Protein AF-A0A812CCA6-F1 (afdb_monomer_lite)

Secondary structure (DSSP, 8-state):
--SHHHHHHHHHHTSS---SSSTTTTTGGG-----PPP-----S------B-SSBPTTHHHHTEEE-TTT--SS-SSTTS--SEEEESS--B-TT--EEEETTEEEE--TTEEEEEEPPTT--EEEEEEE-SHHHHHHHHHHHTT-SS--TTTTTT-HHHHHHHHHHHHH---EEEEEEE---EEEEEPPTTT----HHHHHHHHHHS------HHHHHHS-------SS-HHHHHHHHHHHHHHHHTT-PSP-B--B---SS-TTTBSTT--SSB---TTSPPPPEEE--TT-SS-EEE--B-B-SS----TGGGG-EEEEEEEESS-GGGBGGG--SEEEEETT-BPPPEEE---SSS--EEEEEEEE--TTS-HHHHTEEEEEEEEEEE-GGGBTTS--SEEEEETTSBPPPEEE---SSSEEEEEEEEEEE-

Sequence (436 aa):
MRQKNCNQVYDHLFQSGQVSFVIFILCLSFCNCTTQPPTETPELLSATKTICHHLLPGLHKLRRGVDITKLDLLPLKVNSDDGFKYPVIDFNCADGKTQYIGESVYNVPDEIFTVTPMSKGLLNEQVNIVKKSSDVLKMMSANIGFDTVIKGLFSASSSYKKMTSSFYNESRYVEHVVAHQSVSRASLIPKFFLKLGKYAQLYVDKFLPIKKVDTKFTASSNQIIRYYGGDTNLLVSGGIAKWQPTVAKNPWVFGGQLVPLDGDGGQCGGGAARNLCAKVGTMTTYYRDDTDKRGGGCRMKWGIMKPGRLNESWLKQVQICYNWWPDGDGGQCGGGAARNLCAPINQFTAVYRDDTDRRGGGCRMRWKLVVPSSAPIWLKNMKLCFQWYPDGDAGQCGGGVDRLLCATANSWTTAYRDDTDRRGGGCRMRWGLIPS

Foldseek 3Di:
DPPVVVVVLQVVVAPQPDDPPLVVLQVVPPDPDDDDDDDDDDDDDDPPFAAFPFADPPVVQVQWRFDQLAAAPPAPDPPDCNRTHHGFAGFGQPVVDWDDDPNDIGGDGPQWPDKAFDPFDPFDKDKDWAQALVSVQCVRCVVVPGNDRRPNGNNNYNVSVVQHCCNVPPVDIDIDIDTDTDGIDIDGDDPVPTDTDPVNVVCCVPVVPCPPCDPVNVVPHDDDDDDFWFDVVCCVVPNPVRGVVRRQVTGAFFWKWKAFPDDDCCQWQNVPDRTFIDGAQDKTFKIWHAQQQPFDFTKIKIATEHPDDPPDPQLQQKKKKKAKAKFADRCQKQNPFDRMWIDGYPDITPIITHNLHQDFIWMKMKIAIAGDPPDDPQQQQKKKKKAKAWFFDRCQKQNPDDRIWIDGHPDITDIIIGNNHNGPTTMIMMIHTHGD

Organism: Acanthosepion pharaonis (NCBI:txid158019)

Radius of gyration: 30.29 Å; chains: 1; bounding box: 76×61×78 Å

Structure (mmCIF, N/CA/C/O backbone):
data_AF-A0A812CCA6-F1
#
_entry.id   AF-A0A812CCA6-F1
#
loop_
_atom_site.group_PDB
_atom_site.id
_atom_site.type_symbol
_atom_site.label_atom_id
_atom_site.label_alt_id
_atom_site.label_comp_id
_atom_site.label_asym_id
_atom_site.label_entity_id
_atom_site.label_seq_id
_atom_site.pdbx_PDB_ins_code
_atom_site.Cartn_x
_atom_site.Cartn_y
_atom_site.Cartn_z
_atom_site.occupancy
_atom_site.B_iso_or_equiv
_atom_site.auth_seq_id
_atom_site.auth_comp_id
_atom_site.auth_asym_id
_atom_site.auth_atom_id
_atom_site.pdbx_PDB_model_num
ATOM 1 N N . MET A 1 1 ? -41.281 8.302 25.479 1.00 34.84 1 MET A N 1
ATOM 2 C CA . MET A 1 1 ? -39.896 8.807 25.680 1.00 34.84 1 MET A CA 1
ATOM 3 C C . MET A 1 1 ? -38.772 7.832 25.289 1.00 34.84 1 MET A C 1
ATOM 5 O O . MET A 1 1 ? -37.665 8.302 25.087 1.00 34.84 1 MET A O 1
ATOM 9 N N . ARG A 1 2 ? -38.998 6.516 25.107 1.00 33.25 2 ARG A N 1
ATOM 10 C CA . ARG A 1 2 ? -37.917 5.541 24.810 1.00 33.25 2 ARG A CA 1
ATOM 11 C C . ARG A 1 2 ? -37.438 5.471 23.345 1.00 33.25 2 ARG A C 1
ATOM 13 O O . ARG A 1 2 ? -36.380 4.917 23.091 1.00 33.25 2 ARG A O 1
ATOM 20 N N . GLN A 1 3 ? -38.163 6.065 22.395 1.00 29.75 3 GLN A N 1
ATOM 21 C CA . GLN A 1 3 ? -37.864 5.945 20.957 1.00 29.75 3 GLN A CA 1
ATOM 22 C C . GLN A 1 3 ? -36.930 7.049 20.417 1.00 29.75 3 GLN A C 1
ATOM 24 O O . GLN A 1 3 ? -36.239 6.835 19.428 1.00 29.75 3 GLN A O 1
ATOM 29 N N . LYS A 1 4 ? -36.833 8.203 21.099 1.00 29.55 4 LYS A N 1
ATOM 30 C CA . LYS A 1 4 ? -35.966 9.324 20.677 1.00 29.55 4 LYS A CA 1
ATOM 31 C C . LYS A 1 4 ? -34.466 9.077 20.920 1.00 29.55 4 LYS A C 1
ATOM 33 O O . LYS A 1 4 ? -33.648 9.669 20.226 1.00 29.55 4 LYS A O 1
ATOM 38 N N . ASN A 1 5 ? -34.101 8.166 21.827 1.00 36.38 5 ASN A N 1
ATOM 39 C CA . ASN A 1 5 ? -32.696 7.903 22.172 1.00 36.38 5 ASN A CA 1
ATOM 40 C C . ASN A 1 5 ? -31.997 6.887 21.253 1.00 36.38 5 ASN A C 1
ATOM 42 O O . ASN A 1 5 ? -30.774 6.812 21.278 1.00 36.38 5 ASN A O 1
ATOM 46 N N . CYS A 1 6 ? -32.731 6.130 20.427 1.00 35.09 6 CYS A N 1
ATOM 47 C CA . CYS A 1 6 ? -32.109 5.224 19.455 1.00 35.09 6 CYS A CA 1
ATOM 48 C C . CYS A 1 6 ? -31.432 6.021 18.328 1.00 35.09 6 CYS A C 1
ATOM 50 O O . CYS A 1 6 ? -30.265 5.787 18.031 1.00 35.09 6 CYS A O 1
ATOM 52 N N . ASN A 1 7 ? -32.109 7.037 17.783 1.00 33.34 7 ASN A N 1
ATOM 53 C CA . ASN A 1 7 ? -31.606 7.814 16.643 1.00 33.34 7 ASN A CA 1
ATOM 54 C C . ASN A 1 7 ? -30.299 8.577 16.949 1.00 33.34 7 ASN A C 1
ATOM 56 O O . ASN A 1 7 ? -29.427 8.643 16.093 1.00 33.34 7 ASN A O 1
ATOM 60 N N . GLN A 1 8 ? -30.093 9.055 18.184 1.00 34.97 8 GLN A N 1
ATOM 61 C CA . GLN A 1 8 ? -28.848 9.748 18.567 1.00 34.97 8 GLN A CA 1
ATOM 62 C C . GLN A 1 8 ? -27.620 8.826 18.689 1.00 34.97 8 GLN A C 1
ATOM 64 O O . GLN A 1 8 ? -26.489 9.301 18.588 1.00 34.97 8 GLN A O 1
ATOM 69 N N . VAL A 1 9 ? -27.813 7.521 18.911 1.00 38.53 9 VAL A N 1
ATOM 70 C CA . VAL A 1 9 ? -26.713 6.539 18.933 1.00 38.53 9 VAL A CA 1
ATOM 71 C C . VAL A 1 9 ? -26.294 6.173 17.502 1.00 38.53 9 VAL A C 1
ATOM 73 O O . VAL A 1 9 ? -25.104 5.990 17.247 1.00 38.53 9 VAL A O 1
ATOM 76 N N . TYR A 1 10 ? -27.242 6.161 16.557 1.00 33.62 10 TYR A N 1
ATOM 77 C CA . TYR A 1 10 ? -26.986 5.901 15.135 1.00 33.62 10 TYR A CA 1
ATOM 78 C C . TYR A 1 10 ? -26.122 6.982 14.462 1.00 33.62 10 TYR A C 1
ATOM 80 O O . TYR A 1 10 ? -25.210 6.634 13.712 1.00 33.62 10 TYR A O 1
ATOM 88 N N . ASP A 1 11 ? -26.331 8.266 14.772 1.00 32.81 11 ASP A N 1
ATOM 89 C CA . ASP A 1 11 ? -25.605 9.369 14.116 1.00 32.81 11 ASP A CA 1
ATOM 90 C C . ASP A 1 11 ? -24.112 9.447 14.492 1.00 32.81 11 ASP A C 1
ATOM 92 O O . ASP A 1 11 ? -23.279 9.865 13.687 1.00 32.81 11 ASP A O 1
ATOM 96 N N . HIS A 1 12 ? -23.736 9.004 15.697 1.00 36.94 12 HIS A N 1
ATOM 97 C CA . HIS A 1 12 ? -22.346 9.069 16.171 1.00 36.94 12 HIS A CA 1
ATOM 98 C C . HIS A 1 12 ? -21.492 7.853 15.772 1.00 36.94 12 HIS A C 1
ATOM 100 O O . HIS A 1 12 ? -20.269 7.968 15.671 1.00 36.94 12 HIS A O 1
ATOM 106 N N . LEU A 1 13 ? -22.123 6.700 15.525 1.00 38.69 13 LEU A N 1
ATOM 107 C CA . LEU A 1 13 ? -21.479 5.432 15.156 1.00 38.69 13 LEU A CA 1
ATOM 108 C C . LEU A 1 13 ? -20.781 5.470 13.784 1.00 38.69 13 LEU A C 1
ATOM 110 O O . LEU A 1 13 ? -19.881 4.674 13.523 1.00 38.69 13 LEU A O 1
ATOM 114 N N . PHE A 1 14 ? -21.168 6.399 12.908 1.00 35.69 14 PHE A N 1
ATOM 115 C CA . PHE A 1 14 ? -20.764 6.388 11.501 1.00 35.69 14 PHE A CA 1
ATOM 116 C C . PHE A 1 14 ? -19.401 7.044 11.202 1.00 35.69 14 PHE A C 1
ATOM 118 O O . PHE A 1 14 ? -18.816 6.786 10.150 1.00 35.69 14 PHE A O 1
ATOM 125 N N . GLN A 1 15 ? -18.835 7.853 12.105 1.00 32.97 15 GLN A N 1
ATOM 126 C CA . GLN A 1 15 ? -17.660 8.685 11.787 1.00 32.97 15 GLN A CA 1
ATOM 127 C C . GLN A 1 15 ? -16.289 7.974 11.882 1.00 32.97 15 GLN A C 1
ATOM 129 O O . GLN A 1 15 ? -15.302 8.486 11.345 1.00 32.97 15 GLN A O 1
ATOM 134 N N . SER A 1 16 ? -16.178 6.788 12.494 1.00 33.84 16 SER A N 1
ATOM 135 C CA . SER A 1 16 ? -14.872 6.254 12.929 1.00 33.84 16 SER A CA 1
ATOM 136 C C . SER A 1 16 ? -14.156 5.241 12.026 1.00 33.84 16 SER A C 1
ATOM 138 O O . SER A 1 16 ? -13.007 4.907 12.291 1.00 33.84 16 SER A O 1
ATOM 140 N N . GLY A 1 17 ? -14.718 4.833 10.886 1.00 33.97 17 GLY A N 1
ATOM 141 C CA . GLY A 1 17 ? -13.913 4.284 9.781 1.00 33.97 17 GLY A CA 1
ATOM 142 C C . GLY A 1 17 ? -13.234 2.925 9.976 1.00 33.97 17 GLY A C 1
ATOM 143 O O . GLY A 1 17 ? -12.429 2.547 9.126 1.00 33.97 17 GLY A O 1
ATOM 144 N N . GLN A 1 18 ? -13.570 2.169 11.017 1.00 33.25 18 GLN A N 1
ATOM 145 C CA . GLN A 1 18 ? -13.309 0.737 11.062 1.00 33.25 18 GLN A CA 1
ATOM 146 C C . GLN A 1 18 ? -14.607 0.009 11.400 1.00 33.25 18 GLN A C 1
ATOM 148 O O . GLN A 1 18 ? -15.333 0.409 12.302 1.00 33.25 18 GLN A O 1
ATOM 153 N N . VAL A 1 19 ? -14.847 -1.092 10.683 1.00 39.66 19 VAL A N 1
ATOM 154 C CA . VAL A 1 19 ? -15.876 -2.111 10.937 1.00 39.66 19 VAL A CA 1
ATOM 155 C C . VAL A 1 19 ? -17.248 -1.896 10.266 1.00 39.66 19 VAL A C 1
ATOM 157 O O . VAL A 1 19 ? -18.184 -1.347 10.832 1.00 39.66 19 VAL A O 1
ATOM 160 N N . SER A 1 20 ? -17.419 -2.484 9.073 1.00 34.88 20 SER A N 1
ATOM 161 C CA . SER A 1 20 ? -18.741 -2.666 8.439 1.00 34.88 20 SER A CA 1
ATOM 162 C C . SER A 1 20 ? -19.494 -3.928 8.900 1.00 34.88 20 SER A C 1
ATOM 164 O O . SER A 1 20 ? -20.625 -4.125 8.473 1.00 34.88 20 SER A O 1
ATOM 166 N N . PHE A 1 21 ? -18.894 -4.808 9.715 1.00 38.69 21 PHE A N 1
ATOM 167 C CA . PHE A 1 21 ? -19.488 -6.119 10.054 1.00 38.69 21 PHE A CA 1
ATOM 168 C C . PHE A 1 21 ? -20.173 -6.160 11.437 1.00 38.69 21 PHE A C 1
ATOM 170 O O . PHE A 1 21 ? -21.130 -6.900 11.624 1.00 38.69 21 PHE A O 1
ATOM 177 N N . VAL A 1 22 ? -19.767 -5.306 12.386 1.00 41.94 22 VAL A N 1
ATOM 178 C CA . VAL A 1 22 ? -20.390 -5.204 13.726 1.00 41.94 22 VAL A CA 1
ATOM 179 C C . VAL A 1 22 ? -21.789 -4.578 13.668 1.00 41.94 22 VAL A C 1
ATOM 181 O O . VAL A 1 22 ? -22.647 -4.922 14.475 1.00 41.94 22 VAL A O 1
ATOM 184 N N . ILE A 1 23 ? -22.067 -3.730 12.672 1.00 41.72 23 ILE A N 1
ATOM 185 C CA . ILE A 1 23 ? -23.368 -3.054 12.540 1.00 41.72 23 ILE A CA 1
ATOM 186 C C . ILE A 1 23 ? -24.494 -4.047 12.203 1.00 41.72 23 ILE A C 1
ATOM 188 O O . ILE A 1 23 ? -25.605 -3.891 12.700 1.00 41.72 23 ILE A O 1
ATOM 192 N N . PHE A 1 24 ? -24.211 -5.117 11.449 1.00 39.50 24 PHE A N 1
ATOM 193 C CA . PHE A 1 24 ? -25.238 -6.096 11.062 1.00 39.50 24 PHE A CA 1
ATOM 194 C C . PHE A 1 24 ? -25.721 -6.976 12.232 1.00 39.50 24 PHE A C 1
ATOM 196 O O . PHE A 1 24 ? -26.825 -7.507 12.185 1.00 39.50 24 PHE A O 1
ATOM 203 N N . ILE A 1 25 ? -24.930 -7.105 13.305 1.00 44.03 25 ILE A N 1
ATOM 204 C CA . ILE A 1 25 ? -25.245 -7.980 14.450 1.00 44.03 25 ILE A CA 1
ATOM 205 C C . ILE A 1 25 ? -26.001 -7.224 15.562 1.00 44.03 25 ILE A C 1
ATOM 207 O O . ILE A 1 25 ? -26.712 -7.840 16.356 1.00 44.03 25 ILE A O 1
ATOM 211 N N . LEU A 1 26 ? -25.944 -5.887 15.589 1.00 40.16 26 LEU A N 1
ATOM 212 C CA . LEU A 1 26 ? -26.584 -5.072 16.633 1.00 40.16 26 LEU A CA 1
ATOM 213 C C . LEU A 1 26 ? -28.121 -5.111 16.621 1.00 40.16 26 LEU A C 1
ATOM 215 O O . LEU A 1 26 ? -28.734 -4.942 17.674 1.00 40.16 26 LEU A O 1
ATOM 219 N N . CYS A 1 27 ? -28.757 -5.389 15.479 1.00 37.53 27 CYS A N 1
ATOM 220 C CA . CYS A 1 27 ? -30.219 -5.510 15.407 1.00 37.53 27 CYS A CA 1
ATOM 221 C C . CYS A 1 27 ? -30.765 -6.837 15.964 1.00 37.53 27 CYS A C 1
ATOM 223 O O . CYS A 1 27 ? -31.943 -6.900 16.300 1.00 37.53 27 CYS A O 1
ATOM 225 N N . LEU A 1 28 ? -29.940 -7.881 16.103 1.00 40.47 28 LEU A N 1
ATOM 226 C CA . LEU A 1 28 ? -30.405 -9.222 16.489 1.00 40.47 28 LEU A CA 1
ATOM 227 C C . LEU A 1 28 ? -30.607 -9.396 18.008 1.00 40.47 28 LEU A C 1
ATOM 229 O O . LEU A 1 28 ? -31.319 -10.299 18.437 1.00 40.47 28 LEU A O 1
ATOM 233 N N . SER A 1 29 ? -30.016 -8.532 18.839 1.00 38.50 29 SER A N 1
ATOM 234 C CA . SER A 1 29 ? -29.919 -8.753 20.295 1.00 38.50 29 SER A CA 1
ATOM 235 C C . SER A 1 29 ? -31.112 -8.252 21.130 1.00 38.50 29 SER A C 1
ATOM 237 O O . SER A 1 29 ? -31.081 -8.384 22.352 1.00 38.50 29 SER A O 1
ATOM 239 N N . PHE A 1 30 ? -32.170 -7.700 20.521 1.00 38.78 30 PHE A N 1
ATOM 240 C CA . PHE A 1 30 ? -33.298 -7.096 21.259 1.00 38.78 30 PHE A CA 1
ATOM 241 C C . PHE A 1 30 ? -34.569 -7.954 21.383 1.00 38.78 30 PHE A C 1
ATOM 243 O O . PHE A 1 30 ? -35.524 -7.513 22.021 1.00 38.78 30 PHE A O 1
ATOM 250 N N . CYS A 1 31 ? -34.593 -9.188 20.872 1.00 36.75 31 CYS A N 1
ATOM 251 C CA . CYS A 1 31 ? -35.761 -10.065 21.001 1.00 36.75 31 CYS A CA 1
ATOM 252 C C . CYS A 1 31 ? -35.418 -11.359 21.743 1.00 36.75 31 CYS A C 1
ATOM 254 O O . CYS A 1 31 ? -34.845 -12.291 21.186 1.00 36.75 31 CYS A O 1
ATOM 256 N N . ASN A 1 32 ? -35.812 -11.420 23.016 1.00 34.06 32 ASN A N 1
ATOM 257 C CA . ASN A 1 32 ? -35.798 -12.640 23.815 1.00 34.06 32 ASN A CA 1
ATOM 258 C C . ASN A 1 32 ? -37.000 -13.499 23.373 1.00 34.06 32 ASN A C 1
ATOM 260 O O . ASN A 1 32 ? -38.121 -13.258 23.811 1.00 34.06 32 ASN A O 1
ATOM 264 N N . CYS A 1 33 ? -36.800 -14.432 22.439 1.00 33.12 33 CYS A N 1
ATOM 265 C CA . CYS A 1 33 ? -37.843 -15.359 21.987 1.00 33.12 33 CYS A CA 1
ATOM 266 C C . CYS A 1 33 ? -37.496 -16.785 22.422 1.00 33.12 33 CYS A C 1
ATOM 268 O O . CYS A 1 33 ? -36.684 -17.463 21.799 1.00 33.12 33 CYS A O 1
ATOM 270 N N . THR A 1 34 ? -38.126 -17.236 23.504 1.00 37.09 34 THR A N 1
ATOM 271 C CA . THR A 1 34 ? -38.251 -18.649 23.879 1.00 37.09 34 THR A CA 1
ATOM 272 C C . THR A 1 34 ? -39.397 -19.271 23.090 1.00 37.09 34 THR A C 1
ATOM 274 O O . THR A 1 34 ? -40.553 -19.140 23.483 1.00 37.09 34 THR A O 1
ATOM 277 N N . THR A 1 35 ? -39.101 -19.950 21.983 1.00 42.50 35 THR A N 1
ATOM 278 C CA . THR A 1 35 ? -40.072 -20.817 21.295 1.00 42.50 35 THR A CA 1
ATOM 279 C C . THR A 1 35 ? -39.399 -22.106 20.835 1.00 42.50 35 THR A C 1
ATOM 281 O O . THR A 1 35 ? -38.285 -22.060 20.314 1.00 42.50 35 THR A O 1
ATOM 284 N N . GLN A 1 36 ? -40.081 -23.236 21.050 1.00 38.78 36 GLN A N 1
ATOM 285 C CA . GLN A 1 36 ? -39.637 -24.590 20.700 1.00 38.78 36 GLN A CA 1
ATOM 286 C C . GLN A 1 36 ? -39.305 -24.742 19.201 1.00 38.78 36 GLN A C 1
ATOM 288 O O . GLN A 1 36 ? -39.928 -24.077 18.368 1.00 38.78 36 GLN A O 1
ATOM 293 N N . PRO A 1 37 ? -38.338 -25.612 18.847 1.00 41.88 37 PRO A N 1
ATOM 294 C CA . PRO A 1 37 ? -37.950 -25.842 17.461 1.00 41.88 37 PRO A CA 1
ATOM 295 C C . PRO A 1 37 ? -39.061 -26.568 16.676 1.00 41.88 37 PRO A C 1
ATOM 297 O O . PRO A 1 37 ? -39.704 -27.463 17.226 1.00 41.88 37 PRO A O 1
ATOM 300 N N . PRO A 1 38 ? -39.292 -26.207 15.401 1.00 43.28 38 PRO A N 1
ATOM 301 C CA . PRO A 1 38 ? -40.248 -26.894 14.540 1.00 43.28 38 PRO A CA 1
ATOM 302 C C . PRO A 1 38 ? -39.714 -28.259 14.083 1.00 43.28 38 PRO A C 1
ATOM 304 O O . PRO A 1 38 ? -38.519 -28.428 13.844 1.00 43.28 38 PRO A O 1
ATOM 307 N N . THR A 1 39 ? -40.624 -29.219 13.942 1.00 46.03 39 THR A N 1
ATOM 308 C CA . THR A 1 39 ? -40.391 -30.571 13.423 1.00 46.03 39 THR A CA 1
ATOM 309 C C . THR A 1 39 ? -40.087 -30.510 11.919 1.00 46.03 39 THR A C 1
ATOM 311 O O . THR A 1 39 ? -40.941 -30.103 11.133 1.00 46.03 39 THR A O 1
ATOM 314 N N . GLU A 1 40 ? -38.864 -30.871 11.515 1.00 49.81 40 GLU A N 1
ATOM 315 C CA . GLU A 1 40 ? -38.418 -30.865 10.111 1.00 49.81 40 GLU A CA 1
ATOM 316 C C . GLU A 1 40 ? -38.849 -32.146 9.365 1.00 49.81 40 GLU A C 1
ATOM 318 O O . GLU A 1 40 ? -38.781 -33.253 9.901 1.00 49.81 40 GLU A O 1
ATOM 323 N N . THR A 1 41 ? -39.283 -31.980 8.113 1.00 50.84 41 THR A N 1
ATOM 324 C CA . THR A 1 41 ? -39.523 -33.036 7.111 1.00 50.84 41 THR A CA 1
ATOM 325 C C . THR A 1 41 ? -38.215 -33.362 6.364 1.00 50.84 41 THR A C 1
ATOM 327 O O . THR A 1 41 ? -37.393 -32.463 6.181 1.00 50.84 41 THR A O 1
ATOM 330 N N . PRO A 1 42 ? -37.978 -34.618 5.931 1.00 57.50 42 PRO A N 1
ATOM 331 C CA . PRO A 1 42 ? -36.696 -35.030 5.364 1.00 57.50 42 PRO A CA 1
ATOM 332 C C . PRO A 1 42 ? -36.652 -34.791 3.847 1.00 57.50 42 PRO A C 1
ATOM 334 O O . PRO A 1 42 ? -37.370 -35.451 3.100 1.00 57.50 42 PRO A O 1
ATOM 337 N N . GLU A 1 43 ? -35.786 -33.889 3.377 1.00 48.44 43 GLU A N 1
ATOM 338 C CA . GLU A 1 43 ? -35.565 -33.670 1.942 1.00 48.44 43 GLU A CA 1
ATOM 339 C C . GLU A 1 43 ? -34.071 -33.699 1.562 1.00 48.44 43 GLU A C 1
ATOM 341 O O . GLU A 1 43 ? -33.227 -33.091 2.218 1.00 48.44 43 GLU A O 1
ATOM 346 N N . LEU A 1 44 ? -33.811 -34.471 0.499 1.00 44.47 44 LEU A N 1
ATOM 347 C CA . LEU A 1 44 ? -32.653 -34.613 -0.396 1.00 44.47 44 LEU A CA 1
ATOM 348 C C . LEU A 1 44 ? -31.209 -34.494 0.146 1.00 44.47 44 LEU A C 1
ATOM 350 O O . LEU A 1 44 ? -30.746 -33.432 0.546 1.00 44.47 44 LEU A O 1
ATOM 354 N N . LEU A 1 45 ? -30.479 -35.612 -0.020 1.00 47.00 45 LEU A N 1
ATOM 355 C CA . LEU A 1 45 ? -29.021 -35.845 -0.004 1.00 47.00 45 LEU A CA 1
ATOM 356 C C . LEU A 1 45 ? -28.146 -34.578 -0.075 1.00 47.00 45 LEU A C 1
ATOM 358 O O . LEU A 1 45 ? -27.557 -34.230 -1.098 1.00 47.00 45 LEU A O 1
ATOM 362 N N . SER A 1 46 ? -28.043 -33.913 1.071 1.00 53.06 46 SER A N 1
ATOM 363 C CA . SER A 1 46 ? -27.109 -32.830 1.330 1.00 53.06 46 SER A CA 1
ATOM 364 C C . SER A 1 46 ? -25.710 -33.429 1.436 1.00 53.06 46 SER A C 1
ATOM 366 O O . SER A 1 46 ? -25.507 -34.368 2.210 1.00 53.06 46 SER A O 1
ATOM 368 N N . ALA A 1 47 ? -24.753 -32.907 0.660 1.00 62.69 47 ALA A N 1
ATOM 369 C CA . ALA A 1 47 ? -23.337 -33.199 0.854 1.00 62.69 47 ALA A CA 1
ATOM 370 C C . ALA A 1 47 ? -23.036 -33.123 2.355 1.00 62.69 47 ALA A C 1
ATOM 372 O O . ALA A 1 47 ? -23.303 -32.097 2.986 1.00 62.69 47 ALA A O 1
ATOM 373 N N . THR A 1 48 ? -22.581 -34.234 2.937 1.00 74.44 48 THR A N 1
ATOM 374 C CA . THR A 1 48 ? -22.409 -34.364 4.384 1.00 74.44 48 THR A CA 1
ATOM 375 C C . THR A 1 48 ? -21.498 -33.246 4.864 1.00 74.44 48 THR A C 1
ATOM 377 O O . THR A 1 48 ? -20.301 -33.250 4.582 1.00 74.44 48 THR A O 1
ATOM 380 N N . LYS A 1 49 ? -22.083 -32.253 5.536 1.00 81.19 49 LYS A N 1
ATOM 381 C CA . LYS A 1 49 ? -21.375 -31.079 6.041 1.00 81.19 49 LYS A CA 1
ATOM 382 C C . LYS A 1 49 ? -20.315 -31.557 7.030 1.00 81.19 49 LYS A C 1
ATOM 384 O O . LYS A 1 49 ? -20.651 -31.954 8.144 1.00 81.19 49 LYS A O 1
ATOM 389 N N . THR A 1 50 ? -19.050 -31.546 6.617 1.00 91.38 50 THR A N 1
ATOM 390 C CA . THR A 1 50 ? -17.931 -31.962 7.466 1.00 91.38 50 THR A CA 1
ATOM 391 C C . THR A 1 50 ? -17.763 -30.957 8.601 1.00 91.38 50 THR A C 1
ATOM 393 O O . THR A 1 50 ? -17.295 -29.833 8.399 1.00 91.38 50 THR A O 1
ATOM 396 N N . ILE A 1 51 ? -18.182 -31.352 9.804 1.00 91.19 51 ILE A N 1
ATOM 397 C CA . ILE A 1 51 ? -18.078 -30.531 11.011 1.00 91.19 51 ILE A CA 1
ATOM 398 C C . ILE A 1 51 ? -16.617 -30.500 11.470 1.00 91.19 51 ILE A C 1
ATOM 400 O O . ILE A 1 51 ? -15.948 -31.526 11.584 1.00 91.19 51 ILE A O 1
ATOM 404 N N . CYS A 1 52 ? -16.113 -29.311 11.788 1.00 94.31 52 CYS A N 1
ATOM 405 C CA . CYS A 1 52 ? -14.787 -29.162 12.372 1.00 94.31 52 CYS A CA 1
ATOM 406 C C . CYS A 1 52 ? -14.769 -29.646 13.835 1.00 94.31 52 CYS A C 1
ATOM 408 O O . CYS A 1 52 ? -15.235 -28.934 14.725 1.00 94.31 52 CYS A O 1
ATOM 410 N N . HIS A 1 53 ? -14.206 -30.828 14.099 1.00 93.75 53 HIS A N 1
ATOM 411 C CA . HIS A 1 53 ? -14.159 -31.397 15.454 1.00 93.75 53 HIS A CA 1
ATOM 412 C C . HIS A 1 53 ? -13.050 -30.815 16.347 1.00 93.75 53 HIS A C 1
ATOM 414 O O . HIS A 1 53 ? -13.284 -30.605 17.534 1.00 93.75 53 HIS A O 1
ATOM 420 N N . HIS A 1 54 ? -11.868 -30.509 15.797 1.00 96.75 54 HIS A N 1
ATOM 421 C CA . HIS A 1 54 ? -10.708 -30.073 16.585 1.00 96.75 54 HIS A CA 1
ATOM 422 C C . HIS A 1 54 ? -10.254 -28.660 16.202 1.00 96.75 54 HIS A C 1
ATOM 424 O O . HIS A 1 54 ? -9.223 -28.464 15.567 1.00 96.75 54 HIS A O 1
ATOM 430 N N . LEU A 1 55 ? -11.066 -27.656 16.534 1.00 97.00 55 LEU A N 1
ATOM 431 C CA . LEU A 1 55 ? -10.774 -26.261 16.200 1.00 97.00 55 LEU A CA 1
ATOM 432 C C . LEU A 1 55 ? -9.603 -25.698 17.006 1.00 97.00 55 LEU A C 1
ATOM 434 O O . LEU A 1 55 ? -9.466 -25.971 18.198 1.00 97.00 55 LEU A O 1
ATOM 438 N N . LEU A 1 56 ? -8.839 -24.808 16.371 1.00 95.56 56 LEU A N 1
ATOM 439 C CA . LEU A 1 56 ? -7.827 -23.998 17.045 1.00 95.56 56 LEU A CA 1
ATOM 440 C C . LEU A 1 56 ? -8.443 -23.250 18.250 1.00 95.56 56 LEU A C 1
ATOM 442 O O . LEU A 1 56 ? -9.534 -22.669 18.111 1.00 95.56 56 LEU A O 1
ATOM 446 N N . PRO A 1 57 ? -7.764 -23.200 19.412 1.00 94.94 57 PRO A N 1
ATOM 447 C CA . PRO A 1 57 ? -8.269 -22.495 20.583 1.00 94.94 57 PRO A CA 1
ATOM 448 C C . PRO A 1 57 ? -8.674 -21.051 20.261 1.00 94.94 57 PRO A C 1
ATOM 450 O O . PRO A 1 57 ? -7.946 -20.299 19.619 1.00 94.94 57 PRO A O 1
ATOM 453 N N . GLY A 1 58 ? -9.877 -20.667 20.693 1.00 93.25 58 GLY A N 1
ATOM 454 C CA . GLY A 1 58 ? -10.438 -19.332 20.470 1.00 93.25 58 GLY A CA 1
ATOM 455 C C . GLY A 1 58 ? -11.196 -19.133 19.152 1.00 93.25 58 GLY A C 1
ATOM 456 O O . GLY A 1 58 ? -12.058 -18.255 19.110 1.00 93.25 58 GLY A O 1
ATOM 457 N N . LEU A 1 59 ? -11.000 -19.963 18.114 1.00 95.31 59 LEU A N 1
ATOM 458 C CA . LEU A 1 59 ? -11.734 -19.800 16.843 1.00 95.31 59 LEU A CA 1
ATOM 459 C C . LEU A 1 59 ? -13.249 -19.891 17.023 1.00 95.31 59 LEU A C 1
ATOM 461 O O . LEU A 1 59 ? -13.996 -19.162 16.374 1.00 95.31 59 LEU A O 1
ATOM 465 N N . HIS A 1 60 ? -13.716 -20.718 17.958 1.00 94.81 60 HIS A N 1
ATOM 466 C CA . HIS A 1 60 ? -15.137 -20.830 18.282 1.00 94.81 60 HIS A CA 1
ATOM 467 C C . HIS A 1 60 ? -15.779 -19.494 18.704 1.00 94.81 60 HIS A C 1
ATOM 469 O O . HIS A 1 60 ? -16.999 -19.374 18.616 1.00 94.81 60 HIS A O 1
ATOM 475 N N . LYS A 1 61 ? -15.000 -18.495 19.153 1.00 93.88 61 LYS A N 1
ATOM 476 C CA . LYS A 1 61 ? -15.505 -17.150 19.471 1.00 93.88 61 LYS A CA 1
ATOM 477 C C . LYS A 1 61 ? -15.744 -16.308 18.217 1.00 93.88 61 LYS A C 1
ATOM 479 O O . LYS A 1 61 ? -16.706 -15.551 18.194 1.00 93.88 61 LYS A O 1
ATOM 484 N N . LEU A 1 62 ? -14.938 -16.477 17.162 1.00 94.12 62 LEU A N 1
ATOM 485 C CA . LEU A 1 62 ? -15.060 -15.700 15.915 1.00 94.12 62 LEU A CA 1
ATOM 486 C C . LEU A 1 62 ? -16.362 -15.969 15.160 1.00 94.12 62 LEU A C 1
ATOM 488 O O . LEU A 1 62 ? -16.826 -15.112 14.416 1.00 94.12 62 LEU A O 1
ATOM 492 N N . ARG A 1 63 ? -16.963 -17.145 15.358 1.00 94.94 63 ARG A N 1
ATOM 493 C CA . ARG A 1 63 ? -18.250 -17.481 14.746 1.00 94.94 63 ARG A CA 1
ATOM 494 C C . ARG A 1 63 ? -19.466 -16.969 15.518 1.00 94.94 63 ARG A C 1
ATOM 496 O O . ARG A 1 63 ? -20.581 -17.118 15.029 1.00 94.94 63 ARG A O 1
ATOM 503 N N . ARG A 1 64 ? -19.298 -16.446 16.738 1.00 95.94 64 ARG A N 1
ATOM 504 C CA . ARG A 1 64 ? -20.407 -16.041 17.621 1.00 95.94 64 ARG A CA 1
ATOM 505 C C . ARG A 1 64 ? -20.854 -14.614 17.327 1.00 95.94 64 ARG A C 1
ATOM 507 O O . ARG A 1 64 ? -20.040 -13.747 17.028 1.00 95.94 64 ARG A O 1
ATOM 514 N N . GLY A 1 65 ? -22.155 -14.371 17.464 1.00 95.25 65 GLY A N 1
ATOM 515 C CA . GLY A 1 65 ? -22.686 -13.014 17.543 1.00 95.25 65 GLY A CA 1
ATOM 516 C C . GLY A 1 65 ? -22.183 -12.303 18.800 1.00 95.25 65 GLY A C 1
ATOM 517 O O . GLY A 1 65 ? -21.774 -12.946 19.768 1.00 95.25 65 GLY A O 1
ATOM 518 N N . VAL A 1 66 ? -22.224 -10.974 18.794 1.00 95.81 66 VAL A N 1
ATOM 519 C CA . VAL A 1 66 ? -21.715 -10.135 19.881 1.00 95.81 66 VAL A CA 1
ATOM 520 C C . VAL A 1 66 ? -22.749 -9.071 20.234 1.00 95.81 66 VAL A C 1
ATOM 522 O O . VAL A 1 66 ? -23.115 -8.245 19.401 1.00 95.81 66 VAL A O 1
ATOM 525 N N . ASP A 1 67 ? -23.194 -9.070 21.487 1.00 95.62 67 ASP A N 1
ATOM 526 C CA . ASP A 1 67 ? -23.914 -7.957 22.097 1.00 95.62 67 ASP A CA 1
ATOM 527 C C . ASP A 1 67 ? -22.892 -6.971 22.666 1.00 95.62 67 ASP A C 1
ATOM 529 O O . ASP A 1 67 ? -22.351 -7.156 23.759 1.00 95.62 67 ASP A O 1
ATOM 533 N N . ILE A 1 68 ? -22.625 -5.905 21.913 1.00 95.00 68 ILE A N 1
ATOM 534 C CA . ILE A 1 68 ? -21.587 -4.933 22.262 1.00 95.00 68 ILE A CA 1
ATOM 535 C C . ILE A 1 68 ? -21.860 -4.193 23.578 1.00 95.00 68 ILE A C 1
ATOM 537 O O . ILE A 1 68 ? -20.939 -3.674 24.205 1.00 95.00 68 ILE A O 1
ATOM 541 N N . THR A 1 69 ? -23.122 -4.129 24.011 1.00 96.06 69 THR A N 1
ATOM 542 C CA . THR A 1 69 ? -23.485 -3.461 25.264 1.00 96.06 69 THR A CA 1
ATOM 543 C C . THR A 1 69 ? -23.071 -4.298 26.468 1.00 96.06 69 THR A C 1
ATOM 545 O O . THR A 1 69 ? -22.812 -3.749 27.536 1.00 96.06 69 THR A O 1
ATOM 548 N N . LYS A 1 70 ? -22.969 -5.619 26.298 1.00 97.19 70 LYS A N 1
ATOM 549 C CA . LYS A 1 70 ? -22.587 -6.579 27.338 1.00 97.19 70 LYS A CA 1
ATOM 550 C C . LYS A 1 70 ? -21.179 -7.136 27.173 1.00 97.19 70 LYS A C 1
ATOM 552 O O . LYS A 1 70 ? -20.701 -7.764 28.108 1.00 97.19 70 LYS A O 1
ATOM 557 N N . LEU A 1 71 ? -20.545 -6.910 26.019 1.00 96.69 71 LEU A N 1
ATOM 558 C CA . LEU A 1 71 ? -19.257 -7.503 25.680 1.00 96.69 71 LEU A CA 1
ATOM 559 C C . LEU A 1 71 ? -18.221 -7.268 26.780 1.00 96.69 71 LEU A C 1
ATOM 561 O O . LEU A 1 71 ? -17.955 -6.137 27.189 1.00 96.69 71 LEU A O 1
ATOM 565 N N . ASP A 1 72 ? -17.627 -8.360 27.231 1.00 94.56 72 ASP A N 1
ATOM 566 C CA . ASP A 1 72 ? -16.608 -8.363 28.262 1.00 94.56 72 ASP A CA 1
ATOM 567 C C . ASP A 1 72 ? -15.595 -9.457 27.931 1.00 94.56 72 ASP A C 1
ATOM 569 O O . ASP A 1 72 ? -15.861 -10.644 28.101 1.00 94.56 72 ASP A O 1
ATOM 573 N N . LEU A 1 73 ? -14.443 -9.075 27.374 1.00 91.38 73 LEU A N 1
ATOM 574 C CA . LEU A 1 73 ? -13.443 -10.059 26.946 1.00 91.38 73 LEU A CA 1
ATOM 575 C C . LEU A 1 73 ? -12.778 -10.775 28.127 1.00 91.38 73 LEU A C 1
ATOM 577 O O . LEU A 1 73 ? -12.288 -11.892 27.957 1.00 91.38 73 LEU A O 1
ATOM 581 N N . LEU A 1 74 ? -12.745 -10.120 29.289 1.00 89.06 74 LEU A N 1
ATOM 582 C CA . LEU A 1 74 ? -12.087 -10.574 30.511 1.00 89.06 74 LEU A CA 1
ATOM 583 C C . LEU A 1 74 ? -13.011 -10.279 31.703 1.00 89.06 74 LEU A C 1
ATOM 585 O O . LEU A 1 74 ? -12.722 -9.385 32.503 1.00 89.06 74 LEU A O 1
ATOM 589 N N . PRO A 1 75 ? -14.150 -10.986 31.812 1.00 90.75 75 PRO A N 1
ATOM 590 C CA . PRO A 1 75 ? -15.138 -10.668 32.823 1.00 90.75 75 PRO A CA 1
ATOM 591 C C . PRO A 1 75 ? -14.565 -10.878 34.225 1.00 90.75 75 PRO A C 1
ATOM 593 O O . PRO A 1 75 ? -14.067 -11.950 34.559 1.00 90.75 75 PRO A O 1
ATOM 596 N N . LEU A 1 76 ? -14.715 -9.871 35.092 1.00 88.75 76 LEU A N 1
ATOM 597 C CA . LEU A 1 76 ? -14.309 -9.950 36.505 1.00 88.75 76 LEU A CA 1
ATOM 598 C C . LEU A 1 76 ? -15.068 -11.032 37.299 1.00 88.75 76 LEU A C 1
ATOM 600 O O . LEU A 1 76 ? -14.718 -11.317 38.444 1.00 88.75 76 LEU A O 1
ATOM 604 N N . LYS A 1 77 ? -16.141 -11.596 36.730 1.00 90.94 77 LYS A N 1
ATOM 605 C CA . LYS A 1 77 ? -16.896 -12.730 37.269 1.00 90.94 77 LYS A CA 1
ATOM 606 C C . LYS A 1 77 ? -16.957 -13.819 36.201 1.00 90.94 77 LYS A C 1
ATOM 608 O O . LYS A 1 77 ? -17.520 -13.598 35.140 1.00 90.94 77 LYS A O 1
ATOM 613 N N . VAL A 1 78 ? -16.457 -15.013 36.506 1.00 87.62 78 VAL A N 1
ATOM 614 C CA . VAL A 1 78 ? -16.372 -16.128 35.538 1.00 87.62 78 VAL A CA 1
ATOM 615 C C . VAL A 1 78 ? -17.745 -16.537 34.969 1.00 87.62 78 VAL A C 1
ATOM 617 O O . VAL A 1 78 ? -17.825 -17.012 33.843 1.00 87.62 78 VAL A O 1
ATOM 620 N N . ASN A 1 79 ? -18.834 -16.275 35.702 1.00 91.50 79 ASN A N 1
ATOM 621 C CA . ASN A 1 79 ? -20.195 -16.691 35.338 1.00 91.50 79 ASN A CA 1
ATOM 622 C C . ASN A 1 79 ? -21.096 -15.550 34.826 1.00 91.50 79 ASN A C 1
ATOM 624 O O . ASN A 1 79 ? -22.316 -15.710 34.781 1.00 91.50 79 ASN A O 1
ATOM 628 N N . SER A 1 80 ? -20.554 -14.371 34.510 1.00 93.25 80 SER A N 1
ATOM 629 C CA . SER A 1 80 ? -21.363 -13.291 33.927 1.00 93.25 80 SER A CA 1
ATOM 630 C C . SER A 1 80 ? -21.558 -13.460 32.419 1.00 93.25 80 SER A C 1
ATOM 632 O O . SER A 1 80 ? -20.711 -14.031 31.742 1.00 93.25 80 SER A O 1
ATOM 634 N N . ASP A 1 81 ? -22.655 -12.904 31.890 1.00 94.50 81 ASP A N 1
ATOM 635 C CA . ASP A 1 81 ? -22.870 -12.739 30.443 1.00 94.50 81 ASP A CA 1
ATOM 636 C C . ASP A 1 81 ? -21.708 -11.918 29.854 1.00 94.50 81 ASP A C 1
ATOM 638 O O . ASP A 1 81 ? -21.585 -10.727 30.139 1.00 94.50 81 ASP A O 1
ATOM 642 N N . ASP A 1 82 ? -20.856 -12.574 29.063 1.00 94.44 82 ASP A N 1
ATOM 643 C CA . ASP A 1 82 ? -19.668 -12.005 28.411 1.00 94.44 82 ASP A CA 1
ATOM 644 C C . ASP A 1 82 ? -20.006 -11.254 27.110 1.00 94.44 82 ASP A C 1
ATOM 646 O O . ASP A 1 82 ? -19.123 -10.770 26.402 1.00 94.44 82 ASP A O 1
ATOM 650 N N . GLY A 1 83 ? -21.297 -11.172 26.775 1.00 96.38 83 GLY A N 1
ATOM 651 C CA . GLY A 1 83 ? -21.817 -10.539 25.572 1.00 96.38 83 GLY A CA 1
ATOM 652 C C . GLY A 1 83 ? -21.693 -11.386 24.308 1.00 96.38 83 GLY A C 1
ATOM 653 O O . GLY A 1 83 ? -22.326 -11.043 23.308 1.00 96.38 83 GLY A O 1
ATOM 654 N N . PHE A 1 84 ? -20.976 -12.512 24.317 1.00 95.81 84 PHE A N 1
ATOM 655 C CA . PHE A 1 84 ? -20.991 -13.420 23.177 1.00 95.81 84 PHE A CA 1
ATOM 656 C C . PHE A 1 84 ? -22.322 -14.180 23.132 1.00 95.81 84 PHE A C 1
ATOM 658 O O . PHE A 1 84 ? -22.827 -14.695 24.130 1.00 95.81 84 PHE A O 1
ATOM 665 N N . LYS A 1 85 ? -22.907 -14.286 21.941 1.00 95.69 85 LYS A N 1
ATOM 666 C CA . LYS A 1 85 ? -24.212 -14.919 21.700 1.00 95.69 85 LYS A CA 1
ATOM 667 C C . LYS A 1 85 ? -24.054 -16.199 20.886 1.00 95.69 85 LYS A C 1
ATOM 669 O O . LYS A 1 85 ? -22.967 -16.779 20.833 1.00 95.69 85 LYS A O 1
ATOM 674 N N . TYR A 1 86 ? -25.150 -16.698 20.331 1.00 95.25 86 TYR A N 1
ATOM 675 C CA . TYR A 1 86 ? -25.140 -17.902 19.508 1.00 95.25 86 TYR A CA 1
ATOM 676 C C . TYR A 1 86 ? -24.276 -17.722 18.246 1.00 95.25 86 TYR A C 1
ATOM 678 O O . TYR A 1 86 ? -24.017 -16.584 17.835 1.00 95.25 86 TYR A O 1
ATOM 686 N N . PRO A 1 87 ? -23.787 -18.822 17.642 1.00 95.12 87 PRO A N 1
ATOM 687 C CA . PRO A 1 87 ? -23.095 -18.772 16.360 1.00 95.12 87 PRO A CA 1
ATOM 688 C C . PRO A 1 87 ? -23.929 -18.056 15.290 1.00 95.12 87 PRO A C 1
ATOM 690 O O . PRO A 1 87 ? -25.096 -18.380 15.086 1.00 95.12 87 PRO A O 1
ATOM 693 N N . VAL A 1 88 ? -23.320 -17.081 14.619 1.00 96.44 88 VAL A N 1
ATOM 694 C CA . VAL A 1 88 ? -23.876 -16.389 13.445 1.00 96.44 88 VAL A CA 1
ATOM 695 C C . VAL A 1 88 ? -23.295 -16.925 12.141 1.00 96.44 88 VAL A C 1
ATOM 697 O O . VAL A 1 88 ? -23.894 -16.741 11.087 1.00 96.44 88 VAL A O 1
ATOM 700 N N . ILE A 1 89 ? -22.149 -17.602 12.216 1.00 95.69 89 ILE A N 1
ATOM 701 C CA . ILE A 1 89 ? -21.472 -18.273 11.106 1.00 95.69 89 ILE A CA 1
ATOM 702 C C . ILE A 1 89 ? -21.314 -19.746 11.496 1.00 95.69 89 ILE A C 1
ATOM 704 O O . ILE A 1 89 ? -20.993 -20.061 12.646 1.00 95.69 89 ILE A O 1
ATOM 708 N N . ASP A 1 90 ? -21.533 -20.651 10.549 1.00 95.06 90 ASP A N 1
ATOM 709 C CA . ASP A 1 90 ? -21.183 -22.058 10.728 1.00 95.06 90 ASP A CA 1
ATOM 710 C C . ASP A 1 90 ? -19.773 -22.293 10.196 1.00 95.06 90 ASP A C 1
ATOM 712 O O . ASP A 1 90 ? -19.423 -21.767 9.146 1.00 95.06 90 ASP A O 1
ATOM 716 N N . PHE A 1 91 ? -18.981 -23.081 10.920 1.00 96.44 91 PHE A N 1
ATOM 717 C CA . PHE A 1 91 ? -17.659 -23.486 10.456 1.00 96.44 91 PHE A CA 1
ATOM 718 C C . PHE A 1 91 ? -17.720 -24.834 9.761 1.00 96.44 91 PHE A C 1
ATOM 720 O O . PHE A 1 91 ? -18.233 -25.798 10.337 1.00 96.44 91 PHE A O 1
ATOM 727 N N . ASN A 1 92 ? -17.153 -24.876 8.560 1.00 95.62 92 ASN A N 1
ATOM 728 C CA . ASN A 1 92 ? -17.017 -26.071 7.738 1.00 95.62 92 ASN A CA 1
ATOM 729 C C . ASN A 1 92 ? -15.543 -26.427 7.586 1.00 95.62 92 ASN A C 1
ATOM 731 O O . ASN A 1 92 ? -14.690 -25.550 7.662 1.00 95.62 92 ASN A O 1
ATOM 735 N N . CYS A 1 93 ? -15.246 -27.712 7.427 1.00 96.56 93 CYS A N 1
ATOM 736 C CA . CYS A 1 93 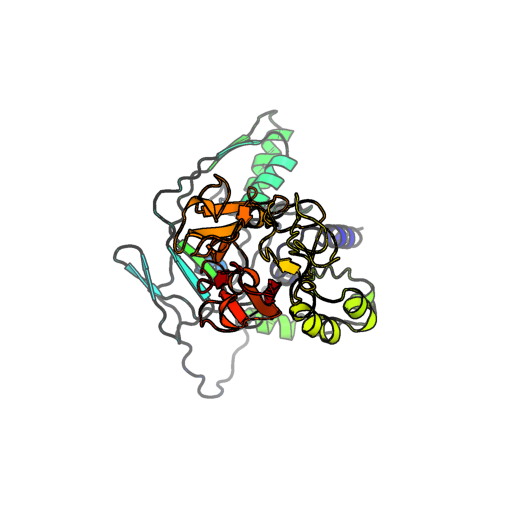? -13.887 -28.197 7.194 1.00 96.56 93 CYS A CA 1
ATOM 737 C C . CYS A 1 93 ? -13.849 -29.114 5.968 1.00 96.56 93 CYS A C 1
ATOM 739 O O . CYS A 1 93 ? -13.258 -30.193 6.012 1.00 96.56 93 CYS A O 1
ATOM 741 N N . ALA A 1 94 ? -14.534 -28.717 4.895 1.00 95.69 94 ALA A N 1
ATOM 742 C CA . ALA A 1 94 ? -14.570 -29.481 3.655 1.00 95.69 94 ALA A CA 1
ATOM 743 C C . ALA A 1 94 ? -13.209 -29.454 2.944 1.00 95.69 94 ALA A C 1
ATOM 745 O O . ALA A 1 94 ? -12.818 -30.458 2.355 1.00 95.69 94 ALA A O 1
ATOM 746 N N . ASP A 1 95 ? -12.454 -28.358 3.080 1.00 95.69 95 ASP A N 1
ATOM 747 C CA . ASP A 1 95 ? -11.142 -28.207 2.441 1.00 95.69 95 ASP A CA 1
ATOM 748 C C . ASP A 1 95 ? -10.027 -28.990 3.160 1.00 95.69 95 ASP A C 1
ATOM 750 O O . ASP A 1 95 ? -8.885 -29.014 2.702 1.00 95.69 95 ASP A O 1
ATOM 754 N N . GLY A 1 96 ? -10.312 -29.587 4.325 1.00 96.06 96 GLY A N 1
ATOM 755 C CA . GLY A 1 96 ? -9.323 -30.340 5.103 1.00 96.06 96 GLY A CA 1
ATOM 756 C C . GLY A 1 96 ? -8.145 -29.497 5.613 1.00 96.06 96 GLY A C 1
ATOM 757 O O . GLY A 1 96 ? -7.085 -30.043 5.912 1.00 96.06 96 GLY A O 1
ATOM 758 N N . LYS A 1 97 ? -8.296 -28.167 5.711 1.00 97.12 97 LYS A N 1
ATOM 759 C CA . LYS A 1 97 ? -7.223 -27.269 6.164 1.00 97.12 97 LYS A CA 1
ATOM 760 C C . LYS A 1 97 ? -6.855 -27.552 7.623 1.00 97.12 97 LYS A C 1
ATOM 762 O O . L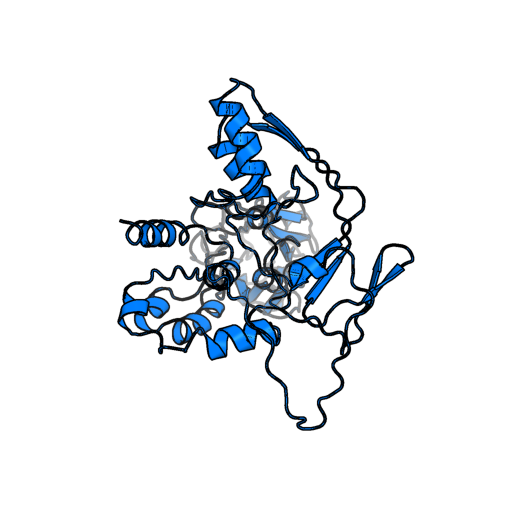YS A 1 97 ? -7.722 -27.622 8.496 1.00 97.12 97 LYS A O 1
ATOM 767 N N . THR A 1 98 ? -5.556 -27.616 7.907 1.00 97.44 98 THR A N 1
ATOM 768 C CA . THR A 1 98 ? -5.026 -27.842 9.259 1.00 97.44 98 THR A CA 1
ATOM 769 C C . THR A 1 98 ? -3.918 -26.858 9.624 1.00 97.44 98 THR A C 1
ATOM 771 O O . THR A 1 98 ? -3.189 -26.386 8.755 1.00 97.44 98 THR A O 1
ATOM 774 N N . GLN A 1 99 ? -3.753 -26.583 10.919 1.00 96.06 99 GLN A N 1
ATOM 775 C CA . GLN A 1 99 ? -2.683 -25.755 11.475 1.00 96.06 99 GLN A CA 1
ATOM 776 C C . GLN A 1 99 ? -2.036 -26.453 12.672 1.00 96.06 99 GLN A C 1
ATOM 778 O O . GLN A 1 99 ? -2.724 -26.934 13.572 1.00 96.06 99 GLN A O 1
ATOM 783 N N . TYR A 1 100 ? -0.706 -26.425 12.714 1.00 94.94 100 TYR A N 1
ATOM 784 C CA . TYR A 1 100 ? 0.077 -26.902 13.851 1.00 94.94 100 TYR A CA 1
ATOM 785 C C . TYR A 1 100 ? 0.289 -25.772 14.865 1.00 94.94 100 TYR A C 1
ATOM 787 O O . TYR A 1 100 ? 0.677 -24.659 14.488 1.00 94.94 100 TYR A O 1
ATOM 795 N N . ILE A 1 101 ? 0.060 -26.059 16.149 1.00 90.56 101 ILE A N 1
ATOM 796 C CA . ILE A 1 101 ? 0.537 -25.245 17.277 1.00 90.56 101 ILE A CA 1
ATOM 797 C C . ILE A 1 101 ? 1.242 -26.184 18.255 1.00 90.56 101 ILE A C 1
ATOM 799 O O . ILE A 1 101 ? 0.595 -26.965 18.950 1.00 90.56 101 ILE A O 1
ATOM 803 N N . GLY A 1 102 ? 2.572 -26.085 18.317 1.00 90.25 102 GLY A N 1
ATOM 804 C CA . GLY A 1 102 ? 3.381 -27.077 19.023 1.00 90.25 102 GLY A CA 1
ATOM 805 C C . GLY A 1 102 ? 3.264 -28.433 18.328 1.00 90.25 102 GLY A C 1
ATOM 806 O O . GLY A 1 102 ? 3.451 -28.512 17.118 1.00 90.25 102 GLY A O 1
ATOM 807 N N . GLU A 1 103 ? 2.916 -29.467 19.087 1.00 95.50 103 GLU A N 1
ATOM 808 C CA . GLU A 1 103 ? 2.748 -30.845 18.596 1.00 95.50 103 GLU A CA 1
ATOM 809 C C . GLU A 1 103 ? 1.299 -31.170 18.197 1.00 95.50 103 GLU A C 1
ATOM 811 O O . GLU A 1 103 ? 1.019 -32.224 17.635 1.00 95.50 103 GLU A O 1
ATOM 816 N N . SER A 1 104 ? 0.354 -30.271 18.483 1.00 95.56 104 SER A N 1
ATOM 817 C CA . SER A 1 104 ? -1.066 -30.499 18.222 1.00 95.56 104 SER A CA 1
ATOM 818 C C . SER A 1 104 ? -1.482 -29.987 16.842 1.00 95.56 104 SER A C 1
ATOM 820 O O . SER A 1 104 ? -1.114 -28.878 16.437 1.00 95.56 104 SER A O 1
ATOM 822 N N . VAL A 1 105 ? -2.302 -30.784 16.151 1.00 97.06 105 VAL A N 1
ATOM 823 C CA . VAL A 1 105 ? -2.909 -30.455 14.854 1.00 97.06 105 VAL A CA 1
ATOM 824 C C . VAL A 1 105 ? -4.352 -30.027 15.061 1.00 97.06 105 VAL A C 1
ATOM 826 O O . VAL A 1 105 ? -5.140 -30.760 15.658 1.00 97.06 105 VAL A O 1
ATOM 829 N N . TYR A 1 106 ? -4.696 -28.858 14.536 1.00 97.69 106 TYR A N 1
ATOM 830 C CA . TYR A 1 106 ? -6.033 -28.287 14.624 1.00 97.69 106 TYR A CA 1
ATOM 831 C C . TYR A 1 106 ? -6.631 -28.096 13.238 1.00 97.69 106 TYR A C 1
ATOM 833 O O . TYR A 1 106 ? -5.938 -27.698 12.304 1.00 97.69 106 TYR A O 1
ATOM 841 N N . ASN A 1 107 ? -7.938 -28.291 13.127 1.00 97.81 107 ASN A N 1
ATOM 842 C CA . ASN A 1 107 ? -8.702 -27.992 11.927 1.00 97.81 107 ASN A CA 1
ATOM 843 C C . ASN A 1 107 ? -8.881 -26.474 11.787 1.00 97.81 107 ASN A C 1
ATOM 845 O O . ASN A 1 107 ? -9.243 -25.779 12.747 1.00 97.81 107 ASN A O 1
ATOM 849 N N . VAL A 1 108 ? -8.664 -25.968 10.577 1.00 97.69 108 VAL A N 1
ATOM 850 C CA . VAL A 1 108 ? -8.886 -24.572 10.200 1.00 97.69 108 VAL A CA 1
ATOM 851 C C . VAL A 1 108 ? -10.141 -24.509 9.331 1.00 97.69 108 VAL A C 1
ATOM 853 O O . VAL A 1 108 ? -10.129 -25.056 8.234 1.00 97.69 108 VAL A O 1
ATOM 856 N N . PRO A 1 109 ? -11.214 -23.838 9.778 1.00 97.88 109 PRO A N 1
ATOM 857 C CA . PRO A 1 109 ? -12.438 -23.738 8.997 1.00 97.88 109 PRO A CA 1
ATOM 858 C C . PRO A 1 109 ? -12.244 -23.116 7.613 1.00 97.88 109 PRO A C 1
ATOM 860 O O . PRO A 1 109 ? -11.391 -22.244 7.416 1.00 97.88 109 PRO A O 1
ATOM 863 N N . ASP A 1 110 ? -13.103 -23.489 6.676 1.00 97.12 110 ASP A N 1
ATOM 864 C CA . ASP A 1 110 ? -13.177 -22.954 5.316 1.00 97.12 110 ASP A CA 1
ATOM 865 C C . ASP A 1 110 ? -13.387 -21.426 5.348 1.00 97.12 110 ASP A C 1
ATOM 867 O O . ASP A 1 110 ? -12.757 -20.682 4.596 1.00 97.12 110 ASP A O 1
ATOM 871 N N . GLU A 1 111 ? -14.132 -20.938 6.344 1.00 97.00 111 GLU A N 1
ATOM 872 C CA . GLU A 1 111 ? -14.402 -19.522 6.608 1.00 97.00 111 GLU A CA 1
ATOM 873 C C . GLU A 1 111 ? -13.200 -18.740 7.172 1.00 97.00 111 GLU A C 1
ATOM 875 O O . GLU A 1 111 ? -13.255 -17.511 7.278 1.00 97.00 111 GLU A O 1
ATOM 880 N N . ILE A 1 112 ? -12.102 -19.413 7.529 1.00 97.44 112 ILE A N 1
ATOM 881 C CA . ILE A 1 112 ? -10.844 -18.786 7.948 1.00 97.44 112 ILE A CA 1
ATOM 882 C C . ILE A 1 112 ? -9.890 -18.726 6.752 1.00 97.44 112 ILE A C 1
ATOM 884 O O . ILE A 1 112 ? -9.486 -19.747 6.193 1.00 97.44 112 ILE A O 1
ATOM 888 N N . PHE A 1 113 ? -9.512 -17.505 6.375 1.00 95.31 113 PHE A N 1
ATOM 889 C CA . PHE A 1 113 ? -8.605 -17.237 5.263 1.00 95.31 113 PHE A CA 1
ATOM 890 C C . PHE A 1 113 ? -7.164 -17.586 5.618 1.00 95.31 113 PHE A C 1
ATOM 892 O O . PHE A 1 113 ? -6.489 -18.299 4.883 1.00 95.31 113 PHE A O 1
ATOM 899 N N . THR A 1 114 ? -6.690 -17.081 6.756 1.00 94.69 114 THR A N 1
ATOM 900 C CA . THR A 1 114 ? -5.317 -17.289 7.216 1.00 94.69 114 THR A CA 1
ATOM 901 C C . THR A 1 114 ? -5.268 -17.437 8.725 1.00 94.69 114 THR A C 1
ATOM 903 O O . THR A 1 114 ? -5.973 -16.738 9.459 1.00 94.69 114 THR A O 1
ATOM 906 N N . VAL A 1 115 ? -4.386 -18.324 9.182 1.00 94.88 115 VAL A N 1
ATOM 907 C CA . VAL A 1 115 ? -3.923 -18.391 10.567 1.00 94.88 115 VAL A CA 1
ATOM 908 C C . VAL A 1 115 ? -2.432 -18.094 10.548 1.00 94.88 115 VAL A C 1
ATOM 910 O O . VAL A 1 115 ? -1.649 -18.821 9.949 1.00 94.88 115 VAL A O 1
ATOM 913 N N . THR A 1 116 ? -2.032 -16.988 11.160 1.00 92.94 116 THR A N 1
ATOM 914 C CA . THR A 1 116 ? -0.632 -16.580 11.239 1.00 92.94 116 THR A CA 1
ATOM 915 C C . THR A 1 116 ? -0.124 -16.863 12.649 1.00 92.94 116 THR A C 1
ATOM 917 O O . THR A 1 116 ? -0.674 -16.294 13.600 1.00 92.94 116 THR A O 1
ATOM 920 N N . PRO A 1 117 ? 0.894 -17.724 12.827 1.00 89.19 117 PRO A N 1
ATOM 921 C CA . PRO A 1 117 ? 1.527 -17.884 14.126 1.00 89.19 117 PRO A CA 1
ATOM 922 C C . PRO A 1 117 ? 2.172 -16.555 14.523 1.00 89.19 117 PRO A C 1
ATOM 924 O O . PRO A 1 117 ? 2.811 -15.890 13.707 1.00 89.19 117 PRO A O 1
ATOM 927 N N . MET A 1 118 ? 1.982 -16.149 15.773 1.00 84.56 118 MET A N 1
ATOM 928 C CA . MET A 1 118 ? 2.683 -14.995 16.322 1.00 84.56 118 MET A CA 1
ATOM 929 C C . MET A 1 118 ? 3.931 -15.489 17.044 1.00 84.56 118 MET A C 1
ATOM 931 O O . MET A 1 118 ? 3.876 -16.467 17.788 1.00 84.56 118 MET A O 1
ATOM 935 N N . SER A 1 119 ? 5.068 -14.835 16.802 1.00 76.81 119 SER A N 1
ATOM 936 C CA . SER A 1 119 ? 6.333 -15.173 17.450 1.00 76.81 119 SER A CA 1
ATOM 937 C C . SER A 1 119 ? 6.141 -15.158 18.968 1.00 76.81 119 SER A C 1
ATOM 939 O O . SER A 1 119 ? 5.767 -14.126 19.534 1.00 76.81 119 SER A O 1
ATOM 941 N N . LYS A 1 120 ? 6.374 -16.304 19.624 1.00 65.19 120 LYS A N 1
ATOM 942 C CA . LYS A 1 120 ? 6.371 -16.418 21.088 1.00 65.19 120 LYS A CA 1
ATOM 943 C C . LYS A 1 120 ? 7.345 -15.367 21.632 1.00 65.19 120 LYS A C 1
ATOM 945 O O . LYS A 1 120 ? 8.541 -15.492 21.404 1.00 65.19 120 LYS A O 1
ATOM 950 N N . GLY A 1 121 ? 6.846 -14.319 22.286 1.00 58.00 121 GLY A N 1
ATOM 951 C CA . GLY A 1 121 ? 7.721 -13.297 22.877 1.00 58.00 121 GLY A CA 1
ATOM 952 C C . GLY A 1 121 ? 7.167 -11.879 22.953 1.00 58.00 121 GLY A C 1
ATOM 953 O O . GLY A 1 121 ? 7.728 -11.070 23.680 1.00 58.00 121 GLY A O 1
ATOM 954 N N . LEU A 1 122 ? 6.061 -11.555 22.278 1.00 52.00 122 LEU A N 1
ATOM 955 C CA . LEU A 1 122 ? 5.397 -10.263 22.487 1.00 52.00 122 LEU A CA 1
ATOM 956 C C . LEU A 1 122 ? 4.495 -10.335 23.723 1.00 52.00 122 LEU A C 1
ATOM 958 O O . LEU A 1 122 ? 3.275 -10.446 23.626 1.00 52.00 122 LEU A O 1
ATOM 962 N N . LEU A 1 123 ? 5.133 -10.322 24.893 1.00 70.44 123 LEU A N 1
ATOM 963 C CA . LEU A 1 123 ? 4.473 -9.973 26.141 1.00 70.44 123 LEU A CA 1
ATOM 964 C C . LEU A 1 123 ? 4.185 -8.471 26.074 1.00 70.44 123 LEU A C 1
ATOM 966 O O . LEU A 1 123 ? 5.101 -7.653 26.079 1.00 70.44 123 LEU A O 1
ATOM 970 N N . ASN A 1 124 ? 2.916 -8.112 25.922 1.00 70.62 124 ASN A N 1
ATOM 971 C CA . ASN A 1 124 ? 2.499 -6.721 25.997 1.00 70.62 124 ASN A CA 1
ATOM 972 C C . ASN A 1 124 ? 1.946 -6.482 27.398 1.00 70.62 124 ASN A C 1
ATOM 974 O O . ASN A 1 124 ? 0.799 -6.838 27.677 1.00 70.62 124 ASN A O 1
ATOM 978 N N . GLU A 1 125 ? 2.792 -5.937 28.267 1.00 80.69 125 GLU A N 1
ATOM 979 C CA . GLU A 1 125 ? 2.392 -5.472 29.587 1.00 80.69 125 GLU A CA 1
ATOM 980 C C . GLU A 1 125 ? 1.973 -4.014 29.489 1.00 80.69 125 GLU A C 1
ATOM 982 O O . GLU A 1 125 ? 2.732 -3.147 29.053 1.00 80.69 125 GLU A O 1
ATOM 987 N N . GLN A 1 126 ? 0.735 -3.743 29.882 1.00 81.19 126 GLN A N 1
ATOM 988 C CA . GLN A 1 126 ? 0.227 -2.383 29.963 1.00 81.19 126 GLN A CA 1
ATOM 989 C C . GLN A 1 126 ? -0.404 -2.179 31.326 1.00 81.19 126 GLN A C 1
ATOM 991 O O . GLN A 1 126 ? -1.365 -2.865 31.681 1.00 81.19 126 GLN A O 1
ATOM 996 N N . VAL A 1 127 ? 0.138 -1.211 32.060 1.00 86.38 127 VAL A N 1
ATOM 997 C CA . VAL A 1 127 ? -0.441 -0.705 33.299 1.00 86.38 127 VAL A CA 1
ATOM 998 C C . VAL A 1 127 ? -1.180 0.579 32.963 1.00 86.38 127 VAL A C 1
ATOM 1000 O O . VAL A 1 127 ? -0.579 1.575 32.562 1.00 86.38 127 VAL A O 1
ATOM 1003 N N . ASN A 1 128 ? -2.501 0.552 33.100 1.00 88.50 128 ASN A N 1
ATOM 1004 C CA . ASN A 1 128 ? -3.348 1.713 32.877 1.00 88.50 128 ASN A CA 1
ATOM 1005 C C . ASN A 1 128 ? -4.015 2.114 34.191 1.00 88.50 128 ASN A C 1
ATOM 1007 O O . ASN A 1 128 ? -4.779 1.341 34.767 1.00 88.50 128 ASN A O 1
ATOM 1011 N N . ILE A 1 129 ? -3.758 3.341 34.646 1.00 89.56 129 ILE A N 1
ATOM 1012 C CA . ILE A 1 129 ? -4.470 3.925 35.786 1.00 89.56 129 ILE A CA 1
ATOM 1013 C C . ILE A 1 129 ? -5.739 4.589 35.260 1.00 89.56 129 ILE A C 1
ATOM 1015 O O . ILE A 1 129 ? -5.694 5.600 34.557 1.00 89.56 129 ILE A O 1
ATOM 1019 N N . VAL A 1 130 ? -6.878 4.019 35.621 1.00 92.56 130 VAL A N 1
ATOM 1020 C CA . VAL A 1 130 ? -8.203 4.444 35.183 1.00 92.56 130 VAL A CA 1
ATOM 1021 C C . VAL A 1 130 ? -8.838 5.260 36.304 1.00 92.56 130 VAL A C 1
ATOM 1023 O O . VAL A 1 130 ? -8.956 4.781 37.433 1.00 92.56 130 VAL A O 1
ATOM 1026 N N . LYS A 1 131 ? -9.225 6.507 36.010 1.00 92.81 131 LYS A N 1
ATOM 1027 C CA . LYS A 1 131 ? -9.783 7.436 37.014 1.00 92.81 131 LYS A CA 1
ATOM 1028 C C . LYS A 1 131 ? -11.227 7.841 36.729 1.00 92.81 131 LYS A C 1
ATOM 1030 O O . LYS A 1 131 ? -11.895 8.377 37.608 1.00 92.81 131 LYS A O 1
ATOM 1035 N N . LYS A 1 132 ? -11.702 7.645 35.496 1.00 94.19 132 LYS A N 1
ATOM 1036 C CA . LYS A 1 132 ? -13.045 8.039 35.057 1.00 94.19 132 LYS A CA 1
ATOM 1037 C C . LYS A 1 132 ? -13.718 6.916 34.275 1.00 94.19 132 LYS A C 1
ATOM 1039 O O . LYS A 1 132 ? -13.065 6.085 33.648 1.00 94.19 132 LYS A O 1
ATOM 1044 N N . SER A 1 133 ? -15.047 6.940 34.224 1.00 93.19 133 SER A N 1
ATOM 1045 C CA . SER A 1 133 ? -15.842 5.998 33.422 1.00 93.19 133 SER A CA 1
ATOM 1046 C C . SER A 1 133 ? -15.530 6.067 31.921 1.00 93.19 133 SER A C 1
ATOM 1048 O O . SER A 1 133 ? -15.579 5.047 31.232 1.00 93.19 133 SER A O 1
ATOM 1050 N N . SER A 1 134 ? -15.147 7.245 31.415 1.00 93.69 134 SER A N 1
ATOM 1051 C CA . SER A 1 134 ? -14.651 7.431 30.045 1.00 93.69 134 SER A CA 1
ATOM 1052 C C . SER A 1 134 ? -13.363 6.659 29.770 1.00 93.69 134 SER A C 1
ATOM 1054 O O . SER A 1 134 ? -13.177 6.159 28.663 1.00 93.69 134 SER A O 1
ATOM 1056 N N . ASP A 1 135 ? -12.493 6.541 30.773 1.00 93.56 135 ASP A N 1
ATOM 1057 C CA . ASP A 1 135 ? -11.206 5.859 30.649 1.00 93.56 135 ASP A CA 1
ATOM 1058 C C . ASP A 1 135 ? -11.421 4.341 30.608 1.00 93.56 135 ASP A C 1
ATOM 1060 O O . ASP A 1 135 ? -10.822 3.667 29.773 1.00 93.56 135 ASP A O 1
ATOM 1064 N N . VAL A 1 136 ? -12.361 3.817 31.414 1.00 93.69 136 VAL A N 1
ATOM 1065 C CA . VAL A 1 136 ? -12.799 2.407 31.333 1.00 93.69 136 VAL A CA 1
ATOM 1066 C C . VAL A 1 136 ? -13.318 2.104 29.934 1.00 93.69 136 VAL A C 1
ATOM 1068 O O . VAL A 1 136 ? -12.924 1.117 29.320 1.00 93.69 136 VAL A O 1
ATOM 1071 N N . LEU A 1 137 ? -14.195 2.966 29.415 1.00 94.25 137 LEU A N 1
ATOM 1072 C CA . LEU A 1 137 ? -14.807 2.788 28.104 1.00 94.25 137 LEU A CA 1
ATOM 1073 C C . LEU A 1 137 ? -13.756 2.796 26.988 1.00 94.25 137 LEU A C 1
ATOM 1075 O O . LEU A 1 137 ? -13.791 1.937 26.107 1.00 94.25 137 LEU A O 1
ATOM 1079 N N . LYS A 1 138 ? -12.797 3.729 27.039 1.00 93.25 138 LYS A N 1
ATOM 1080 C CA . LYS A 1 138 ? -11.680 3.809 26.089 1.00 93.25 138 LYS A CA 1
ATOM 1081 C C . LYS A 1 138 ? -10.791 2.567 26.159 1.00 93.25 138 LYS A C 1
ATOM 1083 O O . LYS A 1 138 ? -10.464 2.000 25.123 1.00 93.25 138 LYS A O 1
ATOM 1088 N N . MET A 1 139 ? -10.449 2.127 27.365 1.00 92.69 139 MET A N 1
ATOM 1089 C CA . MET A 1 139 ? -9.643 0.933 27.607 1.00 92.69 139 MET A CA 1
ATOM 1090 C C . MET A 1 139 ? -10.325 -0.332 27.068 1.00 92.69 139 MET A C 1
ATOM 1092 O O . MET A 1 139 ? -9.726 -1.074 26.294 1.00 92.69 139 MET A O 1
ATOM 1096 N N . MET A 1 140 ? -11.599 -0.555 27.406 1.00 93.38 140 MET A N 1
ATOM 1097 C CA . MET A 1 140 ? -12.364 -1.695 26.891 1.00 93.38 140 MET A CA 1
ATOM 1098 C C . MET A 1 140 ? -12.537 -1.631 25.365 1.00 93.38 140 MET A C 1
ATOM 1100 O O . MET A 1 140 ? -12.481 -2.666 24.706 1.00 93.38 140 MET A O 1
ATOM 1104 N N . SER A 1 141 ? -12.687 -0.430 24.789 1.00 93.19 141 SER A N 1
ATOM 1105 C CA . SER A 1 141 ? -12.770 -0.232 23.330 1.00 93.19 141 SER A CA 1
ATOM 1106 C C . SER A 1 141 ? -11.463 -0.611 22.631 1.00 93.19 141 SER A C 1
ATOM 1108 O O . SER A 1 141 ? -11.492 -1.317 21.623 1.00 93.19 141 SER A O 1
ATOM 1110 N N . ALA A 1 142 ? -10.319 -0.211 23.195 1.00 89.50 142 ALA A N 1
ATOM 1111 C CA . ALA A 1 142 ? -9.004 -0.550 22.658 1.00 89.50 142 ALA A CA 1
ATOM 1112 C C . ALA A 1 142 ? -8.770 -2.071 22.634 1.00 89.50 142 ALA A C 1
ATOM 1114 O O . ALA A 1 142 ? -8.254 -2.595 21.648 1.00 89.50 142 ALA A O 1
ATOM 1115 N N . ASN A 1 143 ? -9.239 -2.796 23.657 1.00 88.88 143 ASN A N 1
ATOM 1116 C CA . ASN A 1 143 ? -9.113 -4.258 23.736 1.00 88.88 143 ASN A CA 1
ATOM 1117 C C . ASN A 1 143 ? -9.855 -5.008 22.616 1.00 88.88 143 ASN A C 1
ATOM 1119 O O . ASN A 1 143 ? -9.485 -6.132 22.288 1.00 88.88 143 ASN A O 1
ATOM 1123 N N . ILE A 1 144 ? -10.890 -4.406 22.024 1.00 89.56 144 ILE A N 1
ATOM 1124 C CA . ILE A 1 144 ? -11.624 -4.976 20.880 1.00 89.56 144 ILE A CA 1
ATOM 1125 C C . ILE A 1 144 ? -11.253 -4.305 19.546 1.00 89.56 144 ILE A C 1
ATOM 1127 O O . ILE A 1 144 ? -11.878 -4.586 18.525 1.00 89.56 144 ILE A O 1
ATOM 1131 N N . GLY A 1 145 ? -10.232 -3.439 19.543 1.00 87.94 145 GLY A N 1
ATOM 1132 C CA . GLY A 1 145 ? -9.700 -2.790 18.344 1.00 87.94 145 GLY A CA 1
ATOM 1133 C C . GLY A 1 145 ? -10.474 -1.559 17.861 1.00 87.94 145 GLY A C 1
ATOM 1134 O O . GLY A 1 145 ? -10.364 -1.213 16.687 1.00 87.94 145 GLY A O 1
ATOM 1135 N N . PHE A 1 146 ? -11.257 -0.896 18.720 1.00 84.69 146 PHE A N 1
ATOM 1136 C CA . PHE A 1 146 ? -11.873 0.392 18.385 1.00 84.69 146 PHE A CA 1
ATOM 1137 C C . PHE A 1 146 ? -11.044 1.567 18.910 1.00 84.69 146 PHE A C 1
ATOM 1139 O O . PHE A 1 146 ? -10.838 1.707 20.115 1.00 84.69 146 PHE A O 1
ATOM 1146 N N . ASP A 1 147 ? -10.671 2.471 18.003 1.00 78.62 147 ASP A N 1
ATOM 1147 C CA . ASP A 1 147 ? -9.946 3.707 18.336 1.00 78.62 147 ASP A CA 1
ATOM 1148 C C . ASP A 1 147 ? -10.870 4.824 18.854 1.00 78.62 147 ASP A C 1
ATOM 1150 O O . ASP A 1 147 ? -10.421 5.785 19.484 1.00 78.62 147 ASP A O 1
ATOM 1154 N N . THR A 1 148 ? -12.177 4.719 18.597 1.00 81.31 148 THR A N 1
ATOM 1155 C CA . THR A 1 148 ? -13.166 5.741 18.958 1.00 81.31 148 THR A CA 1
ATOM 1156 C C . THR A 1 148 ? -14.174 5.228 19.967 1.00 81.31 148 THR A C 1
ATOM 1158 O O . THR A 1 148 ? -14.788 4.179 19.773 1.00 81.31 148 THR A O 1
ATOM 1161 N N . VAL A 1 149 ? -14.418 6.037 20.993 1.00 82.12 149 VAL A N 1
ATOM 1162 C CA . VAL A 1 149 ? -15.430 5.768 22.008 1.00 82.12 149 VAL A CA 1
ATOM 1163 C C . VAL A 1 149 ? -16.826 5.994 21.429 1.00 82.12 149 VAL A C 1
ATOM 1165 O O . VAL A 1 149 ? -17.224 7.126 21.157 1.00 82.12 149 VAL A O 1
ATOM 1168 N N . ILE A 1 150 ? -17.586 4.913 21.278 1.00 82.56 150 ILE A N 1
ATOM 1169 C CA . ILE A 1 150 ? -19.006 4.969 20.933 1.00 82.56 150 ILE A CA 1
ATOM 1170 C C . ILE A 1 150 ? -19.817 4.991 22.234 1.00 82.56 150 ILE A C 1
ATOM 1172 O O . ILE A 1 150 ? -19.581 4.205 23.156 1.00 82.56 150 ILE A O 1
ATOM 1176 N N . LYS A 1 151 ? -20.799 5.893 22.320 1.00 87.56 151 LYS A N 1
ATOM 1177 C CA . LYS A 1 151 ? -21.703 5.963 23.475 1.00 87.56 151 LYS A CA 1
ATOM 1178 C C . LYS A 1 151 ? -22.510 4.665 23.592 1.00 87.56 151 LYS A C 1
ATOM 1180 O O . LYS A 1 151 ? -23.150 4.247 22.634 1.00 87.56 151 LYS A O 1
ATOM 1185 N N . GLY A 1 152 ? -22.503 4.061 24.781 1.00 89.19 152 GLY A N 1
ATOM 1186 C CA . GLY A 1 152 ? -23.275 2.852 25.091 1.00 89.19 152 GLY A CA 1
ATOM 1187 C C . GLY A 1 152 ? -22.538 1.523 24.893 1.00 89.19 152 GLY A C 1
ATOM 1188 O O . GLY A 1 152 ? -23.097 0.485 25.244 1.00 89.19 152 GLY A O 1
ATOM 1189 N N . LEU A 1 153 ? -21.292 1.512 24.396 1.00 93.12 153 LEU A N 1
ATOM 1190 C CA . LEU A 1 153 ? -20.496 0.276 24.413 1.00 93.12 153 LEU A CA 1
ATOM 1191 C C . LEU A 1 153 ? -20.274 -0.176 25.859 1.00 93.12 153 LEU A C 1
ATOM 1193 O O . LEU A 1 153 ? -20.024 0.649 26.738 1.00 93.12 153 LEU A O 1
ATOM 1197 N N . PHE A 1 154 ? -20.364 -1.485 26.092 1.00 96.38 154 PHE A N 1
ATOM 1198 C CA . PHE A 1 154 ? -20.108 -2.132 27.383 1.00 96.38 154 PHE A CA 1
ATOM 1199 C C . PHE A 1 154 ? -20.974 -1.656 28.557 1.00 96.38 154 PHE A C 1
ATOM 1201 O O . PHE A 1 154 ? -20.764 -2.101 29.681 1.00 96.38 154 PHE A O 1
ATOM 1208 N N . SER A 1 155 ? -21.969 -0.788 28.344 1.00 95.44 155 SER A N 1
ATOM 1209 C CA . SER A 1 155 ? -22.742 -0.176 29.434 1.00 95.44 155 SER A CA 1
ATOM 1210 C C . SER A 1 155 ? -23.477 -1.194 30.311 1.00 95.44 155 SER A C 1
ATOM 1212 O O . SER A 1 155 ? -23.798 -0.924 31.468 1.00 95.44 155 SER A O 1
ATOM 1214 N N . ALA A 1 156 ? -23.776 -2.369 29.759 1.00 96.06 156 ALA A N 1
ATOM 1215 C CA . ALA A 1 156 ? -24.416 -3.469 30.455 1.00 96.06 156 ALA A CA 1
ATOM 1216 C C . ALA A 1 156 ? -23.428 -4.524 30.986 1.00 96.06 156 ALA A C 1
ATOM 1218 O O . ALA A 1 156 ? -23.871 -5.365 31.775 1.00 96.06 156 ALA A O 1
ATOM 1219 N N . SER A 1 157 ? -22.138 -4.460 30.628 1.00 96.81 157 SER A N 1
ATOM 1220 C CA . SER A 1 157 ? -21.125 -5.435 31.045 1.00 96.81 157 SER A CA 1
ATOM 1221 C C . SER A 1 157 ? -20.852 -5.371 32.550 1.00 96.81 157 SER A C 1
ATOM 1223 O O . SER A 1 157 ? -20.950 -4.320 33.198 1.00 96.81 157 SER A O 1
ATOM 1225 N N . SER A 1 158 ? -20.526 -6.522 33.136 1.00 95.56 158 SER A N 1
ATOM 1226 C CA . SER A 1 158 ? -20.221 -6.628 34.565 1.00 95.56 158 SER A CA 1
ATOM 1227 C C . SER A 1 158 ? -18.973 -5.846 34.947 1.00 95.56 158 SER A C 1
ATOM 1229 O O . SER A 1 158 ? -18.979 -5.171 35.980 1.00 95.56 158 SER A O 1
ATOM 1231 N N . SER A 1 159 ? -17.919 -5.914 34.130 1.00 94.56 159 SER A N 1
ATOM 1232 C CA . SER A 1 159 ? -16.654 -5.257 34.449 1.00 94.56 159 SER A CA 1
ATOM 1233 C C . SER A 1 159 ? -16.768 -3.743 34.327 1.00 94.56 159 SER A C 1
ATOM 1235 O O . SER A 1 159 ? -16.295 -3.040 35.218 1.00 94.56 159 SER A O 1
ATOM 1237 N N . TYR A 1 160 ? -17.490 -3.232 33.321 1.00 95.50 160 TYR A N 1
ATOM 1238 C CA . TYR A 1 160 ? -17.771 -1.800 33.210 1.00 95.50 160 TYR A CA 1
ATOM 1239 C C . TYR A 1 160 ? -18.543 -1.285 34.428 1.00 95.50 160 TYR A C 1
ATOM 1241 O O . TYR A 1 160 ? -18.114 -0.326 35.069 1.00 95.50 160 TYR A O 1
ATOM 1249 N N . LYS A 1 161 ? -19.644 -1.948 34.810 1.00 95.38 161 LYS A N 1
ATOM 1250 C CA . LYS A 1 161 ? -20.440 -1.569 35.992 1.00 95.38 161 LYS A CA 1
ATOM 1251 C C . LYS A 1 161 ? -19.614 -1.589 37.275 1.00 95.38 161 LYS A C 1
ATOM 1253 O O . LYS A 1 161 ? -19.674 -0.640 38.049 1.00 95.38 161 LYS A O 1
ATOM 1258 N N . LYS A 1 162 ? -18.818 -2.642 37.490 1.00 93.81 162 LYS A N 1
ATOM 1259 C CA . LYS A 1 162 ? -17.974 -2.762 38.685 1.00 93.81 162 LYS A CA 1
ATOM 1260 C C . LYS A 1 162 ? -16.911 -1.662 38.726 1.00 93.81 162 LYS A C 1
ATOM 1262 O O . LYS A 1 162 ? -16.882 -0.913 39.696 1.00 93.81 162 LYS A O 1
ATOM 1267 N N . MET A 1 163 ? -16.120 -1.497 37.664 1.00 92.44 163 MET A N 1
ATOM 1268 C CA . MET A 1 163 ? -15.086 -0.455 37.596 1.00 92.44 163 MET A CA 1
ATOM 1269 C C . MET A 1 163 ? -15.667 0.951 37.766 1.00 92.44 163 MET A C 1
ATOM 1271 O O . MET A 1 163 ? -15.132 1.751 38.523 1.00 92.44 163 MET A O 1
ATOM 1275 N N . THR A 1 164 ? -16.790 1.250 37.106 1.00 93.19 164 THR A N 1
ATOM 1276 C CA . THR A 1 164 ? -17.426 2.569 37.222 1.00 93.19 164 THR A CA 1
ATOM 1277 C C . THR A 1 164 ? -18.007 2.830 38.607 1.00 93.19 164 THR A C 1
ATOM 1279 O O . THR A 1 164 ? -17.850 3.937 39.116 1.00 93.19 164 THR A O 1
ATOM 1282 N N . SER A 1 165 ? -18.605 1.824 39.252 1.00 92.06 165 SER A N 1
ATOM 1283 C CA . SER A 1 165 ? -19.124 1.956 40.619 1.00 92.06 165 SER A CA 1
ATOM 1284 C C . SER A 1 165 ? -18.034 2.292 41.646 1.00 92.06 165 SER A C 1
ATOM 1286 O O . SER A 1 165 ? -18.285 3.093 42.544 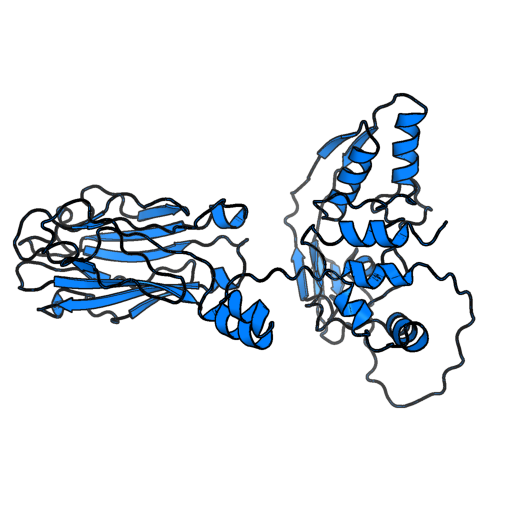1.00 92.06 165 SER A O 1
ATOM 1288 N N . SER A 1 166 ? -16.808 1.782 41.470 1.00 88.81 166 SER A N 1
ATOM 1289 C CA . SER A 1 166 ? -15.666 2.106 42.338 1.00 88.81 166 SER A CA 1
ATOM 1290 C C . SER A 1 166 ? -15.270 3.587 42.292 1.00 88.81 166 SER A C 1
ATOM 1292 O O . SER A 1 166 ? -14.834 4.128 43.307 1.00 88.81 166 SER A O 1
ATOM 1294 N N . PHE A 1 167 ? -15.462 4.274 41.159 1.00 88.75 167 PHE A N 1
ATOM 1295 C CA . PHE A 1 167 ? -15.170 5.711 41.058 1.00 88.75 167 PHE A CA 1
ATOM 1296 C C . PHE A 1 167 ? -16.215 6.571 41.760 1.00 88.75 167 PHE A C 1
ATOM 1298 O O . PHE A 1 167 ? -15.862 7.546 42.415 1.00 88.75 167 PHE A O 1
ATOM 1305 N N . TYR A 1 168 ? -17.496 6.225 41.610 1.00 86.75 168 TYR A N 1
ATOM 1306 C CA . TYR A 1 168 ? -18.585 7.030 42.165 1.00 86.75 168 TYR A CA 1
ATOM 1307 C C . TYR A 1 168 ? -18.756 6.836 43.669 1.00 86.75 168 TYR A C 1
ATOM 1309 O O . TYR A 1 168 ? -19.101 7.790 44.359 1.00 86.75 168 TYR A O 1
ATOM 1317 N N . ASN A 1 169 ? -18.506 5.626 44.173 1.00 81.62 169 ASN A N 1
ATOM 1318 C CA . ASN A 1 169 ? -18.825 5.292 45.557 1.00 81.62 169 ASN A CA 1
ATOM 1319 C C . ASN A 1 169 ? -17.622 5.374 46.504 1.00 81.62 169 ASN A C 1
ATOM 1321 O O . ASN A 1 169 ? -17.822 5.568 47.698 1.00 81.62 169 ASN A O 1
ATOM 1325 N N . GLU A 1 170 ? -16.388 5.199 46.015 1.00 74.31 170 GLU A N 1
ATOM 1326 C CA . GLU A 1 170 ? -15.240 4.926 46.897 1.00 74.31 170 GLU A CA 1
ATOM 1327 C C . GLU A 1 170 ? -14.054 5.888 46.715 1.00 74.31 170 GLU A C 1
ATOM 1329 O O . GLU A 1 170 ? -13.056 5.745 47.418 1.00 74.31 170 GLU A O 1
ATOM 1334 N N . SER A 1 171 ? -14.122 6.861 45.792 1.00 77.06 171 SER A N 1
ATOM 1335 C CA . SER A 1 171 ? -12.994 7.753 45.442 1.00 77.06 171 SER A CA 1
ATOM 1336 C C . SER A 1 171 ? -11.684 6.998 45.155 1.00 77.06 171 SER A C 1
ATOM 1338 O O . SER A 1 171 ? -10.586 7.504 45.394 1.00 77.06 171 SER A O 1
ATOM 1340 N N . ARG A 1 172 ? -11.786 5.763 44.648 1.00 87.75 172 ARG A N 1
ATOM 1341 C CA . ARG A 1 172 ? -10.643 4.906 44.304 1.00 87.75 172 ARG A CA 1
ATOM 1342 C C . ARG A 1 172 ? -10.264 5.093 42.843 1.00 87.75 172 ARG A C 1
ATOM 1344 O O . ARG A 1 172 ? -11.107 5.423 42.018 1.00 87.75 172 ARG A O 1
ATOM 1351 N N . TYR A 1 173 ? -9.004 4.844 42.507 1.00 86.19 173 TYR A N 1
ATOM 1352 C CA . TYR A 1 173 ? -8.594 4.611 41.123 1.00 86.19 173 TYR A CA 1
ATOM 1353 C C . TYR A 1 173 ? -8.519 3.105 40.867 1.00 86.19 173 TYR A C 1
ATOM 1355 O O . TYR A 1 173 ? -8.328 2.320 41.795 1.00 86.19 173 TYR A O 1
ATOM 1363 N N . VAL A 1 174 ? -8.690 2.701 39.611 1.00 86.00 174 VAL A N 1
ATOM 1364 C CA . VAL A 1 174 ? -8.551 1.302 39.198 1.00 86.00 174 VAL A CA 1
ATOM 1365 C C . VAL A 1 174 ? -7.252 1.183 38.423 1.00 86.00 174 VAL A C 1
ATOM 1367 O O . VAL A 1 174 ? -7.081 1.829 37.391 1.00 86.00 174 VAL A O 1
ATOM 1370 N N . GLU A 1 175 ? -6.335 0.368 38.924 1.00 89.00 175 GLU A N 1
ATOM 1371 C CA . GLU A 1 175 ? -5.154 -0.038 38.176 1.00 89.00 175 GLU A CA 1
ATOM 1372 C C . GLU A 1 175 ? -5.499 -1.283 37.360 1.00 89.00 175 GLU A C 1
ATOM 1374 O O . GLU A 1 175 ? -5.912 -2.310 37.899 1.00 89.00 175 GLU A O 1
ATOM 1379 N N . HIS A 1 176 ? -5.393 -1.167 36.042 1.00 84.44 176 HIS A N 1
ATOM 1380 C CA . HIS A 1 176 ? -5.660 -2.257 35.121 1.00 84.44 176 HIS A CA 1
ATOM 1381 C C . HIS A 1 176 ? -4.345 -2.733 34.519 1.00 84.44 176 HIS A C 1
ATOM 1383 O O . HIS A 1 176 ? -3.725 -2.021 33.725 1.00 84.44 176 HIS A O 1
ATOM 1389 N N . VAL A 1 177 ? -3.948 -3.942 34.904 1.00 84.75 177 VAL A N 1
ATOM 1390 C CA . VAL A 1 177 ? -2.750 -4.618 34.412 1.00 84.75 177 VAL A CA 1
ATOM 1391 C C . VAL A 1 177 ? -3.192 -5.731 33.477 1.00 84.75 177 VAL A C 1
ATOM 1393 O O . VAL A 1 177 ? -3.923 -6.635 33.882 1.00 84.75 177 VAL A O 1
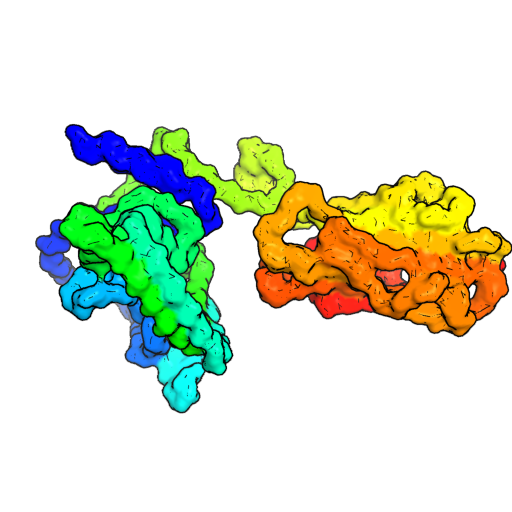ATOM 1396 N N . VAL A 1 178 ? -2.763 -5.667 32.218 1.00 80.50 178 VAL A N 1
ATOM 1397 C CA . VAL A 1 178 ? -2.982 -6.750 31.254 1.00 80.50 178 VAL A CA 1
ATOM 1398 C C . VAL A 1 178 ? -1.642 -7.307 30.840 1.00 80.50 178 VAL A C 1
ATOM 1400 O O . VAL A 1 178 ? -0.806 -6.573 30.321 1.00 80.50 178 VAL A O 1
ATOM 1403 N N . ALA A 1 179 ? -1.496 -8.616 30.998 1.00 82.81 179 ALA A N 1
ATOM 1404 C CA . ALA A 1 179 ? -0.481 -9.408 30.332 1.00 82.81 179 ALA A CA 1
ATOM 1405 C C . ALA A 1 179 ? -1.212 -10.441 29.473 1.00 82.81 179 ALA A C 1
ATOM 1407 O O . ALA A 1 179 ? -1.995 -11.246 29.979 1.00 82.81 179 ALA A O 1
ATOM 1408 N N . HIS A 1 180 ? -1.006 -10.394 28.161 1.00 80.44 180 HIS A N 1
ATOM 1409 C CA . HIS A 1 180 ? -1.536 -11.409 27.258 1.00 80.44 180 HIS A CA 1
ATOM 1410 C C . HIS A 1 180 ? -0.438 -11.889 26.319 1.00 80.44 180 HIS A C 1
ATOM 1412 O O . HIS A 1 180 ? 0.377 -11.105 25.833 1.00 80.44 180 HIS A O 1
ATOM 1418 N N . GLN A 1 181 ? -0.443 -13.191 26.048 1.00 82.12 181 GLN A N 1
ATOM 1419 C CA . GLN A 1 181 ? 0.438 -13.818 25.076 1.00 82.12 181 GLN A CA 1
ATOM 1420 C C . GLN A 1 181 ? -0.416 -14.327 23.916 1.00 82.12 181 GLN A C 1
ATOM 1422 O O . GLN A 1 181 ? -1.180 -15.282 24.055 1.00 82.12 181 GLN A O 1
ATOM 1427 N N . SER A 1 182 ? -0.305 -13.672 22.762 1.00 82.69 182 SER A N 1
ATOM 1428 C CA . SER A 1 182 ? -0.994 -14.121 21.551 1.00 82.69 182 SER A CA 1
ATOM 1429 C C . SER A 1 182 ? -0.178 -15.221 20.877 1.00 82.69 182 SER A C 1
ATOM 1431 O O . SER A 1 182 ? 0.976 -15.003 20.522 1.00 82.69 182 SER A O 1
ATOM 1433 N N . VAL A 1 183 ? -0.775 -16.400 20.692 1.00 86.31 183 VAL A N 1
ATOM 1434 C CA . VAL A 1 183 ? -0.112 -17.545 20.035 1.00 86.31 183 VAL A CA 1
ATOM 1435 C C . VAL A 1 183 ? -0.342 -17.529 18.523 1.00 86.31 183 VAL A C 1
ATOM 1437 O O . VAL A 1 183 ? 0.529 -17.894 17.736 1.00 86.31 183 VAL A O 1
ATOM 1440 N N . SER A 1 184 ? -1.522 -17.088 18.095 1.00 91.06 184 SER A N 1
ATOM 1441 C CA . SER A 1 184 ? -1.894 -17.037 16.686 1.00 91.06 184 SER A CA 1
ATOM 1442 C C . SER A 1 184 ? -2.881 -15.907 16.420 1.00 91.06 184 SER A C 1
ATOM 1444 O O . SER A 1 184 ? -3.591 -15.448 17.316 1.00 91.06 184 SER A O 1
ATOM 1446 N N . ARG A 1 185 ? -2.923 -15.467 15.164 1.00 92.06 185 ARG A N 1
ATOM 1447 C CA . ARG A 1 185 ? -3.905 -14.522 14.640 1.00 92.06 185 ARG A CA 1
ATOM 1448 C C . ARG A 1 185 ? -4.668 -15.190 13.507 1.00 92.06 185 ARG A C 1
ATOM 1450 O O . ARG A 1 185 ? -4.052 -15.624 12.541 1.00 92.06 185 ARG A O 1
ATOM 1457 N N . ALA A 1 186 ? -5.992 -15.228 13.600 1.00 95.00 186 ALA A N 1
ATOM 1458 C CA . ALA A 1 186 ? -6.850 -15.753 12.544 1.00 95.00 186 ALA A CA 1
ATOM 1459 C C . ALA A 1 186 ? -7.625 -14.625 11.853 1.00 95.00 186 ALA A C 1
ATOM 1461 O O . ALA A 1 186 ? -8.080 -13.687 12.509 1.00 95.00 186 ALA A O 1
ATOM 1462 N N . SER A 1 187 ? -7.780 -14.727 10.534 1.00 94.12 187 SER A N 1
ATOM 1463 C CA . SER A 1 187 ? -8.576 -13.797 9.726 1.00 94.12 187 SER A CA 1
ATOM 1464 C C . SER A 1 187 ? -9.689 -14.554 9.015 1.00 94.12 187 SER A C 1
ATOM 1466 O O . SER A 1 187 ? -9.425 -15.576 8.385 1.00 94.12 187 SER A O 1
ATOM 1468 N N . LEU A 1 188 ? -10.922 -14.053 9.091 1.00 95.19 188 LEU A N 1
ATOM 1469 C CA . LEU A 1 188 ? -12.032 -14.582 8.296 1.00 95.19 188 LEU A CA 1
ATOM 1470 C C . LEU A 1 188 ? -11.804 -14.308 6.801 1.00 95.19 188 LEU A C 1
ATOM 1472 O O . LEU A 1 188 ? -11.124 -13.344 6.433 1.00 95.19 188 LEU A O 1
ATOM 1476 N N . ILE A 1 189 ? -12.407 -15.129 5.943 1.00 92.25 189 ILE A N 1
ATOM 1477 C CA . ILE A 1 189 ? -12.539 -14.826 4.513 1.00 92.25 189 ILE A CA 1
ATOM 1478 C C . ILE A 1 189 ? -13.299 -13.505 4.300 1.00 92.25 189 ILE A C 1
ATOM 1480 O O . ILE A 1 189 ? -14.029 -13.046 5.187 1.00 92.25 189 ILE A O 1
ATOM 1484 N N . PRO A 1 190 ? -13.134 -12.848 3.137 1.00 88.62 190 PRO A N 1
ATOM 1485 C CA . PRO A 1 190 ? -13.819 -11.595 2.862 1.00 88.62 190 PRO A CA 1
ATOM 1486 C C . PRO A 1 190 ? -15.339 -11.691 3.045 1.00 88.62 190 PRO A C 1
ATOM 1488 O O . PRO A 1 190 ? -15.969 -12.676 2.667 1.00 88.62 190 PRO A O 1
ATOM 1491 N N . LYS A 1 191 ? -15.944 -10.614 3.564 1.00 86.38 191 LYS A N 1
ATOM 1492 C CA . LYS A 1 191 ? -17.366 -10.562 3.955 1.00 86.38 191 LYS A CA 1
ATOM 1493 C C . LYS A 1 191 ? -18.371 -10.974 2.874 1.00 86.38 191 LYS A C 1
ATOM 1495 O O . LYS A 1 191 ? -19.474 -11.366 3.212 1.00 86.38 191 LYS A O 1
ATOM 1500 N N . PHE A 1 192 ? -18.014 -10.841 1.598 1.00 84.31 192 PHE A N 1
ATOM 1501 C CA . PHE A 1 192 ? -18.887 -11.185 0.473 1.00 84.31 192 PHE A CA 1
ATOM 1502 C C . PHE A 1 192 ? -18.900 -12.688 0.158 1.00 84.31 192 PHE A C 1
ATOM 1504 O O . PHE A 1 192 ? -19.774 -13.141 -0.571 1.00 84.31 192 PHE A O 1
ATOM 1511 N N . PHE A 1 193 ? -17.962 -13.453 0.724 1.00 87.94 193 PHE A N 1
ATOM 1512 C CA . PHE A 1 193 ? -17.958 -14.914 0.683 1.00 87.94 193 PHE A CA 1
ATOM 1513 C C . PHE A 1 193 ? -18.467 -15.550 1.982 1.00 87.94 193 PHE A C 1
ATOM 1515 O O . PHE A 1 193 ? -18.874 -16.709 1.967 1.00 87.94 193 PHE A O 1
ATOM 1522 N N . LEU A 1 194 ? -18.460 -14.812 3.101 1.00 92.88 194 LEU A N 1
ATOM 1523 C CA . LEU A 1 194 ? -19.020 -15.298 4.362 1.00 92.88 194 LEU A CA 1
ATOM 1524 C C . LEU A 1 194 ? -20.532 -15.490 4.241 1.00 92.88 194 LEU A C 1
ATOM 1526 O O . LEU A 1 194 ? -21.258 -14.577 3.849 1.00 92.88 194 LEU A O 1
ATOM 1530 N N . LYS A 1 195 ? -20.998 -16.670 4.645 1.00 94.06 195 LYS A N 1
ATOM 1531 C CA . LYS A 1 195 ? -22.419 -17.007 4.740 1.00 94.06 195 LYS A CA 1
ATOM 1532 C C . LYS A 1 195 ? -22.851 -17.022 6.201 1.00 94.06 195 LYS A C 1
ATOM 1534 O O . LYS A 1 195 ? -22.068 -17.374 7.085 1.00 94.06 195 LYS A O 1
ATOM 1539 N N . LEU A 1 196 ? -24.104 -16.650 6.448 1.00 94.50 196 LEU A N 1
ATOM 1540 C CA . LEU A 1 196 ? -24.711 -16.838 7.760 1.00 94.50 196 LEU A CA 1
ATOM 1541 C C . LEU A 1 196 ? -24.920 -18.333 8.020 1.00 94.50 196 LEU A C 1
ATOM 1543 O O . LEU A 1 196 ? -25.215 -19.105 7.106 1.00 94.50 196 LEU A O 1
ATOM 1547 N N . GLY A 1 197 ? -24.767 -18.738 9.278 1.00 93.88 197 GLY A N 1
ATOM 1548 C CA . GLY A 1 197 ? -25.121 -20.083 9.720 1.00 93.88 197 GLY A CA 1
ATOM 1549 C C . GLY A 1 197 ? -26.627 -20.327 9.608 1.00 93.88 197 GLY A C 1
ATOM 1550 O O . GLY A 1 197 ? -27.410 -19.372 9.578 1.00 93.88 197 GLY A O 1
ATOM 1551 N N . LYS A 1 198 ? -27.045 -21.603 9.591 1.00 93.50 198 LYS A N 1
ATOM 1552 C CA . LYS A 1 198 ? -28.449 -22.008 9.336 1.00 93.50 198 LYS A CA 1
ATOM 1553 C C . LYS A 1 198 ? -29.454 -21.203 10.171 1.00 93.50 198 LYS A C 1
ATOM 1555 O O . LYS A 1 198 ? -30.397 -20.637 9.630 1.00 93.50 198 LYS A O 1
ATOM 1560 N N . TYR A 1 199 ? -29.235 -21.101 11.482 1.00 93.06 199 TYR A N 1
ATOM 1561 C CA . TYR A 1 199 ? -30.161 -20.415 12.391 1.00 93.06 199 TYR A CA 1
ATOM 1562 C C . TYR A 1 199 ? -30.167 -18.893 12.238 1.00 93.06 199 TYR A C 1
ATOM 1564 O O . TYR A 1 199 ? -31.224 -18.274 12.334 1.00 93.06 199 TYR A O 1
ATOM 1572 N N . ALA A 1 200 ? -29.004 -18.287 11.992 1.00 93.19 200 ALA A N 1
ATOM 1573 C CA . ALA A 1 200 ? -28.918 -16.851 11.758 1.00 93.19 200 ALA A CA 1
ATOM 1574 C C . ALA A 1 200 ? -29.602 -16.477 10.439 1.00 93.19 200 ALA A C 1
ATOM 1576 O O . ALA A 1 200 ? -30.364 -15.516 10.404 1.00 93.19 200 ALA A O 1
ATOM 1577 N N . GLN A 1 201 ? -29.395 -17.278 9.391 1.00 93.06 201 GLN A N 1
ATOM 1578 C CA . GLN A 1 201 ? -30.067 -17.109 8.107 1.00 93.06 201 GLN A CA 1
ATOM 1579 C C . GLN A 1 201 ? -31.587 -17.256 8.255 1.00 93.06 201 GLN A C 1
ATOM 1581 O O . GLN A 1 201 ? -32.316 -16.345 7.883 1.00 93.06 201 GLN A O 1
ATOM 1586 N N . LEU A 1 202 ? -32.061 -18.321 8.915 1.00 92.88 202 LEU A N 1
ATOM 1587 C CA . LEU A 1 202 ? -33.487 -18.512 9.213 1.00 92.88 202 LEU A CA 1
ATOM 1588 C C . LEU A 1 202 ? -34.090 -17.335 9.983 1.00 92.88 202 LEU A C 1
ATOM 1590 O O . LEU A 1 202 ? -35.221 -16.938 9.712 1.00 92.88 202 LEU A O 1
ATOM 1594 N N . TYR A 1 203 ? -33.356 -16.774 10.950 1.00 89.62 203 TYR A N 1
ATOM 1595 C CA . TYR A 1 203 ? -33.828 -15.603 11.677 1.00 89.62 203 TYR A CA 1
ATOM 1596 C C . TYR A 1 203 ? -33.987 -14.399 10.747 1.00 89.62 203 TYR A C 1
ATOM 1598 O O . TYR A 1 203 ? -35.021 -13.736 10.784 1.00 89.62 203 TYR A O 1
ATOM 1606 N N . VAL A 1 204 ? -32.974 -14.119 9.920 1.00 89.19 204 VAL A N 1
ATOM 1607 C CA . VAL A 1 204 ? -33.019 -13.026 8.942 1.00 89.19 204 VAL A CA 1
ATOM 1608 C C . VAL A 1 204 ? -34.207 -13.221 8.003 1.00 89.19 204 VAL A C 1
ATOM 1610 O O . VAL A 1 204 ? -35.046 -12.334 7.904 1.00 89.19 204 VAL A O 1
ATOM 1613 N N . ASP A 1 205 ? -34.347 -14.401 7.409 1.00 88.00 205 ASP A N 1
ATOM 1614 C CA . ASP A 1 205 ? -35.392 -14.681 6.422 1.00 88.00 205 ASP A CA 1
ATOM 1615 C C . ASP A 1 205 ? -36.804 -14.591 7.020 1.00 88.00 205 ASP A C 1
ATOM 1617 O O . ASP A 1 205 ? -37.730 -14.097 6.375 1.00 88.00 205 ASP A O 1
ATOM 1621 N N . LYS A 1 206 ? -36.979 -15.043 8.269 1.00 90.19 206 LYS A N 1
ATOM 1622 C CA . LYS A 1 206 ? -38.289 -15.102 8.930 1.00 90.19 206 LYS A CA 1
ATOM 1623 C C . LYS A 1 206 ? -38.690 -13.800 9.618 1.00 90.19 206 LYS A C 1
ATOM 1625 O O . LYS A 1 206 ? -39.859 -13.421 9.572 1.00 90.19 206 LYS A O 1
ATOM 1630 N N . PHE A 1 207 ? -37.760 -13.152 10.314 1.00 86.81 207 PHE A N 1
ATOM 1631 C CA . PHE A 1 207 ? -38.062 -12.046 11.233 1.00 86.81 207 PHE A CA 1
ATOM 1632 C C . PHE A 1 207 ? -37.557 -10.693 10.755 1.00 86.81 207 PHE A C 1
ATOM 1634 O O . PHE A 1 207 ? -38.028 -9.667 11.246 1.00 86.81 207 PHE A O 1
ATOM 1641 N N . LEU A 1 208 ? -36.642 -10.673 9.790 1.00 83.19 208 LEU A N 1
ATOM 1642 C CA . LEU A 1 208 ? -36.248 -9.464 9.087 1.00 83.19 208 LEU A CA 1
ATOM 1643 C C . LEU A 1 208 ? -36.807 -9.562 7.670 1.00 83.19 208 LEU A C 1
ATOM 1645 O O . LEU A 1 208 ? -36.022 -9.717 6.731 1.00 83.19 208 LEU A O 1
ATOM 1649 N N . PRO A 1 209 ? -38.150 -9.485 7.490 1.00 68.69 209 PRO A N 1
ATOM 1650 C CA . PRO A 1 209 ? -38.705 -9.437 6.152 1.00 68.69 209 PRO A CA 1
ATOM 1651 C C . PRO A 1 209 ? -37.950 -8.333 5.439 1.00 68.69 209 PRO A C 1
ATOM 1653 O O . PRO A 1 209 ? -37.850 -7.216 5.962 1.00 68.69 209 PRO A O 1
ATOM 1656 N N . ILE A 1 210 ? -37.368 -8.666 4.288 1.00 62.09 210 ILE A N 1
ATOM 1657 C CA . ILE A 1 210 ? -36.730 -7.698 3.411 1.00 62.09 210 ILE A CA 1
ATOM 1658 C C . ILE A 1 210 ? -37.867 -6.794 2.927 1.00 62.09 210 ILE A C 1
ATOM 1660 O O . ILE A 1 210 ? -38.374 -6.918 1.815 1.00 62.09 210 ILE A O 1
ATOM 1664 N N . LYS A 1 211 ? -38.315 -5.867 3.781 1.00 57.72 211 LYS A N 1
ATOM 1665 C CA . LYS A 1 211 ? -38.893 -4.622 3.326 1.00 57.72 211 LYS A CA 1
ATOM 1666 C C . LYS A 1 211 ? -37.776 -4.069 2.479 1.00 57.72 211 LYS A C 1
ATOM 1668 O O . LYS A 1 211 ? -36.731 -3.713 3.024 1.00 57.72 211 LYS A O 1
ATOM 1673 N N . LYS A 1 212 ? -37.960 -4.131 1.153 1.00 59.97 212 LYS A N 1
ATOM 1674 C CA . LYS A 1 212 ? -37.109 -3.435 0.189 1.00 59.97 212 LYS A CA 1
ATOM 1675 C C . LYS A 1 212 ? -36.746 -2.129 0.859 1.00 59.97 212 LYS A C 1
ATOM 1677 O O . LYS A 1 212 ? -37.669 -1.398 1.215 1.00 59.97 212 LYS A O 1
ATOM 1682 N N . VAL A 1 213 ? -35.457 -1.948 1.149 1.00 60.34 213 VAL A N 1
ATOM 1683 C CA . VAL A 1 213 ? -34.963 -0.761 1.839 1.00 60.34 213 VAL A CA 1
ATOM 1684 C C . VAL A 1 213 ? -35.582 0.412 1.106 1.00 60.34 213 VAL A C 1
ATOM 1686 O O . VAL A 1 213 ? -35.291 0.615 -0.075 1.00 60.34 213 VAL A O 1
ATOM 1689 N N . ASP A 1 214 ? -36.560 1.060 1.737 1.00 69.25 214 ASP A N 1
ATOM 1690 C CA . ASP A 1 214 ? -37.351 2.027 1.005 1.00 69.25 214 ASP A CA 1
ATOM 1691 C C . ASP A 1 214 ? -36.461 3.239 0.719 1.00 69.25 214 ASP A C 1
ATOM 1693 O O . ASP A 1 214 ? -35.419 3.471 1.349 1.00 69.25 214 ASP A O 1
ATOM 1697 N N . THR A 1 215 ? -36.838 4.006 -0.295 1.00 72.31 215 THR A N 1
ATOM 1698 C CA . THR A 1 215 ? -36.083 5.195 -0.691 1.00 72.31 215 THR A CA 1
ATOM 1699 C C . THR A 1 215 ? -35.936 6.185 0.464 1.00 72.31 215 THR A C 1
ATOM 1701 O O . THR A 1 215 ? -34.957 6.925 0.499 1.00 72.31 215 THR A O 1
ATOM 1704 N N . LYS A 1 216 ? -36.843 6.157 1.450 1.00 74.81 216 LYS A N 1
ATOM 1705 C CA . LYS A 1 216 ? -36.818 7.018 2.631 1.00 74.81 216 LYS A CA 1
ATOM 1706 C C . LYS A 1 216 ? -35.736 6.596 3.627 1.00 74.81 216 LYS A C 1
ATOM 1708 O O . LYS A 1 216 ? -35.003 7.464 4.090 1.00 74.81 216 LYS A O 1
ATOM 1713 N N . PHE A 1 217 ? -35.575 5.302 3.915 1.00 69.69 217 PHE A N 1
ATOM 1714 C CA . PHE A 1 217 ? -34.504 4.788 4.770 1.00 69.69 217 PHE A CA 1
ATOM 1715 C C . PHE A 1 217 ? -33.142 5.083 4.147 1.00 69.69 217 PHE A C 1
ATOM 1717 O O . PHE A 1 217 ? -32.279 5.643 4.822 1.00 69.69 217 PHE A O 1
ATOM 1724 N N . THR A 1 218 ? -32.975 4.802 2.850 1.00 67.19 218 THR A N 1
ATOM 1725 C CA . THR A 1 218 ? -31.748 5.130 2.104 1.00 67.19 218 THR A CA 1
ATOM 1726 C C . THR A 1 218 ? -31.457 6.633 2.123 1.00 67.19 218 THR A C 1
ATOM 1728 O O . THR A 1 218 ? -30.325 7.022 2.379 1.00 67.19 218 THR A O 1
ATOM 1731 N N . ALA A 1 219 ? -32.468 7.488 1.928 1.00 68.12 219 ALA A N 1
ATOM 1732 C CA . ALA A 1 219 ? -32.302 8.943 1.989 1.00 68.12 219 ALA A CA 1
ATOM 1733 C C . ALA A 1 219 ? -32.003 9.467 3.407 1.00 68.12 219 ALA A C 1
ATOM 1735 O O . ALA A 1 219 ? -31.367 10.505 3.556 1.00 68.12 219 ALA A O 1
ATOM 1736 N N . SER A 1 220 ? -32.459 8.764 4.448 1.00 64.25 220 SER A N 1
ATOM 1737 C CA . SER A 1 220 ? -32.255 9.143 5.855 1.00 64.25 220 SER A CA 1
ATOM 1738 C C . SER A 1 220 ? -31.006 8.542 6.505 1.00 64.25 220 SER A C 1
ATOM 1740 O O . SER A 1 220 ? -30.694 8.881 7.644 1.00 64.25 220 SER A O 1
ATOM 1742 N N . SER A 1 221 ? -30.303 7.635 5.823 1.00 50.66 221 SER A N 1
ATOM 1743 C CA . SER A 1 221 ? -29.117 6.973 6.364 1.00 50.66 221 SER A CA 1
ATOM 1744 C C . SER A 1 221 ? -27.842 7.607 5.812 1.00 50.66 221 SER A C 1
ATOM 1746 O O . SER A 1 221 ? -27.620 7.682 4.607 1.00 50.66 221 SER A O 1
ATOM 1748 N N . ASN A 1 222 ? -26.964 8.049 6.713 1.00 47.50 222 ASN A N 1
ATOM 1749 C CA . ASN A 1 222 ? -25.644 8.548 6.345 1.00 47.50 222 ASN A CA 1
ATOM 1750 C C . ASN A 1 222 ? -24.732 7.368 6.002 1.00 47.50 222 ASN A C 1
ATOM 1752 O O . ASN A 1 222 ? -24.233 6.694 6.894 1.00 47.50 222 ASN A O 1
ATOM 1756 N N . GLN A 1 223 ? -24.486 7.113 4.718 1.00 45.59 223 GLN A N 1
ATOM 1757 C CA . GLN A 1 223 ? -23.498 6.120 4.296 1.00 45.59 223 GLN A CA 1
ATOM 1758 C C . GLN A 1 223 ? -22.119 6.769 4.168 1.00 45.59 223 GLN A C 1
ATOM 1760 O O . GLN A 1 223 ? -21.834 7.472 3.202 1.00 45.59 223 GLN A O 1
ATOM 1765 N N . ILE A 1 224 ? -21.228 6.507 5.126 1.00 39.53 224 ILE A N 1
ATOM 1766 C CA . ILE A 1 224 ? -19.819 6.900 5.007 1.00 39.53 224 ILE A CA 1
ATOM 1767 C C . ILE A 1 224 ? -19.065 5.764 4.325 1.00 39.53 224 ILE A C 1
ATOM 1769 O O . ILE A 1 224 ? -18.649 4.793 4.956 1.00 39.53 224 ILE A O 1
ATOM 1773 N N . ILE A 1 225 ? -18.885 5.890 3.013 1.00 46.00 225 ILE A N 1
ATOM 1774 C CA . ILE A 1 225 ? -18.064 4.974 2.227 1.00 46.00 225 ILE A CA 1
ATOM 1775 C C . ILE A 1 225 ? -16.753 5.697 1.914 1.00 46.00 225 ILE A C 1
ATOM 1777 O O . ILE A 1 225 ? -16.743 6.748 1.274 1.00 46.00 225 ILE A O 1
ATOM 1781 N N . ARG A 1 226 ? -15.638 5.167 2.428 1.00 44.31 226 ARG A N 1
ATOM 1782 C CA . ARG A 1 226 ? -14.303 5.725 2.187 1.00 44.31 226 ARG A CA 1
ATOM 1783 C C . ARG A 1 226 ? -13.720 5.093 0.933 1.00 44.31 226 ARG A C 1
ATOM 1785 O O . ARG A 1 226 ? -13.457 3.894 0.890 1.00 44.31 226 ARG A O 1
ATOM 1792 N N . TYR A 1 227 ? -13.517 5.929 -0.068 1.00 54.97 227 TYR A N 1
ATOM 1793 C CA . TYR A 1 227 ? -12.986 5.571 -1.369 1.00 54.97 227 TYR A CA 1
ATOM 1794 C C . TYR A 1 227 ? -11.550 6.093 -1.472 1.00 54.97 227 TYR A C 1
ATOM 1796 O O . TYR A 1 227 ? -11.305 7.270 -1.215 1.00 54.97 227 TYR A O 1
ATOM 1804 N N . TYR A 1 228 ? -10.593 5.225 -1.802 1.00 53.44 228 TYR A N 1
ATOM 1805 C CA . TYR A 1 228 ? -9.183 5.595 -1.953 1.00 53.44 228 TYR A CA 1
ATOM 1806 C C . TYR A 1 228 ? -8.810 5.562 -3.444 1.00 53.44 228 TYR A C 1
ATOM 1808 O O . TYR A 1 228 ? -8.823 4.491 -4.047 1.00 53.44 228 TYR A O 1
ATOM 1816 N N . GLY A 1 229 ? -8.488 6.722 -4.033 1.00 65.12 229 GLY A N 1
ATOM 1817 C CA . GLY A 1 229 ? -8.198 6.874 -5.470 1.00 65.12 229 GLY A CA 1
ATOM 1818 C C . GLY A 1 229 ? -9.420 7.224 -6.338 1.00 65.12 229 GLY A C 1
ATOM 1819 O O . GLY A 1 229 ? -10.505 7.494 -5.827 1.00 65.12 229 GLY A O 1
ATOM 1820 N N . GLY A 1 230 ? -9.235 7.221 -7.660 1.00 73.69 230 GLY A N 1
ATOM 1821 C CA . GLY A 1 230 ? -10.265 7.489 -8.670 1.00 73.69 230 GLY A CA 1
ATOM 1822 C C . GLY A 1 230 ? -10.620 8.969 -8.861 1.00 73.69 230 GLY A C 1
ATOM 1823 O O . GLY A 1 230 ? -10.182 9.837 -8.106 1.00 73.69 230 GLY A O 1
ATOM 1824 N N . ASP A 1 231 ? -11.415 9.260 -9.893 1.00 73.81 231 ASP A N 1
ATOM 1825 C CA . ASP A 1 231 ? -12.025 10.579 -10.098 1.00 73.81 231 ASP A CA 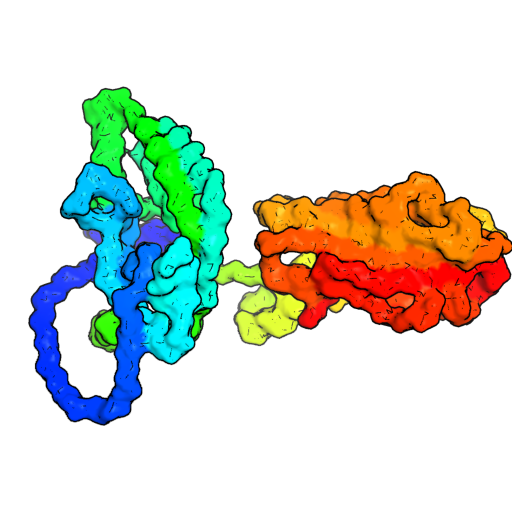1
ATOM 1826 C C . ASP A 1 231 ? -13.244 10.718 -9.180 1.00 73.81 231 ASP A C 1
ATOM 1828 O O . ASP A 1 231 ? -14.301 10.120 -9.402 1.00 73.81 231 ASP A O 1
ATOM 1832 N N . THR A 1 232 ? -13.088 11.499 -8.114 1.00 62.00 232 THR A N 1
ATOM 1833 C CA . THR A 1 232 ? -14.109 11.670 -7.076 1.00 62.00 232 THR A CA 1
ATOM 1834 C C . THR A 1 232 ? -15.400 12.296 -7.596 1.00 62.00 232 THR A C 1
ATOM 1836 O O . THR A 1 232 ? -16.457 12.061 -7.013 1.00 62.00 232 THR A O 1
ATOM 1839 N N . ASN A 1 233 ? -15.363 13.026 -8.714 1.00 72.00 233 ASN A N 1
ATOM 1840 C CA . ASN A 1 233 ? -16.560 13.630 -9.302 1.00 72.00 233 ASN A CA 1
ATOM 1841 C C . ASN A 1 233 ? -17.473 12.574 -9.952 1.00 72.00 233 ASN A C 1
ATOM 1843 O O . ASN A 1 233 ? -18.698 12.730 -9.983 1.00 72.00 233 ASN A O 1
ATOM 1847 N N . LEU A 1 234 ? -16.898 11.458 -10.417 1.00 74.94 234 LEU A N 1
ATOM 1848 C CA . LEU A 1 234 ? -17.650 10.330 -10.979 1.00 74.94 234 LEU A CA 1
ATOM 1849 C C . LEU A 1 234 ? -18.331 9.483 -9.911 1.00 74.94 234 LEU A C 1
ATOM 1851 O O . LEU A 1 234 ? -19.322 8.817 -10.198 1.00 74.94 234 LEU A O 1
ATOM 1855 N N . LEU A 1 235 ? -17.836 9.527 -8.677 1.00 63.59 235 LEU A N 1
ATOM 1856 C CA . LEU A 1 235 ? -18.500 8.873 -7.561 1.00 63.59 235 LEU A CA 1
ATOM 1857 C C . LEU A 1 235 ? -19.841 9.551 -7.245 1.00 63.59 235 LEU A C 1
ATOM 1859 O O . LEU A 1 235 ? -20.836 8.863 -7.032 1.00 63.59 235 LEU A O 1
ATOM 1863 N N . VAL A 1 236 ? -19.874 10.888 -7.268 1.00 66.75 236 VAL A N 1
ATOM 1864 C CA . VAL A 1 236 ? -21.075 11.687 -6.971 1.00 66.75 236 VAL A CA 1
ATOM 1865 C C . VAL A 1 236 ? -22.100 11.605 -8.105 1.00 66.75 236 VAL A C 1
ATOM 1867 O O . VAL A 1 236 ? -23.288 11.445 -7.851 1.00 66.75 236 VAL A O 1
ATOM 1870 N N . SER A 1 237 ? -21.651 11.681 -9.359 1.00 78.75 237 SER A N 1
ATOM 1871 C CA . SER A 1 237 ? -22.540 11.709 -10.533 1.00 78.75 237 SER A CA 1
ATOM 1872 C C . SER A 1 237 ? -22.881 10.326 -11.105 1.00 78.75 237 SER A C 1
ATOM 1874 O O . SER A 1 237 ? -23.873 10.172 -11.814 1.00 78.75 237 SER A O 1
ATOM 1876 N N . GLY A 1 238 ? -22.058 9.312 -10.831 1.00 81.00 238 GLY A N 1
ATOM 1877 C CA . GLY A 1 238 ? -22.102 8.010 -11.499 1.00 81.00 238 GLY A CA 1
ATOM 1878 C C . GLY A 1 238 ? -22.038 6.793 -10.581 1.00 81.00 238 GLY A C 1
ATOM 1879 O O . GLY A 1 238 ? -22.135 5.664 -11.067 1.00 81.00 238 GLY A O 1
ATOM 1880 N N . GLY A 1 239 ? -21.867 7.006 -9.276 1.00 77.31 239 GLY A N 1
ATOM 1881 C CA . GLY A 1 239 ? -21.749 5.948 -8.285 1.00 77.31 239 GLY A CA 1
ATOM 1882 C C . GLY A 1 239 ? -20.475 5.109 -8.416 1.00 77.31 239 GLY A C 1
ATOM 1883 O O . GLY A 1 239 ? -19.574 5.366 -9.220 1.00 77.31 239 GLY A O 1
ATOM 1884 N N . ILE A 1 240 ? -20.408 4.054 -7.603 1.00 71.25 240 ILE A N 1
ATOM 1885 C CA . ILE A 1 240 ? -19.222 3.196 -7.495 1.00 71.25 240 ILE A CA 1
ATOM 1886 C C . ILE A 1 240 ? -18.876 2.493 -8.814 1.00 71.25 240 ILE A C 1
ATOM 1888 O O . ILE A 1 240 ? -17.702 2.310 -9.105 1.00 71.25 240 ILE A O 1
ATOM 1892 N N . ALA A 1 241 ? -19.873 2.164 -9.643 1.00 76.00 241 ALA A N 1
ATOM 1893 C CA . ALA A 1 241 ? -19.674 1.462 -10.910 1.00 76.00 241 ALA A CA 1
ATOM 1894 C C . ALA A 1 241 ? -18.908 2.305 -11.943 1.00 76.00 241 ALA A C 1
ATOM 1896 O O . ALA A 1 241 ? -18.109 1.762 -12.702 1.00 76.00 241 ALA A O 1
ATOM 1897 N N . LYS A 1 242 ? -19.105 3.633 -11.953 1.00 79.44 242 LYS A N 1
ATOM 1898 C CA . LYS A 1 242 ? -18.333 4.548 -12.812 1.00 79.44 242 LYS A CA 1
ATOM 1899 C C . LYS A 1 242 ? -17.026 4.997 -12.161 1.00 79.44 242 LYS A C 1
ATOM 1901 O O . LYS A 1 242 ? -16.044 5.213 -12.865 1.00 79.44 242 LYS A O 1
ATOM 1906 N N . TRP A 1 243 ? -16.987 5.098 -10.832 1.00 82.12 243 TRP A N 1
ATOM 1907 C CA . TRP A 1 243 ? -15.780 5.467 -10.089 1.00 82.12 243 TRP A CA 1
ATOM 1908 C C . TRP A 1 243 ? -14.728 4.347 -10.048 1.00 82.12 243 TRP A C 1
ATOM 1910 O O . TRP A 1 243 ? -13.554 4.613 -10.302 1.00 82.12 243 TRP A O 1
ATOM 1920 N N . GLN A 1 244 ? -15.114 3.097 -9.778 1.00 72.12 244 GLN A N 1
ATOM 1921 C CA . GLN A 1 244 ? -14.194 1.971 -9.559 1.00 72.12 244 GLN A CA 1
ATOM 1922 C C . GLN A 1 244 ? -13.213 1.746 -10.727 1.00 72.12 244 GLN A C 1
ATOM 1924 O O . GLN A 1 244 ? -12.017 1.605 -10.461 1.00 72.12 244 GLN A O 1
ATOM 1929 N N . PRO A 1 245 ? -13.627 1.807 -12.010 1.00 80.44 245 PRO A N 1
ATOM 1930 C CA . PRO A 1 245 ? -12.698 1.715 -13.140 1.00 80.44 245 PRO A CA 1
ATOM 1931 C C . PRO A 1 245 ? -11.668 2.853 -13.198 1.00 80.44 245 PRO A C 1
ATOM 1933 O O . PRO A 1 245 ? -10.621 2.710 -13.829 1.00 80.44 245 PRO A O 1
ATOM 1936 N N . THR A 1 246 ? -11.936 3.993 -12.551 1.00 74.56 246 THR A N 1
ATOM 1937 C CA . THR A 1 246 ? -10.993 5.120 -12.493 1.00 74.56 246 THR A CA 1
ATOM 1938 C C . THR A 1 246 ? -9.971 4.993 -11.380 1.00 74.56 246 THR A C 1
ATOM 1940 O O . THR A 1 246 ? -8.960 5.683 -11.425 1.00 74.56 246 THR A O 1
ATOM 1943 N N . VAL A 1 247 ? -10.170 4.101 -10.409 1.00 61.25 247 VAL A N 1
ATOM 1944 C CA . VAL A 1 247 ? -9.225 3.906 -9.298 1.00 61.25 247 VAL A CA 1
ATOM 1945 C C . VAL A 1 247 ? -7.872 3.434 -9.807 1.00 61.25 247 VAL A C 1
ATOM 1947 O O . VAL A 1 247 ? -6.848 3.939 -9.362 1.00 61.25 247 VAL A O 1
ATOM 1950 N N . ALA A 1 248 ? -7.872 2.534 -10.793 1.00 54.47 248 ALA A N 1
ATOM 1951 C CA . ALA A 1 248 ? -6.658 2.096 -11.477 1.00 54.47 248 ALA A CA 1
ATOM 1952 C C . ALA A 1 248 ? -6.028 3.208 -12.339 1.00 54.47 248 ALA A C 1
ATOM 1954 O O . ALA A 1 248 ? -4.819 3.214 -12.542 1.00 54.47 248 ALA A O 1
ATOM 1955 N N . LYS A 1 249 ? -6.835 4.168 -12.818 1.00 55.66 249 LYS A N 1
ATOM 1956 C CA . LYS A 1 249 ? -6.396 5.278 -13.684 1.00 55.66 249 LYS A CA 1
ATOM 1957 C C . LYS A 1 249 ? -5.951 6.531 -12.913 1.00 55.66 249 LYS A C 1
ATOM 1959 O O . LYS A 1 249 ? -5.187 7.317 -13.451 1.00 55.66 249 LYS A O 1
ATOM 1964 N N . ASN A 1 250 ? -6.432 6.722 -11.683 1.00 51.06 250 ASN A N 1
ATOM 1965 C CA . ASN A 1 250 ? -6.181 7.881 -10.817 1.00 51.06 250 ASN A CA 1
ATOM 1966 C C . ASN A 1 250 ? -5.984 7.477 -9.333 1.00 51.06 250 ASN A C 1
ATOM 1968 O O . ASN A 1 250 ? -6.676 8.001 -8.453 1.00 51.06 250 ASN A O 1
ATOM 1972 N N . PRO A 1 251 ? -5.087 6.541 -8.980 1.00 55.16 251 PRO A N 1
ATOM 1973 C CA . PRO A 1 251 ? -4.778 6.309 -7.572 1.00 55.16 251 PRO A CA 1
ATOM 1974 C C . PRO A 1 251 ? -4.116 7.573 -6.988 1.00 55.16 251 PRO A C 1
ATOM 1976 O O . PRO A 1 251 ? -3.273 8.203 -7.628 1.00 55.16 251 PRO A O 1
ATOM 1979 N N . TRP A 1 252 ? -4.556 8.014 -5.805 1.00 49.06 252 TRP A N 1
ATOM 1980 C CA . TRP A 1 252 ? -4.089 9.273 -5.212 1.00 49.06 252 TRP A CA 1
ATOM 1981 C C . TRP A 1 252 ? -2.560 9.314 -5.013 1.00 49.06 252 TRP A C 1
ATOM 1983 O O . TRP A 1 252 ? -1.887 8.298 -4.863 1.00 49.06 252 TRP A O 1
ATOM 1993 N N . VAL A 1 253 ? -2.056 10.549 -5.050 1.00 46.38 253 VAL A N 1
ATOM 1994 C CA . VAL A 1 253 ? -0.734 11.015 -5.496 1.00 46.38 253 VAL A CA 1
ATOM 1995 C C . VAL A 1 253 ? 0.478 10.423 -4.752 1.00 46.38 253 VAL A C 1
ATOM 1997 O O . VAL A 1 253 ? 0.703 10.705 -3.578 1.00 46.38 253 VAL A O 1
ATOM 2000 N N . PHE A 1 254 ? 1.320 9.715 -5.505 1.00 43.03 254 PHE A N 1
ATOM 2001 C CA . PHE A 1 254 ? 2.760 9.559 -5.308 1.00 43.03 254 PHE A CA 1
ATOM 2002 C C . PHE A 1 254 ? 3.440 10.167 -6.536 1.00 43.03 254 PHE A C 1
ATOM 2004 O O . PHE A 1 254 ? 3.500 9.540 -7.591 1.00 43.03 254 PHE A O 1
ATOM 2011 N N . GLY A 1 255 ? 3.874 11.421 -6.431 1.00 42.84 255 GLY A N 1
ATOM 2012 C CA . GLY A 1 255 ? 4.593 12.102 -7.507 1.00 42.84 255 GLY A CA 1
ATOM 2013 C C . GLY A 1 255 ? 6.025 12.353 -7.085 1.00 42.84 255 GLY A C 1
ATOM 2014 O O . GLY A 1 255 ? 6.248 13.001 -6.072 1.00 42.84 255 GLY A O 1
ATOM 2015 N N . GLY A 1 256 ? 7.000 11.831 -7.819 1.00 46.66 256 GLY A N 1
ATOM 2016 C CA . GLY A 1 256 ? 8.392 12.198 -7.593 1.00 46.66 256 GLY A CA 1
ATOM 2017 C C . GLY A 1 256 ? 8.756 13.476 -8.314 1.00 46.66 256 GLY A C 1
ATOM 2018 O O . GLY A 1 256 ? 8.308 13.668 -9.437 1.00 46.66 256 GLY A O 1
ATOM 2019 N N . GLN A 1 257 ? 9.538 14.333 -7.662 1.00 43.94 257 GLN A N 1
ATOM 2020 C CA . GLN A 1 257 ? 10.092 15.553 -8.248 1.00 43.94 257 GLN A CA 1
ATOM 2021 C C . GLN A 1 257 ? 11.576 15.306 -8.566 1.00 43.94 257 GLN A C 1
ATOM 2023 O O . GLN A 1 257 ? 12.300 14.704 -7.771 1.00 43.94 257 GLN A O 1
ATOM 2028 N N . LEU A 1 258 ? 12.008 15.741 -9.746 1.00 47.06 258 LEU A N 1
ATOM 2029 C CA . LEU A 1 258 ? 13.413 15.793 -10.148 1.00 47.06 258 LEU A CA 1
ATOM 2030 C C . LEU A 1 258 ? 13.813 17.252 -10.269 1.00 47.06 258 LEU A C 1
ATOM 2032 O O . LEU A 1 258 ? 13.088 17.992 -10.927 1.00 47.06 258 LEU A O 1
ATOM 2036 N N . VAL A 1 259 ? 14.913 17.642 -9.613 1.00 47.94 259 VAL A N 1
ATOM 2037 C CA . VAL A 1 259 ? 15.428 19.018 -9.645 1.00 47.94 259 VAL A CA 1
ATOM 2038 C C . VAL A 1 259 ? 16.798 19.064 -10.309 1.00 47.94 259 VAL A C 1
ATOM 2040 O O . VAL A 1 259 ? 17.743 18.583 -9.681 1.00 47.94 259 VAL A O 1
ATOM 2043 N N . PRO A 1 260 ? 16.931 19.653 -11.515 1.00 48.81 260 PRO A N 1
ATOM 2044 C CA . PRO A 1 260 ? 18.217 20.056 -12.044 1.00 48.81 260 PRO A CA 1
ATOM 2045 C C . PRO A 1 260 ? 18.747 21.193 -11.176 1.00 48.81 260 PRO A C 1
ATOM 2047 O O . PRO A 1 260 ? 18.094 22.232 -11.032 1.00 48.81 260 PRO A O 1
ATOM 2050 N N . LEU A 1 261 ? 19.884 20.955 -10.522 1.00 48.53 261 LEU A N 1
ATOM 2051 C CA . LEU A 1 261 ? 20.492 21.956 -9.646 1.00 48.53 261 LEU A CA 1
ATOM 2052 C C . LEU A 1 261 ? 21.391 22.911 -10.425 1.00 48.53 261 LEU A C 1
ATOM 2054 O O . LEU A 1 261 ? 21.261 24.104 -10.198 1.00 48.53 261 LEU A O 1
ATOM 2058 N N . ASP A 1 262 ? 22.193 22.413 -11.375 1.00 47.03 262 ASP A N 1
ATOM 2059 C CA . ASP A 1 262 ? 23.101 23.209 -12.213 1.00 47.03 262 ASP A CA 1
ATOM 2060 C C . ASP A 1 262 ? 23.322 22.527 -13.582 1.00 47.03 262 ASP A C 1
ATOM 2062 O O . ASP A 1 262 ? 23.130 21.313 -13.689 1.00 47.03 262 ASP A O 1
ATOM 2066 N N . GLY A 1 263 ? 23.683 23.327 -14.594 1.00 54.25 263 GLY A N 1
ATOM 2067 C CA . GLY A 1 263 ? 23.782 22.994 -16.027 1.00 54.25 263 GLY A CA 1
ATOM 2068 C C . GLY A 1 263 ? 23.152 24.115 -16.866 1.00 54.25 263 GLY A C 1
ATOM 2069 O O . GLY A 1 263 ? 22.244 24.796 -16.375 1.00 54.25 263 GLY A O 1
ATOM 2070 N N . ASP A 1 264 ? 23.614 24.369 -18.097 1.00 61.03 264 ASP A N 1
ATOM 2071 C CA . ASP A 1 264 ? 22.841 25.271 -18.964 1.00 61.03 264 ASP A CA 1
ATOM 2072 C C . ASP A 1 264 ? 21.478 24.611 -19.260 1.00 61.03 264 ASP A C 1
ATOM 2074 O O . ASP A 1 264 ? 21.367 23.386 -19.341 1.00 61.03 264 ASP A O 1
ATOM 2078 N N . GLY A 1 265 ? 20.395 25.392 -19.343 1.00 61.03 265 GLY A N 1
ATOM 2079 C CA . GLY A 1 265 ? 19.041 24.826 -19.472 1.00 61.03 265 GLY A CA 1
ATOM 2080 C C . GLY A 1 265 ? 18.825 23.978 -20.737 1.00 61.03 265 GLY A C 1
ATOM 2081 O O . GLY A 1 265 ? 17.794 23.310 -20.853 1.00 61.03 265 GLY A O 1
ATOM 2082 N N . GLY A 1 266 ? 19.777 24.008 -21.679 1.00 71.06 266 GLY A N 1
ATOM 2083 C CA . GLY A 1 266 ? 19.808 23.163 -22.868 1.00 71.06 266 GLY A CA 1
ATOM 2084 C C . GLY A 1 266 ? 20.407 21.774 -22.614 1.00 71.06 266 GLY A C 1
ATOM 2085 O O . GLY A 1 266 ? 19.882 20.804 -23.162 1.00 71.06 266 GLY A O 1
ATOM 2086 N N . GLN A 1 267 ? 21.443 21.678 -21.772 1.00 78.88 267 GLN A N 1
ATOM 2087 C CA . GLN A 1 267 ? 22.089 20.424 -21.344 1.00 78.88 267 GLN A CA 1
ATOM 2088 C C . GLN A 1 267 ? 21.173 19.598 -20.456 1.00 78.88 267 GLN A C 1
ATOM 2090 O O . GLN A 1 267 ? 20.855 18.450 -20.742 1.00 78.88 267 GLN A O 1
ATOM 2095 N N . CYS A 1 268 ? 20.703 20.223 -19.378 1.00 84.38 268 CYS A N 1
ATOM 2096 C CA . CYS A 1 268 ? 20.021 19.527 -18.301 1.00 84.38 268 CYS A CA 1
ATOM 2097 C C . CYS A 1 268 ? 18.558 19.950 -18.272 1.00 84.38 268 CYS A C 1
ATOM 2099 O O . CYS A 1 268 ? 18.193 21.026 -17.801 1.00 84.38 268 CYS A O 1
ATOM 2101 N N . GLY A 1 269 ? 17.701 19.072 -18.775 1.00 81.25 269 GLY A N 1
ATOM 2102 C CA . GLY A 1 269 ? 16.257 19.247 -18.848 1.00 81.25 269 GLY A CA 1
ATOM 2103 C C . GLY A 1 269 ? 15.741 19.647 -20.226 1.00 81.25 269 GLY A C 1
ATOM 2104 O O . GLY A 1 269 ? 14.554 19.453 -20.467 1.00 81.25 269 GLY A O 1
ATOM 2105 N N . GLY A 1 270 ? 16.574 20.153 -21.144 1.00 81.38 270 GLY A N 1
ATOM 2106 C CA . GLY A 1 270 ? 16.144 20.510 -22.504 1.00 81.38 270 GLY A CA 1
ATOM 2107 C C . GLY A 1 270 ? 14.977 21.507 -22.526 1.00 81.38 270 GLY A C 1
ATOM 2108 O O . GLY A 1 270 ? 14.013 21.320 -23.265 1.00 81.38 270 GLY A O 1
ATOM 2109 N N . GLY A 1 271 ? 15.018 22.516 -21.648 1.00 79.56 271 GLY A N 1
ATOM 2110 C CA . GLY A 1 271 ? 13.934 23.489 -21.459 1.00 79.56 271 GLY A CA 1
ATOM 2111 C C . GLY A 1 271 ? 12.744 22.998 -20.622 1.00 79.56 271 GLY A C 1
ATOM 2112 O O . GLY A 1 271 ? 11.797 23.755 -20.404 1.00 79.56 271 GLY A O 1
ATOM 2113 N N . ALA A 1 272 ? 12.768 21.758 -20.126 1.00 79.50 272 ALA A N 1
ATOM 2114 C CA . ALA A 1 272 ? 11.754 21.265 -19.206 1.00 79.50 272 ALA A CA 1
ATOM 2115 C C . ALA A 1 272 ? 11.780 22.016 -17.864 1.00 79.50 272 ALA A C 1
ATOM 2117 O O . ALA A 1 272 ? 12.785 22.604 -17.455 1.00 79.50 272 ALA A O 1
ATOM 2118 N N . ALA A 1 273 ? 10.656 21.970 -17.145 1.00 78.31 273 ALA A N 1
ATOM 2119 C CA . ALA A 1 273 ? 10.572 22.561 -15.818 1.00 78.31 273 ALA A CA 1
ATOM 2120 C C . ALA A 1 273 ? 11.637 21.965 -14.888 1.00 78.31 273 ALA A C 1
ATOM 2122 O O . ALA A 1 273 ? 11.869 20.755 -14.884 1.00 78.31 273 ALA A O 1
ATOM 2123 N N . ARG A 1 274 ? 12.193 22.804 -14.003 1.00 77.81 274 ARG A N 1
ATOM 2124 C CA . ARG A 1 274 ? 13.105 22.346 -12.945 1.00 77.81 274 ARG A CA 1
ATOM 2125 C C . ARG A 1 274 ? 12.471 21.327 -12.006 1.00 77.81 274 ARG A C 1
ATOM 2127 O O . ARG A 1 274 ? 13.182 20.752 -11.217 1.00 77.81 274 ARG A O 1
ATOM 2134 N N . ASN A 1 275 ? 11.156 21.145 -12.026 1.00 80.75 275 ASN A N 1
ATOM 2135 C CA . ASN A 1 275 ? 10.470 20.149 -11.220 1.00 80.75 275 ASN A CA 1
ATOM 2136 C C . ASN A 1 275 ? 9.578 19.329 -12.141 1.00 80.75 275 ASN A C 1
ATOM 2138 O O . ASN A 1 275 ? 8.519 19.796 -12.560 1.00 80.75 275 ASN A O 1
ATOM 2142 N N . LEU A 1 276 ? 10.007 18.109 -12.444 1.00 84.94 276 LEU A N 1
ATOM 2143 C CA . LEU A 1 276 ? 9.212 17.169 -13.224 1.00 84.94 276 LEU A CA 1
ATOM 2144 C C . LEU A 1 276 ? 8.428 16.256 -12.294 1.00 84.94 276 LEU A C 1
ATOM 2146 O O . LEU A 1 276 ? 9.028 15.495 -11.541 1.00 84.94 276 LEU A O 1
ATOM 2150 N N . CYS A 1 277 ? 7.099 16.344 -12.364 1.00 85.81 277 CYS A N 1
ATOM 2151 C CA . CYS A 1 277 ? 6.171 15.593 -11.524 1.00 85.81 277 CYS A CA 1
ATOM 2152 C C . CYS A 1 277 ? 5.185 14.804 -12.389 1.00 85.81 277 CYS A C 1
ATOM 2154 O O . CYS A 1 277 ? 4.721 15.291 -13.418 1.00 85.81 277 CYS A O 1
ATOM 2156 N N . ALA A 1 278 ? 4.822 13.607 -11.935 1.00 85.88 278 ALA A N 1
ATOM 2157 C CA . ALA A 1 278 ? 3.781 12.786 -12.544 1.00 85.88 278 ALA A CA 1
ATOM 2158 C C . ALA A 1 278 ? 2.765 12.349 -11.493 1.00 85.88 278 ALA A C 1
ATOM 2160 O O . ALA A 1 278 ? 3.097 12.187 -10.317 1.00 85.88 278 ALA A O 1
ATOM 2161 N N . LYS A 1 279 ? 1.521 12.138 -11.924 1.00 83.88 279 LYS A N 1
ATOM 2162 C CA . LYS A 1 279 ? 0.524 11.437 -11.110 1.00 83.88 279 LYS A CA 1
ATOM 2163 C C . LYS A 1 279 ? 0.796 9.933 -11.183 1.00 83.88 279 LYS A C 1
ATOM 2165 O O . LYS A 1 279 ? 1.359 9.445 -12.161 1.00 83.88 279 LYS A O 1
ATOM 2170 N N . VAL A 1 280 ? 0.354 9.186 -10.180 1.00 82.75 280 VAL A N 1
ATOM 2171 C CA . VAL A 1 280 ? 0.410 7.716 -10.221 1.00 82.75 280 VAL A CA 1
ATOM 2172 C C . VAL A 1 280 ? -0.433 7.220 -11.393 1.00 82.75 280 VAL A C 1
ATOM 2174 O O . VAL A 1 280 ? -1.495 7.772 -11.668 1.00 82.75 280 VAL A O 1
ATOM 2177 N N . GLY A 1 281 ? 0.060 6.206 -12.096 1.00 84.06 281 GLY A N 1
ATOM 2178 C CA . GLY A 1 281 ? -0.500 5.719 -13.355 1.00 84.06 281 GLY A CA 1
ATOM 2179 C C . GLY A 1 281 ? -0.050 6.515 -14.582 1.00 84.06 281 GLY A C 1
ATOM 2180 O O . GLY A 1 281 ? -0.399 6.144 -15.698 1.00 84.06 281 GLY A O 1
ATOM 2181 N N . THR A 1 282 ? 0.742 7.578 -14.408 1.00 89.12 282 THR A N 1
ATOM 2182 C CA . THR A 1 282 ? 1.283 8.393 -15.506 1.00 89.12 282 THR A CA 1
ATOM 2183 C C . THR A 1 282 ? 2.802 8.528 -15.399 1.00 89.12 282 THR A C 1
ATOM 2185 O O . THR A 1 282 ? 3.388 8.283 -14.344 1.00 89.12 282 THR A O 1
ATOM 2188 N N . MET A 1 283 ? 3.438 8.915 -16.503 1.00 91.38 283 MET A N 1
ATOM 2189 C CA . MET A 1 283 ? 4.866 9.239 -16.567 1.00 91.38 283 MET A CA 1
ATOM 2190 C C . MET A 1 283 ? 5.060 10.756 -16.570 1.00 91.38 283 MET A C 1
ATOM 2192 O O . MET A 1 283 ? 4.171 11.493 -17.003 1.00 91.38 283 MET A O 1
ATOM 2196 N N . THR A 1 284 ? 6.227 11.230 -16.139 1.00 92.81 284 THR A N 1
ATOM 2197 C CA . THR A 1 284 ? 6.619 12.635 -16.311 1.00 92.81 284 THR A CA 1
ATOM 2198 C C . THR A 1 284 ? 6.725 12.993 -17.796 1.00 92.81 284 THR A C 1
ATOM 2200 O O . THR A 1 284 ? 6.760 12.125 -18.676 1.00 92.81 284 THR A O 1
ATOM 2203 N N . THR A 1 285 ? 6.838 14.288 -18.098 1.00 91.19 285 THR A N 1
ATOM 2204 C CA . THR A 1 285 ? 7.435 14.695 -19.376 1.00 91.19 285 THR A CA 1
ATOM 2205 C C . THR A 1 285 ? 8.894 14.240 -19.429 1.00 91.19 285 THR A C 1
ATOM 2207 O O . THR A 1 285 ? 9.491 13.905 -18.399 1.00 91.19 285 THR A O 1
ATOM 2210 N N . TYR A 1 286 ? 9.466 14.209 -20.631 1.00 92.00 286 TYR A N 1
ATOM 2211 C CA . TYR A 1 286 ? 10.872 13.864 -20.785 1.00 92.00 286 TYR A CA 1
ATOM 2212 C C . TYR A 1 286 ? 11.767 14.928 -20.148 1.00 92.00 286 TYR A C 1
ATOM 2214 O O . TYR A 1 286 ? 11.613 16.122 -20.394 1.00 92.00 286 TYR A O 1
ATOM 2222 N N . TYR A 1 287 ? 12.695 14.452 -19.334 1.00 91.81 287 TYR A N 1
ATOM 2223 C CA . TYR A 1 287 ? 13.943 15.100 -18.985 1.00 91.81 287 TYR A CA 1
ATOM 2224 C C . TYR A 1 287 ? 14.971 14.777 -20.067 1.00 91.81 287 TYR A C 1
ATOM 2226 O O . TYR A 1 287 ? 14.977 13.653 -20.565 1.00 91.81 287 TYR A O 1
ATOM 2234 N N . ARG A 1 288 ? 15.821 15.732 -20.429 1.00 92.12 288 ARG A N 1
ATOM 2235 C CA . ARG A 1 288 ? 16.949 15.522 -21.341 1.00 92.12 288 ARG A CA 1
ATOM 2236 C C . ARG A 1 288 ? 18.238 15.642 -20.537 1.00 92.12 288 ARG A C 1
ATOM 2238 O O . ARG A 1 288 ? 18.418 16.664 -19.885 1.00 92.12 288 ARG A O 1
ATOM 2245 N N . ASP A 1 289 ? 19.057 14.607 -20.562 1.00 90.31 289 ASP A N 1
ATOM 2246 C CA . ASP A 1 289 ? 20.430 14.606 -20.072 1.00 90.31 289 ASP A CA 1
ATOM 2247 C C . ASP A 1 289 ? 21.350 14.700 -21.288 1.00 90.31 289 ASP A C 1
ATOM 2249 O O . ASP A 1 289 ? 21.348 13.814 -22.140 1.00 90.31 289 ASP A O 1
ATOM 2253 N N . ASP A 1 290 ? 22.017 15.831 -21.455 1.00 88.25 290 ASP A N 1
ATOM 2254 C CA . ASP A 1 290 ? 22.892 16.096 -22.589 1.00 88.25 290 ASP A CA 1
ATOM 2255 C C . ASP A 1 290 ? 24.147 16.810 -22.095 1.00 88.25 290 ASP A C 1
ATOM 2257 O O . ASP A 1 290 ? 24.143 18.017 -21.845 1.00 88.25 290 ASP A O 1
ATOM 2261 N N . THR A 1 291 ? 25.221 16.046 -21.937 1.00 82.56 291 THR A N 1
ATOM 2262 C CA . THR A 1 291 ? 26.528 16.532 -21.491 1.00 82.56 291 THR A CA 1
ATOM 2263 C C . THR A 1 291 ? 27.495 16.813 -22.652 1.00 82.56 291 THR A C 1
ATOM 2265 O O . THR A 1 291 ? 28.636 17.198 -22.385 1.00 82.56 291 THR A O 1
ATOM 2268 N N . ASP A 1 292 ? 27.057 16.676 -23.918 1.00 70.12 292 ASP A N 1
ATOM 2269 C CA . ASP A 1 292 ? 27.757 16.872 -25.211 1.00 70.12 292 ASP A CA 1
ATOM 2270 C C . ASP A 1 292 ? 29.039 17.738 -25.214 1.00 70.12 292 ASP A C 1
ATOM 2272 O O . ASP A 1 292 ? 29.139 18.797 -25.842 1.00 70.12 292 ASP A O 1
ATOM 2276 N N . LYS A 1 293 ? 30.119 17.228 -24.609 1.00 70.19 293 LYS A N 1
ATOM 2277 C CA . LYS A 1 293 ? 31.450 17.866 -24.551 1.00 70.19 293 LYS A CA 1
ATOM 2278 C C . LYS A 1 293 ? 31.508 19.194 -23.794 1.00 70.19 293 LYS A C 1
ATOM 2280 O O . LYS A 1 293 ? 32.542 19.877 -23.906 1.00 70.19 293 LYS A O 1
ATOM 2285 N N . ARG A 1 294 ? 30.462 19.569 -23.062 1.00 74.56 294 ARG A N 1
ATOM 2286 C CA . ARG A 1 294 ? 30.406 20.800 -22.271 1.00 74.56 294 ARG A CA 1
ATOM 2287 C C . ARG A 1 294 ? 30.613 20.472 -20.789 1.00 74.56 294 ARG A C 1
ATOM 2289 O O . ARG A 1 294 ? 30.170 19.443 -20.298 1.00 74.56 294 ARG A O 1
ATOM 2296 N N . GLY A 1 295 ? 31.344 21.328 -20.077 1.00 75.69 295 GLY A N 1
ATOM 2297 C CA . GLY A 1 295 ? 31.586 21.132 -18.645 1.00 75.69 295 GLY A CA 1
ATOM 2298 C C . GLY A 1 295 ? 30.353 21.489 -17.814 1.00 75.69 295 GLY A C 1
ATOM 2299 O O . GLY A 1 295 ? 29.625 22.412 -18.169 1.00 75.69 295 GLY A O 1
ATOM 2300 N N . GLY A 1 296 ? 30.144 20.797 -16.693 1.00 75.19 296 GLY A N 1
ATOM 2301 C CA . GLY A 1 296 ? 29.103 21.135 -15.714 1.00 75.19 296 GLY A CA 1
ATOM 2302 C C . GLY A 1 296 ? 28.335 19.914 -15.227 1.00 75.19 296 GLY A C 1
ATOM 2303 O O . GLY A 1 296 ? 28.179 19.743 -14.011 1.00 75.19 296 GLY A O 1
ATOM 2304 N N . GLY A 1 297 ? 27.975 19.022 -16.148 1.00 85.88 297 GLY A N 1
ATOM 2305 C CA . GLY A 1 297 ? 27.203 17.820 -15.858 1.00 85.88 297 GLY A CA 1
ATOM 2306 C C . GLY A 1 297 ? 25.783 18.118 -15.362 1.00 85.88 297 GLY A C 1
ATOM 2307 O O . GLY A 1 297 ? 25.457 19.243 -14.978 1.00 85.88 297 GLY A O 1
ATOM 2308 N N . CYS A 1 298 ? 24.937 17.097 -15.316 1.00 89.88 298 CYS A N 1
ATOM 2309 C CA . CYS A 1 298 ? 23.568 17.197 -14.847 1.00 89.88 298 CYS A CA 1
ATOM 2310 C C . CYS A 1 298 ? 23.413 16.729 -13.402 1.00 89.88 298 CYS A C 1
ATOM 2312 O O . CYS A 1 298 ? 23.816 15.641 -13.001 1.00 89.88 298 CYS A O 1
ATOM 2314 N N . ARG A 1 299 ? 22.805 17.577 -12.569 1.00 89.88 299 ARG A N 1
ATOM 2315 C CA . ARG A 1 299 ? 22.529 17.262 -11.161 1.00 89.88 299 ARG A CA 1
ATOM 2316 C C . ARG A 1 299 ? 21.091 16.804 -10.989 1.00 89.88 299 ARG A C 1
ATOM 2318 O O . ARG A 1 299 ? 20.178 17.502 -11.402 1.00 89.88 299 ARG A O 1
ATOM 2325 N N . MET A 1 300 ? 20.878 15.675 -10.330 1.00 91.44 300 MET A N 1
ATOM 2326 C CA . MET A 1 300 ? 19.579 15.022 -10.204 1.00 91.44 300 MET A CA 1
ATOM 2327 C C . MET A 1 300 ? 19.313 14.583 -8.765 1.00 91.44 300 MET A C 1
ATOM 2329 O O . MET A 1 300 ? 20.224 14.274 -8.000 1.00 91.44 300 MET A O 1
ATOM 2333 N N . LYS A 1 301 ? 18.038 14.533 -8.385 1.00 93.81 301 LYS A N 1
ATOM 2334 C CA . LYS A 1 301 ? 17.564 13.931 -7.134 1.00 93.81 301 LYS A CA 1
ATOM 2335 C C . LYS A 1 301 ? 16.141 13.431 -7.318 1.00 93.81 301 LYS A C 1
ATOM 2337 O O . LYS A 1 301 ? 15.369 14.078 -8.013 1.00 93.81 301 LYS A O 1
ATOM 2342 N N . TRP A 1 302 ? 15.774 12.333 -6.671 1.00 94.19 302 TRP A N 1
ATOM 2343 C CA . TRP A 1 302 ? 14.447 11.728 -6.798 1.00 94.19 302 TRP A CA 1
ATOM 2344 C C . TRP A 1 302 ? 13.711 11.788 -5.466 1.00 94.19 302 TRP A C 1
ATOM 2346 O O . TRP A 1 302 ? 14.327 11.758 -4.406 1.00 94.19 302 TRP A O 1
ATOM 2356 N N . GLY A 1 303 ? 12.388 11.869 -5.502 1.00 93.88 303 GLY A N 1
ATOM 2357 C CA . GLY A 1 303 ? 11.560 11.870 -4.297 1.00 93.88 303 GLY A CA 1
ATOM 2358 C C . GLY A 1 303 ? 10.212 11.220 -4.554 1.00 93.88 303 GLY A C 1
ATOM 2359 O O . GLY A 1 303 ? 9.925 10.816 -5.675 1.00 93.88 303 GLY A O 1
ATOM 2360 N N . ILE A 1 304 ? 9.377 11.135 -3.524 1.00 91.38 304 ILE A N 1
ATOM 2361 C CA . ILE A 1 304 ? 7.946 10.843 -3.652 1.00 91.38 304 ILE A CA 1
ATOM 2362 C C . ILE A 1 304 ? 7.210 11.856 -2.789 1.00 91.38 304 ILE A C 1
ATOM 2364 O O . ILE A 1 304 ? 7.434 11.911 -1.588 1.00 91.38 304 ILE A O 1
ATOM 2368 N N . MET A 1 305 ? 6.324 12.638 -3.386 1.00 87.88 305 MET A N 1
ATOM 2369 C CA . MET A 1 305 ? 5.584 13.710 -2.736 1.00 87.88 305 MET A CA 1
ATOM 2370 C C . MET A 1 305 ? 4.123 13.298 -2.575 1.00 87.88 305 MET A C 1
ATOM 2372 O O . MET A 1 305 ? 3.465 12.904 -3.543 1.00 87.88 305 MET A O 1
ATOM 2376 N N . LYS A 1 306 ? 3.623 13.415 -1.345 1.00 82.62 306 LYS A N 1
ATOM 2377 C CA . LYS A 1 306 ? 2.213 13.310 -0.975 1.00 82.62 306 LYS A CA 1
ATOM 2378 C C . LYS A 1 306 ? 1.788 14.636 -0.335 1.00 82.62 306 LYS A C 1
ATOM 2380 O O . LYS A 1 306 ? 2.263 14.947 0.762 1.00 82.62 306 LYS A O 1
ATOM 2385 N N . PRO A 1 307 ? 0.881 15.403 -0.967 1.00 76.06 307 PRO A N 1
ATOM 2386 C CA . PRO A 1 307 ? 0.341 16.600 -0.340 1.00 76.06 307 PRO A CA 1
ATOM 2387 C C . PRO A 1 307 ? -0.431 16.232 0.939 1.00 76.06 307 PRO A C 1
ATOM 2389 O O . PRO A 1 307 ? -1.155 15.235 0.988 1.00 76.06 307 PRO A O 1
ATOM 2392 N N . GLY A 1 308 ? -0.278 17.051 1.983 1.00 82.62 308 GLY A N 1
ATOM 2393 C CA . GLY A 1 308 ? -0.953 16.876 3.271 1.00 82.62 308 GLY A CA 1
ATOM 2394 C C . GLY A 1 308 ? -0.206 15.997 4.284 1.00 82.62 308 GLY A C 1
ATOM 2395 O O . GLY A 1 308 ? 0.966 15.660 4.125 1.00 82.62 308 GLY A O 1
ATOM 2396 N N . ARG A 1 309 ? -0.887 15.654 5.386 1.00 78.88 309 ARG A N 1
ATOM 2397 C CA . ARG A 1 309 ? -0.293 14.879 6.489 1.00 78.88 309 ARG A CA 1
ATOM 2398 C C . ARG A 1 309 ? -0.157 13.390 6.126 1.00 78.88 309 ARG A C 1
ATOM 2400 O O . ARG A 1 309 ? -1.043 12.787 5.513 1.00 78.88 309 ARG A O 1
ATOM 2407 N N . LEU A 1 310 ? 0.960 12.782 6.530 1.00 78.50 310 LEU A N 1
ATOM 2408 C CA . LEU A 1 310 ? 1.192 11.333 6.475 1.00 78.50 310 LEU A CA 1
ATOM 2409 C C . LEU A 1 310 ? 0.574 10.683 7.720 1.00 78.50 310 LEU A C 1
ATOM 2411 O O . LEU A 1 310 ? 1.254 10.474 8.726 1.00 78.50 310 LEU A O 1
ATOM 2415 N N . ASN A 1 311 ? -0.734 10.428 7.673 1.00 81.06 311 ASN A N 1
ATOM 2416 C CA . ASN A 1 311 ? -1.469 9.854 8.803 1.00 81.06 311 ASN A CA 1
ATOM 2417 C C . ASN A 1 311 ? -1.249 8.339 8.916 1.00 81.06 311 ASN A C 1
ATOM 2419 O O . ASN A 1 311 ? -1.356 7.771 9.999 1.00 81.06 311 ASN A O 1
ATOM 2423 N N . GLU A 1 312 ? -0.905 7.684 7.810 1.00 84.19 312 GLU A N 1
ATOM 2424 C CA . GLU A 1 312 ? -0.682 6.248 7.761 1.00 84.19 312 GLU A CA 1
ATOM 2425 C C . GLU A 1 312 ? 0.741 5.896 8.227 1.00 84.19 312 GLU A C 1
ATOM 2427 O O . GLU A 1 312 ? 1.732 6.319 7.630 1.00 84.19 312 GLU A O 1
ATOM 2432 N N . SER A 1 313 ? 0.862 5.091 9.286 1.00 88.62 313 SER A N 1
ATOM 2433 C CA . SER A 1 313 ? 2.163 4.695 9.848 1.00 88.62 313 SER A CA 1
ATOM 2434 C C . SER A 1 313 ? 3.024 3.904 8.860 1.00 88.62 313 SER A C 1
ATOM 2436 O O . SER A 1 313 ? 4.223 4.161 8.758 1.00 88.62 313 SER A O 1
ATOM 2438 N N . TRP A 1 314 ? 2.415 3.001 8.083 1.00 89.50 314 TRP A N 1
ATOM 2439 C CA . TRP A 1 314 ? 3.109 2.234 7.044 1.00 89.50 314 TRP A CA 1
ATOM 2440 C C . TRP A 1 314 ? 3.677 3.144 5.948 1.00 89.50 314 TRP A C 1
ATOM 2442 O O . TRP A 1 314 ? 4.723 2.856 5.375 1.00 89.50 314 TRP A O 1
ATOM 2452 N N . LEU A 1 315 ? 3.032 4.279 5.678 1.00 90.19 315 LEU A N 1
ATOM 2453 C CA . LEU A 1 315 ? 3.427 5.156 4.586 1.00 90.19 315 LEU A CA 1
ATOM 2454 C C . LEU A 1 315 ? 4.732 5.903 4.884 1.00 90.19 315 LEU A C 1
ATOM 2456 O O . LEU A 1 315 ? 5.516 6.169 3.980 1.00 90.19 315 LEU A O 1
ATOM 2460 N N . LYS A 1 316 ? 5.022 6.157 6.163 1.00 91.75 316 LYS A N 1
ATOM 2461 C CA . LYS A 1 316 ? 6.278 6.781 6.614 1.00 91.75 316 LYS A CA 1
ATOM 2462 C C . LYS A 1 316 ? 7.518 5.925 6.332 1.00 91.75 316 LYS A C 1
ATOM 2464 O O . LYS A 1 316 ? 8.626 6.447 6.342 1.00 91.75 316 LYS A O 1
ATOM 2469 N N . GLN A 1 317 ? 7.332 4.625 6.107 1.00 95.88 317 GLN A N 1
ATOM 2470 C CA . GLN A 1 317 ? 8.408 3.674 5.820 1.00 95.88 317 GLN A CA 1
ATOM 2471 C C . GLN A 1 317 ? 8.605 3.448 4.314 1.00 95.88 317 GLN A C 1
ATOM 2473 O O . GLN A 1 317 ? 9.503 2.707 3.922 1.00 95.88 317 GLN A O 1
ATOM 2478 N N . VAL A 1 318 ? 7.767 4.052 3.466 1.00 95.88 318 VAL A N 1
ATOM 2479 C CA . VAL A 1 318 ? 7.926 3.979 2.012 1.00 95.88 318 VAL A CA 1
ATOM 2480 C C . VAL A 1 318 ? 9.049 4.915 1.584 1.00 95.88 318 VAL A C 1
ATOM 2482 O O . VAL A 1 318 ? 9.112 6.065 2.026 1.00 95.88 318 VAL A O 1
ATOM 2485 N N . GLN A 1 319 ? 9.929 4.420 0.716 1.00 97.62 319 GLN A N 1
ATOM 2486 C CA . GLN A 1 319 ? 11.075 5.173 0.212 1.00 97.62 319 GLN A CA 1
ATOM 2487 C C . GLN A 1 319 ? 11.261 4.946 -1.288 1.00 97.62 319 GLN A C 1
ATOM 2489 O O . GLN A 1 319 ? 10.976 3.862 -1.799 1.00 97.62 319 GLN A O 1
ATOM 2494 N N . ILE A 1 320 ? 11.788 5.949 -1.988 1.00 96.75 320 ILE A N 1
ATOM 2495 C CA . ILE A 1 320 ? 12.406 5.751 -3.302 1.00 96.75 320 ILE A CA 1
ATOM 2496 C C . ILE A 1 320 ? 13.907 5.594 -3.107 1.00 96.75 320 ILE A C 1
ATOM 2498 O O . ILE A 1 320 ? 14.523 6.385 -2.397 1.00 96.75 320 ILE A O 1
ATOM 2502 N N . CYS A 1 321 ? 14.480 4.567 -3.721 1.00 98.12 321 CYS A N 1
ATOM 2503 C CA . CYS A 1 321 ? 15.906 4.301 -3.705 1.00 98.12 321 CYS A CA 1
ATOM 2504 C C . CYS A 1 321 ? 16.475 4.317 -5.122 1.00 98.12 321 CYS A C 1
ATOM 2506 O O . CYS A 1 321 ? 15.826 3.906 -6.087 1.00 98.12 321 CYS A O 1
ATOM 2508 N N . TYR A 1 322 ? 17.713 4.772 -5.213 1.00 94.75 322 TYR A N 1
ATOM 2509 C CA . TYR A 1 322 ? 18.495 4.950 -6.419 1.00 94.75 322 TYR A CA 1
ATOM 2510 C C . TYR A 1 322 ? 19.904 4.415 -6.163 1.00 94.75 322 TYR A C 1
ATOM 2512 O O . TYR A 1 322 ? 20.547 4.790 -5.182 1.00 94.75 322 TYR A O 1
ATOM 2520 N N . ASN A 1 323 ? 20.378 3.524 -7.028 1.00 97.94 323 ASN A N 1
ATOM 2521 C CA . ASN A 1 323 ? 21.708 2.941 -6.938 1.00 97.94 323 ASN A CA 1
ATOM 2522 C C . ASN A 1 323 ? 22.464 3.171 -8.239 1.00 97.94 323 ASN A C 1
ATOM 2524 O O . ASN A 1 323 ? 21.907 2.963 -9.315 1.00 97.94 323 ASN A O 1
ATOM 2528 N N . TRP A 1 324 ? 23.728 3.569 -8.121 1.00 97.38 324 TRP A N 1
ATOM 2529 C CA . TRP A 1 324 ? 24.550 3.926 -9.267 1.00 97.38 324 TRP A CA 1
ATOM 2530 C C . TRP A 1 324 ? 26.009 3.508 -9.097 1.00 97.38 324 TRP A C 1
ATOM 2532 O O . TRP A 1 324 ? 26.509 3.366 -7.976 1.00 97.38 324 TRP A O 1
ATOM 2542 N N . TRP A 1 325 ? 26.692 3.306 -10.219 1.00 97.62 325 TRP A N 1
ATOM 2543 C CA . TRP A 1 325 ? 28.122 3.015 -10.284 1.00 97.62 325 TRP A CA 1
ATOM 2544 C C . TRP A 1 325 ? 28.694 3.477 -11.628 1.00 97.62 325 TRP A C 1
ATOM 2546 O O . TRP A 1 325 ? 27.943 3.600 -12.596 1.00 97.62 325 TRP A O 1
ATOM 2556 N N . PRO A 1 326 ? 30.000 3.770 -11.698 1.00 95.88 326 PRO A N 1
ATOM 2557 C CA . PRO A 1 326 ? 30.627 4.204 -12.928 1.00 95.88 326 PRO A CA 1
ATOM 2558 C C . PRO A 1 326 ? 30.934 2.978 -13.793 1.00 95.88 326 PRO A C 1
ATOM 2560 O O . PRO A 1 326 ? 31.207 1.887 -13.288 1.00 95.88 326 PRO A O 1
ATOM 2563 N N . ASP A 1 327 ? 30.909 3.164 -15.098 1.00 93.12 327 ASP A N 1
ATOM 2564 C CA . ASP A 1 327 ? 31.331 2.188 -16.094 1.00 93.12 327 ASP A CA 1
ATOM 2565 C C . ASP A 1 327 ? 32.561 2.740 -16.817 1.00 93.12 327 ASP A C 1
ATOM 2567 O O . ASP A 1 327 ? 32.483 3.118 -17.977 1.00 93.12 327 ASP A O 1
ATOM 2571 N N . GLY A 1 328 ? 33.667 2.899 -16.083 1.00 92.38 328 GLY A N 1
ATOM 2572 C CA . GLY A 1 328 ? 34.858 3.620 -16.540 1.00 92.38 328 GLY A CA 1
ATOM 2573 C C . GLY A 1 328 ? 35.389 4.560 -15.460 1.00 92.38 328 GLY A C 1
ATOM 2574 O O . GLY A 1 328 ? 35.645 4.131 -14.333 1.00 92.38 328 GLY A O 1
ATOM 2575 N N . ASP A 1 329 ? 35.557 5.840 -15.794 1.00 88.00 329 ASP A N 1
ATOM 2576 C CA . ASP A 1 329 ? 36.068 6.841 -14.858 1.00 88.00 329 ASP A CA 1
ATOM 2577 C C . ASP A 1 329 ? 35.092 7.078 -13.689 1.00 88.00 329 ASP A C 1
ATOM 2579 O O . ASP A 1 329 ? 33.966 7.558 -13.841 1.00 88.00 329 ASP A O 1
ATOM 2583 N N . GLY A 1 330 ? 35.560 6.772 -12.476 1.00 87.75 330 GLY A N 1
ATOM 2584 C CA . GLY A 1 330 ? 34.794 6.917 -11.243 1.00 87.75 330 GLY A CA 1
ATOM 2585 C C . GLY A 1 330 ? 34.306 8.335 -10.941 1.00 87.75 330 GLY A C 1
ATOM 2586 O O . GLY A 1 330 ? 33.329 8.476 -10.204 1.00 87.75 330 GLY A O 1
ATOM 2587 N N . GLY A 1 331 ? 34.958 9.357 -11.499 1.00 87.94 331 GLY A N 1
ATOM 2588 C CA . GLY A 1 331 ? 34.618 10.765 -11.330 1.00 87.94 331 GLY A CA 1
ATOM 2589 C C . GLY A 1 331 ? 33.486 11.264 -12.228 1.00 87.94 331 GLY A C 1
ATOM 2590 O O . GLY A 1 331 ? 33.028 12.383 -12.017 1.00 87.94 331 GLY A O 1
ATOM 2591 N N . GLN A 1 332 ? 33.024 10.469 -13.199 1.00 89.94 332 GLN A N 1
ATOM 2592 C CA . GLN A 1 332 ? 31.909 10.854 -14.076 1.00 89.94 332 GLN A CA 1
ATOM 2593 C C . GLN A 1 332 ? 30.553 10.755 -13.384 1.00 89.94 332 GLN A C 1
ATOM 2595 O O . GLN A 1 332 ? 29.603 11.401 -13.797 1.00 89.94 332 GLN A O 1
ATOM 2600 N N . CYS A 1 333 ? 30.444 9.967 -12.317 1.00 94.38 333 CYS A N 1
ATOM 2601 C CA . CYS A 1 333 ? 29.151 9.646 -11.734 1.00 94.38 333 CYS A CA 1
ATOM 2602 C C . CYS A 1 333 ? 29.095 10.049 -10.256 1.00 94.38 333 CYS A C 1
ATOM 2604 O O . CYS A 1 333 ? 30.052 9.906 -9.491 1.00 94.38 333 CYS A O 1
ATOM 2606 N N . GLY A 1 334 ? 27.936 10.546 -9.844 1.00 92.50 334 GLY A N 1
ATOM 2607 C CA . GLY A 1 334 ? 27.515 10.865 -8.485 1.00 92.50 334 GLY A CA 1
ATOM 2608 C C . GLY A 1 334 ? 28.185 12.032 -7.774 1.00 92.50 334 GLY A C 1
ATOM 2609 O O . GLY A 1 334 ? 27.603 12.500 -6.801 1.00 92.50 334 GLY A O 1
ATOM 2610 N N . GLY A 1 335 ? 29.345 12.526 -8.214 1.00 90.44 335 GLY A N 1
ATOM 2611 C CA . GLY A 1 335 ? 29.959 13.735 -7.645 1.00 90.44 335 GLY A CA 1
ATOM 2612 C C . GLY A 1 335 ? 30.184 13.672 -6.127 1.00 90.44 335 GLY A C 1
ATOM 2613 O O . GLY A 1 335 ? 29.942 14.653 -5.430 1.00 90.44 335 GLY A O 1
ATOM 2614 N N . GLY A 1 336 ? 30.585 12.505 -5.609 1.00 91.31 336 GLY A N 1
ATOM 2615 C CA . GLY A 1 336 ? 30.808 12.270 -4.175 1.00 91.31 336 GLY A CA 1
ATOM 2616 C C . GLY A 1 336 ? 29.589 11.761 -3.395 1.00 91.31 336 GLY A C 1
ATOM 2617 O O . GLY A 1 336 ? 29.705 11.484 -2.203 1.00 91.31 336 GLY A O 1
ATOM 2618 N N . ALA A 1 337 ? 28.430 11.592 -4.039 1.00 94.19 337 ALA A N 1
ATOM 2619 C CA . ALA A 1 337 ? 27.275 10.962 -3.408 1.00 94.19 337 ALA A CA 1
ATOM 2620 C C . ALA A 1 337 ? 27.556 9.501 -3.001 1.00 94.19 337 ALA A C 1
ATOM 2622 O O . ALA A 1 337 ? 28.438 8.830 -3.540 1.00 94.19 337 ALA A O 1
ATOM 2623 N N . ALA A 1 338 ? 26.770 8.958 -2.070 1.00 96.81 338 ALA A N 1
ATOM 2624 C CA . ALA A 1 338 ? 26.817 7.526 -1.783 1.00 96.81 338 ALA A CA 1
ATOM 2625 C C . ALA A 1 338 ? 26.263 6.715 -2.971 1.00 96.81 338 ALA A C 1
ATOM 2627 O O . ALA A 1 338 ? 25.345 7.153 -3.665 1.00 96.81 338 ALA A O 1
ATOM 2628 N N . ARG A 1 339 ? 26.783 5.496 -3.181 1.00 96.94 339 ARG A N 1
ATOM 2629 C CA . ARG A 1 339 ? 26.364 4.598 -4.280 1.00 96.94 339 ARG A CA 1
ATOM 2630 C C . ARG A 1 339 ? 24.904 4.164 -4.187 1.00 96.94 339 ARG A C 1
ATOM 2632 O O . ARG A 1 339 ? 24.327 3.752 -5.186 1.00 96.94 339 ARG A O 1
ATOM 2639 N N . ASN A 1 340 ? 24.316 4.210 -2.998 1.00 97.94 340 ASN A N 1
ATOM 2640 C CA . ASN A 1 340 ? 22.916 3.899 -2.755 1.00 97.94 340 ASN A CA 1
ATOM 2641 C C . ASN A 1 340 ? 22.279 5.067 -2.002 1.00 97.94 340 ASN A C 1
ATOM 2643 O O . ASN A 1 340 ? 22.671 5.365 -0.876 1.00 97.94 340 ASN A O 1
ATOM 2647 N N . LEU A 1 341 ? 21.317 5.725 -2.636 1.00 97.06 341 LEU A N 1
ATOM 2648 C CA . LEU A 1 341 ? 20.611 6.884 -2.112 1.00 97.06 341 LEU A CA 1
ATOM 2649 C C . LEU A 1 341 ? 19.145 6.514 -1.940 1.00 97.06 341 LEU A C 1
ATOM 2651 O O . LEU A 1 341 ? 18.516 6.063 -2.890 1.00 97.06 341 LEU A O 1
ATOM 2655 N N . CYS A 1 342 ? 18.586 6.740 -0.758 1.00 97.94 342 CYS A N 1
ATOM 2656 C CA . CYS A 1 342 ? 17.165 6.538 -0.501 1.00 97.94 342 CYS A CA 1
ATOM 2657 C C . CYS A 1 342 ? 16.557 7.801 0.100 1.00 97.94 342 CYS A C 1
ATOM 2659 O O . CYS A 1 342 ? 17.232 8.537 0.818 1.00 97.94 342 CYS A O 1
ATOM 2661 N N . ALA A 1 343 ? 15.281 8.037 -0.183 1.00 96.31 343 ALA A N 1
ATOM 2662 C CA . ALA A 1 343 ? 14.529 9.148 0.373 1.00 96.31 343 ALA A CA 1
ATOM 2663 C C . ALA A 1 343 ? 13.134 8.699 0.804 1.00 96.31 343 ALA A C 1
ATOM 2665 O O . ALA A 1 343 ? 12.444 8.035 0.020 1.00 96.31 343 ALA A O 1
ATOM 2666 N N . PRO A 1 344 ? 12.696 9.052 2.024 1.00 96.31 344 PRO A N 1
ATOM 2667 C CA . PRO A 1 344 ? 11.326 8.816 2.444 1.00 96.31 344 PRO A CA 1
ATOM 2668 C C . PRO A 1 344 ? 10.353 9.729 1.693 1.00 96.31 344 PRO A C 1
ATOM 2670 O O . PRO A 1 344 ? 10.735 10.683 1.011 1.00 96.31 344 PRO A O 1
ATOM 2673 N N . ILE A 1 345 ? 9.061 9.446 1.851 1.00 92.12 345 ILE A N 1
ATOM 2674 C CA . ILE A 1 345 ? 8.005 10.312 1.324 1.00 92.12 345 ILE A CA 1
ATOM 2675 C C . ILE A 1 345 ? 8.152 11.738 1.874 1.00 92.12 345 ILE A C 1
ATOM 2677 O O . ILE A 1 345 ? 8.434 11.947 3.053 1.00 92.12 345 ILE A O 1
ATOM 2681 N N . ASN A 1 346 ? 7.914 12.710 0.996 1.00 91.12 346 ASN A N 1
ATOM 2682 C CA . ASN A 1 346 ? 8.086 14.149 1.178 1.00 91.12 346 ASN A CA 1
ATOM 2683 C C . ASN A 1 346 ? 9.542 14.602 1.353 1.00 91.12 346 ASN A C 1
ATOM 2685 O O . ASN A 1 346 ? 9.789 15.705 1.834 1.00 91.12 346 ASN A O 1
ATOM 2689 N N . GLN A 1 347 ? 10.504 13.775 0.940 1.00 93.12 347 GLN A N 1
ATOM 2690 C CA . GLN A 1 347 ? 11.919 14.131 0.871 1.00 93.12 347 GLN A CA 1
ATOM 2691 C C . GLN A 1 347 ? 12.514 13.748 -0.490 1.00 93.12 347 GLN A C 1
ATOM 2693 O O . GLN A 1 347 ? 11.916 13.000 -1.268 1.00 93.12 347 GLN A O 1
ATOM 2698 N N . PHE A 1 348 ? 13.700 14.288 -0.770 1.00 93.44 348 PHE A N 1
ATOM 2699 C CA . PHE A 1 348 ? 14.508 13.947 -1.939 1.00 93.44 348 PHE A CA 1
ATOM 2700 C C . PHE A 1 348 ? 15.735 13.155 -1.529 1.00 93.44 348 PHE A C 1
ATOM 2702 O O . PHE A 1 348 ? 16.235 13.312 -0.415 1.00 93.44 348 PHE A O 1
ATOM 2709 N N . THR A 1 349 ? 16.254 12.352 -2.452 1.00 95.69 349 THR A N 1
ATOM 2710 C CA . THR A 1 349 ? 17.579 11.757 -2.309 1.00 95.69 349 THR A CA 1
ATOM 2711 C C . THR A 1 349 ? 18.634 12.857 -2.232 1.00 95.69 349 THR A C 1
ATOM 2713 O O . THR A 1 349 ? 18.397 14.003 -2.634 1.00 95.69 349 THR A O 1
ATOM 2716 N N . ALA A 1 350 ? 19.835 12.496 -1.773 1.00 94.44 350 ALA A N 1
ATOM 2717 C CA . ALA A 1 350 ? 20.997 13.341 -2.003 1.00 94.44 350 ALA A CA 1
ATOM 2718 C C . ALA A 1 350 ? 21.182 13.598 -3.509 1.00 94.44 350 ALA A C 1
ATOM 2720 O O . ALA A 1 350 ? 20.665 12.860 -4.358 1.00 94.44 350 ALA A O 1
ATOM 2721 N N . VAL A 1 351 ? 21.905 14.669 -3.817 1.00 92.50 351 VAL A N 1
ATOM 2722 C CA . VAL A 1 351 ? 22.194 15.074 -5.191 1.00 92.50 351 VAL A CA 1
ATOM 2723 C C . VAL A 1 351 ? 23.131 14.058 -5.825 1.00 92.50 351 VAL A C 1
ATOM 2725 O O . VAL A 1 351 ? 24.211 13.802 -5.307 1.00 92.50 351 VAL A O 1
ATOM 2728 N N . TYR A 1 352 ? 22.708 13.503 -6.948 1.00 93.31 352 TYR A N 1
ATOM 2729 C CA . TYR A 1 352 ? 23.535 12.756 -7.878 1.00 93.31 352 TYR A CA 1
ATOM 2730 C C . TYR A 1 352 ? 24.014 13.710 -8.974 1.00 93.31 352 TYR A C 1
ATOM 2732 O O . TYR A 1 352 ? 23.237 14.544 -9.431 1.00 93.31 352 TYR A O 1
ATOM 2740 N N . ARG A 1 353 ? 25.275 13.610 -9.392 1.00 92.69 353 ARG A N 1
ATOM 2741 C CA . ARG A 1 353 ? 25.817 14.372 -10.521 1.00 92.69 353 ARG A CA 1
ATOM 2742 C C . ARG A 1 353 ? 26.227 13.413 -11.630 1.00 92.69 353 ARG A C 1
ATOM 2744 O O . ARG A 1 353 ? 27.069 12.562 -11.380 1.00 92.69 353 ARG A O 1
ATOM 2751 N N . ASP A 1 354 ? 25.658 13.574 -12.809 1.00 91.44 354 ASP A N 1
ATOM 2752 C CA . ASP A 1 354 ? 26.146 12.966 -14.038 1.00 91.44 354 ASP A CA 1
ATOM 2753 C C . ASP A 1 354 ? 27.090 13.946 -14.730 1.00 91.44 354 ASP A C 1
ATOM 2755 O O . ASP A 1 354 ? 26.688 15.044 -15.086 1.00 91.44 354 ASP A O 1
ATOM 2759 N N . ASP A 1 355 ? 28.365 13.613 -14.818 1.00 89.88 355 ASP A N 1
ATOM 2760 C CA . ASP A 1 355 ? 29.423 14.417 -15.434 1.00 89.88 355 ASP A CA 1
ATOM 2761 C C . ASP A 1 355 ? 30.171 13.548 -16.451 1.00 89.88 355 ASP A C 1
ATOM 2763 O O . ASP A 1 355 ? 31.406 13.508 -16.488 1.00 89.88 355 ASP A O 1
ATOM 2767 N N . THR A 1 356 ? 29.399 12.794 -17.238 1.00 84.38 356 THR A N 1
ATOM 2768 C CA . THR A 1 356 ? 29.840 12.084 -18.441 1.00 84.38 356 THR A CA 1
ATOM 2769 C C . THR A 1 356 ? 30.290 13.106 -19.482 1.00 84.38 356 THR A C 1
ATOM 2771 O O . THR A 1 356 ? 29.582 13.511 -20.388 1.00 84.38 356 THR A O 1
ATOM 2774 N N . ASP A 1 357 ? 31.486 13.634 -19.281 1.00 78.56 357 ASP A N 1
ATOM 2775 C CA . ASP A 1 357 ? 32.121 14.592 -20.176 1.00 78.56 357 ASP A CA 1
ATOM 2776 C C . ASP A 1 357 ? 32.871 13.868 -21.318 1.00 78.56 357 ASP A C 1
ATOM 2778 O O . ASP A 1 357 ? 32.529 12.768 -21.744 1.00 78.56 357 ASP A O 1
ATOM 2782 N N . ARG A 1 358 ? 33.941 14.473 -21.849 1.00 81.19 358 ARG A N 1
ATOM 2783 C CA . ARG A 1 358 ? 34.738 13.916 -22.961 1.00 81.19 358 ARG A CA 1
ATOM 2784 C C . ARG A 1 358 ? 35.523 12.645 -22.605 1.00 81.19 358 ARG A C 1
ATOM 2786 O O . ARG A 1 358 ? 36.259 12.149 -23.463 1.00 81.19 358 ARG A O 1
ATOM 2793 N N . ARG A 1 359 ? 35.441 12.160 -21.366 1.00 87.12 359 ARG A N 1
ATOM 2794 C CA . ARG A 1 359 ? 36.125 10.951 -20.900 1.00 87.12 359 ARG A CA 1
ATOM 2795 C C . ARG A 1 359 ? 35.329 9.704 -21.296 1.00 87.12 359 ARG A C 1
ATOM 2797 O O . ARG A 1 359 ? 34.104 9.714 -21.330 1.00 87.12 359 ARG A O 1
ATOM 2804 N N . GLY A 1 360 ? 36.036 8.622 -21.618 1.00 87.31 360 GLY A N 1
ATOM 2805 C CA . GLY A 1 360 ? 35.392 7.342 -21.910 1.00 87.31 360 GLY A CA 1
ATOM 2806 C C . GLY A 1 360 ? 34.804 6.740 -20.638 1.00 87.31 360 GLY A C 1
ATOM 2807 O O . GLY A 1 360 ? 35.479 6.711 -19.608 1.00 87.31 360 GLY A O 1
ATOM 2808 N N . GLY A 1 361 ? 33.573 6.245 -20.712 1.00 91.00 361 GLY A N 1
ATOM 2809 C CA . GLY A 1 361 ? 32.961 5.567 -19.585 1.00 91.00 361 GLY A CA 1
ATOM 2810 C C . GLY A 1 361 ? 31.446 5.628 -19.608 1.00 91.00 361 GLY A C 1
ATOM 2811 O O . GLY A 1 361 ? 30.835 5.228 -20.588 1.00 91.00 361 GLY A O 1
ATOM 2812 N N . GLY A 1 362 ? 30.837 6.045 -18.506 1.00 93.06 362 GLY A N 1
ATOM 2813 C CA . GLY A 1 362 ? 29.389 6.128 -18.372 1.00 93.06 362 GLY A CA 1
ATOM 2814 C C . GLY A 1 362 ? 28.917 5.880 -16.947 1.00 93.06 362 GLY A C 1
ATOM 2815 O O . GLY A 1 362 ? 29.671 5.441 -16.076 1.00 93.06 362 GLY A O 1
ATOM 2816 N N . CYS A 1 363 ? 27.638 6.120 -16.714 1.00 96.19 363 CYS A N 1
ATOM 2817 C CA . CYS A 1 363 ? 26.980 5.955 -15.438 1.00 96.19 363 CYS A CA 1
ATOM 2818 C C . CYS A 1 363 ? 25.896 4.896 -15.523 1.00 96.19 363 CYS A C 1
ATOM 2820 O O . CYS A 1 363 ? 24.935 4.995 -16.279 1.00 96.19 363 CYS A O 1
ATOM 2822 N N . ARG A 1 364 ? 26.031 3.853 -14.708 1.00 97.44 364 ARG A N 1
ATOM 2823 C CA . ARG A 1 364 ? 24.995 2.836 -14.564 1.00 97.44 364 ARG A CA 1
ATOM 2824 C C . ARG A 1 364 ? 24.105 3.170 -13.388 1.00 97.44 364 ARG A C 1
ATOM 2826 O O . ARG A 1 364 ? 24.595 3.530 -12.321 1.00 97.44 364 ARG A O 1
ATOM 2833 N N . MET A 1 365 ? 22.804 3.018 -13.589 1.00 97.44 365 MET A N 1
ATOM 2834 C CA . MET A 1 365 ? 21.756 3.477 -12.691 1.00 97.44 365 MET A CA 1
ATOM 2835 C C . MET A 1 365 ? 20.626 2.459 -12.599 1.00 97.44 365 MET A C 1
ATOM 2837 O O . MET A 1 365 ? 20.223 1.861 -13.593 1.00 97.44 365 MET A O 1
ATOM 2841 N N . ARG A 1 366 ? 20.058 2.283 -11.410 1.00 98.19 366 ARG A N 1
ATOM 2842 C CA . ARG A 1 366 ? 18.814 1.531 -11.209 1.00 98.19 366 ARG A CA 1
ATOM 2843 C C . ARG A 1 366 ? 18.018 2.109 -10.056 1.00 98.19 366 ARG A C 1
ATOM 2845 O O . ARG A 1 366 ? 18.576 2.712 -9.138 1.00 98.19 366 ARG A O 1
ATOM 2852 N N . TRP A 1 367 ? 16.714 1.868 -10.074 1.00 98.19 367 TRP A N 1
ATOM 2853 C CA . TRP A 1 367 ? 15.786 2.429 -9.100 1.00 98.19 367 TRP A CA 1
ATOM 2854 C C . TRP A 1 367 ? 14.948 1.343 -8.436 1.00 98.19 367 TRP A C 1
ATOM 2856 O O . TRP A 1 367 ? 14.743 0.262 -8.990 1.00 98.19 367 TRP A O 1
ATOM 2866 N N . LYS A 1 368 ? 14.477 1.629 -7.224 1.00 98.19 368 LYS A N 1
ATOM 2867 C CA . LYS A 1 368 ? 13.657 0.727 -6.415 1.00 98.19 368 LYS A CA 1
ATOM 2868 C C . LYS A 1 368 ? 12.662 1.524 -5.586 1.00 98.19 368 LYS A C 1
ATOM 2870 O O . LYS A 1 368 ? 13.023 2.506 -4.946 1.00 98.19 368 LYS A O 1
ATOM 2875 N N . LEU A 1 369 ? 11.419 1.056 -5.541 1.00 97.50 369 LEU A N 1
ATOM 2876 C CA . LEU A 1 369 ? 10.432 1.520 -4.570 1.00 97.50 369 LEU A CA 1
ATOM 2877 C C . LEU A 1 369 ? 10.469 0.591 -3.353 1.00 97.50 369 LEU A C 1
ATOM 2879 O O . LEU A 1 369 ? 10.124 -0.581 -3.473 1.00 97.50 369 LEU A O 1
ATOM 2883 N N . VAL A 1 370 ? 10.890 1.083 -2.191 1.00 98.19 370 VAL A N 1
ATOM 2884 C CA . VAL A 1 370 ? 10.878 0.316 -0.937 1.00 98.19 370 VAL A CA 1
ATOM 2885 C C . VAL A 1 370 ? 9.519 0.479 -0.273 1.00 98.19 370 VAL A C 1
ATOM 2887 O O . VAL A 1 370 ? 9.079 1.597 -0.008 1.00 98.19 370 VAL A O 1
ATOM 2890 N N . VAL A 1 371 ? 8.853 -0.640 -0.003 1.00 95.94 371 VAL A N 1
ATOM 2891 C CA . VAL A 1 371 ? 7.501 -0.684 0.566 1.00 95.94 371 VAL A CA 1
ATOM 2892 C C . VAL A 1 371 ? 7.488 -1.670 1.734 1.00 95.94 371 VAL A C 1
ATOM 2894 O O . VAL A 1 371 ? 7.850 -2.833 1.539 1.00 95.94 371 VAL A O 1
ATOM 2897 N N . PRO A 1 372 ? 7.056 -1.267 2.942 1.00 97.00 372 PRO A N 1
ATOM 2898 C CA . PRO A 1 372 ? 7.073 -2.157 4.098 1.00 97.00 372 PRO A CA 1
ATOM 2899 C C . PRO A 1 372 ? 6.063 -3.300 3.953 1.00 97.00 372 PRO A C 1
ATOM 2901 O O . PRO A 1 372 ? 5.040 -3.192 3.270 1.00 97.00 372 PRO A O 1
ATOM 2904 N N . SER A 1 373 ? 6.293 -4.392 4.681 1.00 96.00 373 SER A N 1
ATOM 2905 C CA . SER A 1 373 ? 5.377 -5.540 4.721 1.00 96.00 373 SER A CA 1
ATOM 2906 C C . SER A 1 373 ? 3.992 -5.196 5.289 1.00 96.00 373 SER A C 1
ATOM 2908 O O . SER A 1 373 ? 3.025 -5.896 4.995 1.00 96.00 373 SER A O 1
ATOM 2910 N N . SER A 1 374 ? 3.861 -4.102 6.042 1.00 93.44 374 SER A N 1
ATOM 2911 C CA . SER A 1 374 ? 2.591 -3.582 6.567 1.00 93.44 374 SER A CA 1
ATOM 2912 C C . SER A 1 374 ? 1.765 -2.789 5.545 1.00 93.44 374 SER A C 1
ATOM 2914 O O . SER A 1 374 ? 0.602 -2.487 5.809 1.00 93.44 374 SER A O 1
ATOM 2916 N N . ALA A 1 375 ? 2.333 -2.454 4.381 1.00 89.81 375 ALA A N 1
ATOM 2917 C CA . ALA A 1 375 ? 1.628 -1.706 3.348 1.00 89.81 375 ALA A CA 1
ATOM 2918 C C . ALA A 1 375 ? 0.483 -2.521 2.712 1.00 89.81 375 ALA A C 1
ATOM 2920 O O . ALA A 1 375 ? 0.544 -3.759 2.648 1.00 89.81 375 ALA A O 1
ATOM 2921 N N . PRO A 1 376 ? -0.550 -1.842 2.184 1.00 84.50 376 PRO A N 1
ATOM 2922 C CA . PRO A 1 376 ? -1.621 -2.495 1.443 1.00 84.50 376 PRO A CA 1
ATOM 2923 C C . PRO A 1 376 ? -1.105 -3.163 0.158 1.00 84.50 376 PRO A C 1
ATOM 2925 O O . PRO A 1 376 ? -0.130 -2.719 -0.451 1.00 84.50 376 PRO A O 1
ATOM 2928 N N . ILE A 1 377 ? -1.799 -4.221 -0.275 1.00 81.50 377 ILE A N 1
ATOM 2929 C CA . ILE A 1 377 ? -1.411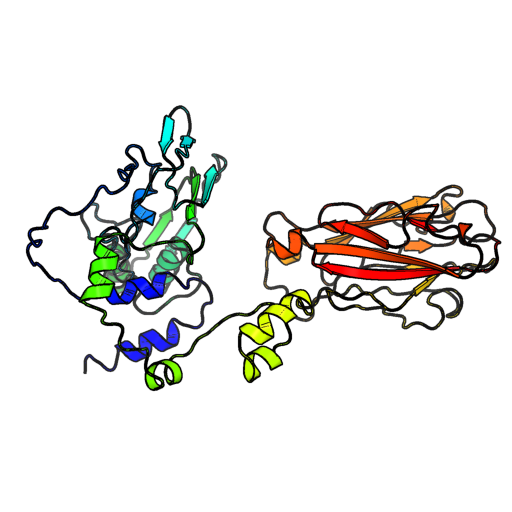 -5.054 -1.430 1.00 81.50 377 ILE A CA 1
ATOM 2930 C C . ILE A 1 377 ? -1.235 -4.223 -2.706 1.00 81.50 377 ILE A C 1
ATOM 2932 O O . ILE A 1 377 ? -0.277 -4.443 -3.439 1.00 81.50 377 ILE A O 1
ATOM 2936 N N . TRP A 1 378 ? -2.096 -3.229 -2.952 1.00 84.75 378 TRP A N 1
ATOM 2937 C CA . TRP A 1 378 ? -1.995 -2.402 -4.160 1.00 84.75 378 TRP A CA 1
ATOM 2938 C C . TRP A 1 378 ? -0.646 -1.675 -4.267 1.00 84.75 378 TRP A C 1
ATOM 2940 O O . TRP A 1 378 ? -0.122 -1.545 -5.368 1.00 84.75 378 TRP A O 1
ATOM 2950 N N . LEU A 1 379 ? -0.047 -1.247 -3.146 1.00 89.44 379 LEU A N 1
ATOM 2951 C CA . LEU A 1 379 ? 1.255 -0.578 -3.167 1.00 89.44 379 LEU A CA 1
ATOM 2952 C C . LEU A 1 379 ? 2.401 -1.580 -3.297 1.00 89.44 379 LEU A C 1
ATOM 2954 O O . LEU A 1 379 ? 3.391 -1.296 -3.963 1.00 89.44 379 LEU A O 1
ATOM 2958 N N . LYS A 1 380 ? 2.257 -2.769 -2.703 1.00 90.06 380 LYS A N 1
ATOM 2959 C CA . LYS A 1 380 ? 3.210 -3.875 -2.890 1.00 90.06 380 LYS A CA 1
ATOM 2960 C C . LYS A 1 380 ? 3.270 -4.345 -4.346 1.00 90.06 380 LYS A C 1
ATOM 2962 O O . LYS A 1 380 ? 4.316 -4.798 -4.787 1.00 90.06 380 LYS A O 1
ATOM 2967 N N . ASN A 1 381 ? 2.175 -4.186 -5.085 1.00 89.62 381 ASN A N 1
ATOM 2968 C CA . ASN A 1 381 ? 2.101 -4.478 -6.515 1.00 89.62 381 ASN A CA 1
ATOM 2969 C C . ASN A 1 381 ? 2.385 -3.246 -7.391 1.00 89.62 381 ASN A C 1
ATOM 2971 O O . ASN A 1 381 ? 2.281 -3.331 -8.609 1.00 89.62 381 ASN A O 1
ATOM 2975 N N . MET A 1 382 ? 2.726 -2.089 -6.821 1.00 93.12 382 MET A N 1
ATOM 2976 C CA . MET A 1 382 ? 3.083 -0.909 -7.611 1.00 93.12 382 MET A CA 1
ATOM 2977 C C . MET A 1 382 ? 4.413 -1.147 -8.329 1.00 93.12 382 MET A C 1
ATOM 2979 O O . MET A 1 382 ? 5.345 -1.690 -7.732 1.00 93.12 382 MET A O 1
ATOM 2983 N N . LYS A 1 383 ? 4.523 -0.708 -9.584 1.00 96.56 383 LYS A N 1
ATOM 2984 C CA . LYS A 1 383 ? 5.778 -0.704 -10.337 1.00 96.56 383 LYS A CA 1
ATOM 2985 C C . LYS A 1 383 ? 6.377 0.696 -10.362 1.00 96.56 383 LYS A C 1
ATOM 2987 O O . LYS A 1 383 ? 5.672 1.675 -10.590 1.00 96.56 383 LYS A O 1
ATOM 2992 N N . LEU A 1 384 ? 7.684 0.792 -10.161 1.00 96.44 384 LEU A N 1
ATOM 2993 C CA . LEU A 1 384 ? 8.458 1.978 -10.505 1.00 96.44 384 LEU A CA 1
ATOM 2994 C C . LEU A 1 384 ? 9.011 1.777 -11.910 1.00 96.44 384 LEU A C 1
ATOM 2996 O O . LEU A 1 384 ? 9.731 0.807 -12.146 1.00 96.44 384 LEU A O 1
ATOM 3000 N N . CYS A 1 385 ? 8.646 2.669 -12.824 1.00 97.50 385 CYS A N 1
ATOM 3001 C CA . CYS A 1 385 ? 9.000 2.558 -14.227 1.00 97.50 385 CYS A CA 1
ATOM 3002 C C . CYS A 1 385 ? 9.795 3.772 -14.706 1.00 97.50 385 CYS A C 1
ATOM 3004 O O . CYS A 1 385 ? 9.468 4.909 -14.369 1.00 97.50 385 CYS A O 1
ATOM 3006 N N . PHE A 1 386 ? 10.798 3.507 -15.534 1.00 96.69 386 PHE A N 1
ATOM 3007 C CA . PHE A 1 386 ? 11.630 4.473 -16.236 1.00 96.69 386 PHE A CA 1
ATOM 3008 C C . PHE A 1 386 ? 11.570 4.164 -17.721 1.00 96.69 386 PHE A C 1
ATOM 3010 O O . PHE A 1 386 ? 11.707 3.014 -18.124 1.00 96.69 386 PHE A O 1
ATOM 3017 N N . GLN A 1 387 ? 11.362 5.183 -18.538 1.00 97.44 387 GLN A N 1
ATOM 3018 C CA . GLN A 1 387 ? 11.380 5.056 -19.980 1.00 97.44 387 GLN A CA 1
ATOM 3019 C C . GLN A 1 387 ? 12.396 6.014 -20.565 1.00 97.44 387 GLN A C 1
ATOM 3021 O O . GLN A 1 387 ? 12.444 7.176 -20.158 1.00 97.44 387 GLN A O 1
ATOM 3026 N N . TRP A 1 388 ? 13.170 5.536 -21.529 1.00 96.94 388 TRP A N 1
ATOM 3027 C CA . TRP A 1 388 ? 14.250 6.309 -22.112 1.00 96.94 388 TRP A CA 1
ATOM 3028 C C . TRP A 1 388 ? 14.325 6.159 -23.633 1.00 96.94 388 TRP A C 1
ATOM 3030 O O . TRP A 1 388 ? 13.873 5.161 -24.202 1.00 96.94 388 TRP A O 1
ATOM 3040 N N . TYR A 1 389 ? 14.885 7.179 -24.282 1.00 95.94 389 TYR A N 1
ATOM 3041 C CA . TYR A 1 389 ? 15.203 7.193 -25.707 1.00 95.94 389 TYR A CA 1
ATOM 3042 C C . TYR A 1 389 ? 16.496 7.981 -25.939 1.00 95.94 389 TYR A C 1
ATOM 3044 O O . TYR A 1 389 ? 16.683 9.016 -25.296 1.00 95.94 389 TYR A O 1
ATOM 3052 N N . PRO A 1 390 ? 17.358 7.535 -26.865 1.00 94.75 390 PRO A N 1
ATOM 3053 C CA . PRO A 1 390 ? 18.495 8.328 -27.295 1.00 94.75 390 PRO A CA 1
ATOM 3054 C C . PRO A 1 390 ? 18.021 9.499 -28.158 1.00 94.75 390 PRO A C 1
ATOM 3056 O O . PRO A 1 390 ? 17.079 9.374 -28.944 1.00 94.75 390 PRO A O 1
ATOM 3059 N N . ASP A 1 391 ? 18.682 10.633 -28.004 1.00 91.62 391 ASP A N 1
ATOM 3060 C CA . ASP A 1 391 ? 18.487 11.857 -28.771 1.00 91.62 391 ASP A CA 1
ATOM 3061 C C . ASP A 1 391 ? 19.764 12.142 -29.558 1.00 91.62 391 ASP A C 1
ATOM 3063 O O . ASP A 1 391 ? 20.508 13.051 -29.213 1.00 91.62 391 ASP A O 1
ATOM 3067 N N . GLY A 1 392 ? 20.059 11.296 -30.549 1.00 91.75 392 GLY A N 1
ATOM 3068 C CA . GLY A 1 392 ? 21.334 11.274 -31.267 1.00 91.75 392 GLY A CA 1
ATOM 3069 C C . GLY A 1 392 ? 21.866 9.850 -31.404 1.00 91.75 392 GLY A C 1
ATOM 3070 O O . GLY A 1 392 ? 21.182 8.982 -31.951 1.00 91.75 392 GLY A O 1
ATOM 3071 N N . ASP A 1 393 ? 23.081 9.603 -30.918 1.00 91.25 393 ASP A N 1
ATOM 3072 C CA . ASP A 1 393 ? 23.709 8.283 -30.981 1.00 91.25 393 ASP A CA 1
ATOM 3073 C C . ASP A 1 393 ? 22.997 7.273 -30.057 1.00 91.25 393 ASP A C 1
ATOM 3075 O O . ASP A 1 393 ? 22.920 7.428 -28.837 1.00 91.25 393 ASP A O 1
ATOM 3079 N N . ALA A 1 394 ? 22.471 6.196 -30.649 1.00 89.75 394 ALA A N 1
ATOM 3080 C CA . ALA A 1 394 ? 21.693 5.191 -29.928 1.00 89.75 394 ALA A CA 1
ATOM 3081 C C . ALA A 1 394 ? 22.489 4.417 -28.862 1.00 89.75 394 ALA A C 1
ATOM 3083 O O . ALA A 1 394 ? 21.886 3.837 -27.961 1.00 89.75 394 ALA A O 1
ATOM 3084 N N . GLY A 1 395 ? 23.819 4.405 -28.957 1.00 90.75 395 GLY A N 1
ATOM 3085 C CA . GLY A 1 395 ? 24.714 3.766 -28.003 1.00 90.75 395 GLY A CA 1
ATOM 3086 C C . GLY A 1 395 ? 24.998 4.597 -26.751 1.00 90.75 395 GLY A C 1
ATOM 3087 O O . GLY A 1 395 ? 25.684 4.090 -25.866 1.00 90.75 395 GLY A O 1
ATOM 3088 N N . GLN A 1 396 ? 24.511 5.840 -26.662 1.00 92.38 396 GLN A N 1
ATOM 3089 C CA . GLN A 1 396 ? 24.688 6.683 -25.471 1.00 92.38 396 GLN A CA 1
ATOM 3090 C C . GLN A 1 396 ? 23.745 6.289 -24.330 1.00 92.38 396 GLN A C 1
ATOM 3092 O O . GLN A 1 396 ? 24.067 6.506 -23.172 1.00 92.38 396 GLN A O 1
ATOM 3097 N N . CYS A 1 397 ? 22.600 5.670 -24.625 1.00 95.88 397 CYS A N 1
ATOM 3098 C CA . CYS A 1 397 ? 21.553 5.454 -23.628 1.00 95.88 397 CYS A CA 1
ATOM 3099 C C . CYS A 1 397 ? 21.183 3.975 -23.492 1.00 95.88 397 CYS A C 1
ATOM 3101 O O . CYS A 1 397 ? 21.164 3.208 -24.456 1.00 95.88 397 CYS A O 1
ATOM 3103 N N . GLY A 1 398 ? 20.859 3.561 -22.273 1.00 95.00 398 GLY A N 1
ATOM 3104 C CA . GLY A 1 398 ? 20.361 2.234 -21.931 1.00 95.00 398 GLY A CA 1
ATOM 3105 C C . GLY A 1 398 ? 21.419 1.142 -21.823 1.00 95.00 398 GLY A C 1
ATOM 3106 O O . GLY A 1 398 ? 21.312 0.302 -20.935 1.00 95.00 398 GLY A O 1
ATOM 3107 N N . GLY A 1 399 ? 22.439 1.123 -22.683 1.00 94.19 399 GLY A N 1
ATOM 3108 C CA . GLY A 1 399 ? 23.426 0.035 -22.697 1.00 94.19 399 GLY A CA 1
ATOM 3109 C C . GLY A 1 399 ? 22.824 -1.314 -23.110 1.00 94.19 399 GLY A C 1
ATOM 3110 O O . GLY A 1 399 ? 23.174 -2.345 -22.540 1.00 94.19 399 GLY A O 1
ATOM 3111 N N . GLY A 1 400 ? 21.890 -1.299 -24.068 1.00 94.44 400 GLY A N 1
ATOM 3112 C CA . GLY A 1 400 ? 21.280 -2.502 -24.653 1.00 94.44 400 GLY A CA 1
ATOM 3113 C C . GLY A 1 400 ? 20.071 -3.071 -23.902 1.00 94.44 400 GLY A C 1
ATOM 3114 O O . GLY A 1 400 ? 19.558 -4.115 -24.291 1.00 94.44 400 GLY A O 1
ATOM 3115 N N . VAL A 1 401 ? 19.607 -2.410 -22.841 1.00 96.31 401 VAL A N 1
ATOM 3116 C CA . VAL A 1 401 ? 18.382 -2.795 -22.118 1.00 96.31 401 VAL A CA 1
ATOM 3117 C C . VAL A 1 401 ? 17.114 -2.342 -22.848 1.00 96.31 401 VAL A C 1
ATOM 3119 O O . VAL A 1 401 ? 17.167 -1.556 -23.793 1.00 96.31 401 VAL A O 1
ATOM 3122 N N . ASP A 1 402 ? 15.951 -2.794 -22.379 1.00 97.31 402 ASP A N 1
ATOM 3123 C CA . ASP A 1 402 ? 14.666 -2.341 -22.909 1.00 97.31 402 ASP A CA 1
ATOM 3124 C C . ASP A 1 402 ? 14.443 -0.838 -22.689 1.00 97.31 402 ASP A C 1
ATOM 3126 O O . ASP A 1 402 ? 14.843 -0.255 -21.676 1.00 97.31 402 ASP A O 1
ATOM 3130 N N . ARG A 1 403 ? 13.712 -0.202 -23.614 1.00 97.19 403 ARG A N 1
ATOM 3131 C CA . ARG A 1 403 ? 13.349 1.225 -23.512 1.00 97.19 403 ARG A CA 1
ATOM 3132 C C . ARG A 1 403 ? 12.449 1.543 -22.322 1.00 97.19 403 ARG A C 1
ATOM 3134 O O . ARG A 1 403 ? 12.388 2.698 -21.918 1.00 97.19 403 ARG A O 1
ATOM 3141 N N . LEU A 1 404 ? 11.736 0.552 -21.788 1.00 97.69 404 LEU A N 1
ATOM 3142 C CA . LEU A 1 404 ? 10.898 0.670 -20.599 1.00 97.69 404 LEU A CA 1
ATOM 3143 C C . LEU A 1 404 ? 11.419 -0.283 -19.522 1.00 97.69 404 LEU A C 1
ATOM 3145 O O . LEU A 1 404 ? 11.313 -1.497 -19.642 1.00 97.69 404 LEU A O 1
ATOM 3149 N N . LEU A 1 405 ? 11.936 0.289 -18.444 1.00 97.94 405 LEU A N 1
ATOM 3150 C CA . LEU A 1 405 ? 12.478 -0.416 -17.296 1.00 97.94 405 LEU A CA 1
ATOM 3151 C C . LEU A 1 405 ? 11.493 -0.302 -16.145 1.00 97.94 405 LEU A C 1
ATOM 3153 O O . LEU A 1 405 ? 11.338 0.772 -15.575 1.00 97.94 405 LEU A O 1
ATOM 3157 N N . CYS A 1 406 ? 10.833 -1.396 -15.785 1.00 98.00 406 CYS A N 1
ATOM 3158 C CA . CYS A 1 406 ? 9.905 -1.431 -14.661 1.00 98.00 406 CYS A CA 1
ATOM 3159 C C . CYS A 1 406 ? 10.359 -2.444 -13.615 1.00 98.00 406 CYS A C 1
ATOM 3161 O O . CYS A 1 406 ? 10.819 -3.532 -13.953 1.00 98.00 406 CYS A O 1
ATOM 3163 N N . ALA A 1 407 ? 10.157 -2.118 -12.343 1.00 97.94 407 ALA A N 1
ATOM 3164 C CA . ALA A 1 407 ? 10.310 -3.064 -11.248 1.00 97.94 407 ALA A CA 1
ATOM 3165 C C . ALA A 1 407 ? 9.156 -2.936 -10.267 1.00 97.94 407 ALA A C 1
ATOM 3167 O O . ALA A 1 407 ? 8.770 -1.829 -9.889 1.00 97.94 407 ALA A O 1
ATOM 3168 N N . THR A 1 408 ? 8.621 -4.076 -9.841 1.00 97.06 408 THR A N 1
ATOM 3169 C CA . THR A 1 408 ? 7.652 -4.138 -8.746 1.00 97.06 408 THR A CA 1
ATOM 3170 C C . THR A 1 408 ? 8.293 -3.633 -7.454 1.00 97.06 408 THR A C 1
ATOM 3172 O O . THR A 1 408 ? 9.514 -3.701 -7.281 1.00 97.06 408 THR A O 1
ATOM 3175 N N . ALA A 1 409 ? 7.476 -3.122 -6.536 1.00 96.38 409 ALA A N 1
ATOM 3176 C CA . ALA A 1 409 ? 7.930 -2.703 -5.222 1.00 96.38 409 ALA A CA 1
ATOM 3177 C C . ALA A 1 409 ? 8.815 -3.771 -4.562 1.00 96.38 409 ALA A C 1
ATOM 3179 O O . ALA A 1 409 ? 8.568 -4.972 -4.642 1.00 96.38 409 ALA A O 1
ATOM 3180 N N . ASN A 1 410 ? 9.850 -3.299 -3.881 1.00 97.75 410 ASN A N 1
ATOM 3181 C CA . ASN A 1 410 ? 10.924 -4.073 -3.275 1.00 97.75 410 ASN A CA 1
ATOM 3182 C C . ASN A 1 410 ? 11.891 -4.782 -4.243 1.00 97.75 410 ASN A C 1
ATOM 3184 O O . ASN A 1 410 ? 12.855 -5.385 -3.762 1.00 97.75 410 ASN A O 1
ATOM 3188 N N . SER A 1 411 ? 11.766 -4.571 -5.554 1.00 98.25 411 SER A N 1
ATOM 3189 C CA . SER A 1 411 ? 12.737 -5.006 -6.566 1.00 98.25 411 SER A CA 1
ATOM 3190 C C . SER A 1 411 ? 13.437 -3.821 -7.235 1.00 98.25 411 SER A C 1
ATOM 3192 O O . SER A 1 411 ? 12.906 -2.713 -7.295 1.00 98.25 411 SER A O 1
ATOM 3194 N N . TRP A 1 412 ? 14.662 -4.051 -7.707 1.00 98.50 412 TRP A N 1
ATOM 3195 C CA . TRP A 1 412 ? 15.401 -3.080 -8.513 1.00 98.50 412 TRP A CA 1
ATOM 3196 C C . TRP A 1 412 ? 15.017 -3.211 -9.986 1.00 98.50 412 TRP A C 1
ATOM 3198 O O . TRP A 1 412 ? 14.801 -4.325 -10.462 1.00 98.50 412 TRP A O 1
ATOM 3208 N N . THR A 1 413 ? 14.982 -2.095 -10.712 1.00 98.50 413 THR A N 1
ATOM 3209 C CA . THR A 1 413 ? 14.956 -2.120 -12.180 1.00 98.50 413 THR A CA 1
ATOM 3210 C C . THR A 1 413 ? 16.243 -2.733 -12.730 1.00 98.50 413 THR A C 1
ATOM 3212 O O . THR A 1 413 ? 17.281 -2.746 -12.058 1.00 98.50 413 THR A O 1
ATOM 3215 N N . THR A 1 414 ? 16.202 -3.179 -13.986 1.00 98.06 414 THR A N 1
ATOM 3216 C CA . THR A 1 414 ? 17.425 -3.408 -14.766 1.00 98.06 414 THR A CA 1
ATOM 3217 C C . THR A 1 414 ? 18.268 -2.131 -14.775 1.00 98.06 414 THR A C 1
ATOM 3219 O O . THR A 1 414 ? 17.731 -1.021 -14.703 1.00 98.06 414 THR A O 1
ATOM 3222 N N . ALA A 1 415 ? 19.589 -2.294 -14.808 1.00 97.94 415 ALA A N 1
ATOM 3223 C CA . ALA A 1 415 ? 20.514 -1.175 -14.832 1.00 97.94 415 ALA A CA 1
ATOM 3224 C C . ALA A 1 415 ? 20.445 -0.450 -16.182 1.00 97.94 415 ALA A C 1
ATOM 3226 O O . ALA A 1 415 ? 20.770 -1.032 -17.210 1.00 97.94 415 ALA A O 1
ATOM 3227 N N . TYR A 1 416 ? 20.037 0.811 -16.157 1.00 97.62 416 TYR A N 1
ATOM 3228 C CA . TYR A 1 416 ? 20.186 1.756 -17.254 1.00 97.62 416 TYR A CA 1
ATOM 3229 C C . TYR A 1 416 ? 21.640 2.235 -17.310 1.00 97.62 416 TYR A C 1
ATOM 3231 O O . TYR A 1 416 ? 22.234 2.466 -16.259 1.00 97.62 416 TYR A O 1
ATOM 3239 N N . ARG A 1 417 ? 22.216 2.378 -18.503 1.00 96.38 417 ARG A N 1
ATOM 3240 C CA . ARG A 1 417 ? 23.540 2.983 -18.705 1.00 96.38 417 ARG A CA 1
ATOM 3241 C C . ARG A 1 417 ? 23.384 4.309 -19.436 1.00 96.38 417 ARG A C 1
ATOM 3243 O O . ARG A 1 417 ? 22.816 4.317 -20.522 1.00 96.38 417 ARG A O 1
ATOM 3250 N N . ASP A 1 418 ? 23.908 5.370 -18.849 1.00 94.75 418 ASP A N 1
ATOM 3251 C CA . ASP A 1 418 ? 24.112 6.657 -19.496 1.00 94.75 418 ASP A CA 1
ATOM 3252 C C . ASP A 1 418 ? 25.577 6.797 -19.908 1.00 94.75 418 ASP A C 1
ATOM 3254 O O . ASP A 1 418 ? 26.474 6.534 -19.116 1.00 94.75 418 ASP A O 1
ATOM 3258 N N . ASP A 1 419 ? 25.831 7.116 -21.160 1.00 93.06 419 ASP A N 1
ATOM 3259 C CA . ASP A 1 419 ? 27.153 7.243 -21.766 1.00 93.06 419 ASP A CA 1
ATOM 3260 C C . ASP A 1 419 ? 27.106 8.382 -22.786 1.00 93.06 419 ASP A C 1
ATOM 3262 O O . ASP A 1 419 ? 27.472 8.235 -23.958 1.00 93.06 419 ASP A O 1
ATOM 3266 N N . THR A 1 420 ? 26.588 9.527 -22.342 1.00 88.69 420 THR A N 1
ATOM 3267 C CA . THR A 1 420 ? 26.605 10.795 -23.072 1.00 88.69 420 THR A CA 1
ATOM 3268 C C . THR A 1 420 ? 28.012 11.385 -23.109 1.00 88.69 420 THR A C 1
ATOM 3270 O O . THR A 1 420 ? 28.293 12.458 -22.609 1.00 88.69 420 THR A O 1
ATOM 3273 N N . ASP A 1 421 ? 28.943 10.654 -23.706 1.00 83.75 421 ASP A N 1
ATOM 3274 C CA . ASP A 1 421 ? 30.336 11.058 -23.868 1.00 83.75 421 ASP A CA 1
ATOM 3275 C C . ASP A 1 421 ? 30.520 12.161 -24.945 1.00 83.75 421 ASP A C 1
ATOM 3277 O O . ASP A 1 421 ? 29.692 13.037 -25.186 1.00 83.75 421 ASP A O 1
ATOM 3281 N N . ARG A 1 422 ? 31.646 12.125 -25.667 1.00 84.06 422 ARG A N 1
ATOM 3282 C CA . ARG A 1 422 ? 31.957 13.036 -26.780 1.00 84.06 422 ARG A CA 1
ATOM 3283 C C . ARG A 1 422 ? 31.089 12.847 -28.036 1.00 84.06 422 ARG A C 1
ATOM 3285 O O . ARG A 1 422 ? 31.399 13.460 -29.065 1.00 84.06 422 ARG A O 1
ATOM 3292 N N . ARG A 1 423 ? 30.093 11.971 -28.040 1.00 89.69 423 ARG A N 1
ATOM 3293 C CA . ARG A 1 423 ? 29.180 11.823 -29.180 1.00 89.69 423 ARG A CA 1
ATOM 3294 C C . ARG A 1 423 ? 28.109 12.915 -29.146 1.00 89.69 423 ARG A C 1
ATOM 3296 O O . ARG A 1 423 ? 27.831 13.506 -28.111 1.00 89.69 423 ARG A O 1
ATOM 3303 N N . GLY A 1 424 ? 27.584 13.261 -30.319 1.00 89.25 424 GLY A N 1
ATOM 3304 C CA . GLY A 1 424 ? 26.518 14.254 -30.419 1.00 89.25 424 GLY A CA 1
ATOM 3305 C C . GLY A 1 424 ? 25.187 13.640 -30.008 1.00 89.25 424 GLY A C 1
ATOM 3306 O O . GLY A 1 424 ? 24.821 12.588 -30.536 1.00 89.25 424 GLY A O 1
ATOM 3307 N N . GLY A 1 425 ? 24.471 14.318 -29.117 1.00 90.31 425 GLY A N 1
ATOM 3308 C CA . GLY A 1 425 ? 23.180 13.867 -28.626 1.00 90.31 425 GLY A CA 1
ATOM 3309 C C . GLY A 1 425 ? 23.134 13.703 -27.117 1.00 90.31 425 GLY A C 1
ATOM 3310 O O . GLY A 1 425 ? 24.085 14.030 -26.421 1.00 90.31 425 GLY A O 1
ATOM 3311 N N . GLY A 1 426 ? 22.006 13.200 -26.628 1.00 92.12 426 GLY A N 1
ATOM 3312 C CA . GLY A 1 426 ? 21.766 13.006 -25.204 1.00 92.12 426 GLY A CA 1
ATOM 3313 C C . GLY A 1 426 ? 20.799 11.864 -24.922 1.00 92.12 426 GLY A C 1
ATOM 3314 O O . GLY A 1 426 ? 20.320 11.177 -25.828 1.00 92.12 426 GLY A O 1
ATOM 3315 N N . CYS A 1 427 ? 20.437 11.713 -23.658 1.00 94.75 427 CYS A N 1
ATOM 3316 C CA . CYS A 1 427 ? 19.452 10.755 -23.204 1.00 94.75 427 CYS A CA 1
ATOM 3317 C C . CYS A 1 427 ? 18.182 11.447 -22.735 1.00 94.75 427 CYS A C 1
ATOM 3319 O O . CYS A 1 427 ? 18.178 12.315 -21.867 1.00 94.75 427 CYS A O 1
ATOM 3321 N N . ARG A 1 428 ? 17.045 11.051 -23.306 1.00 95.06 428 ARG A N 1
ATOM 3322 C CA . ARG A 1 428 ? 15.737 11.514 -22.845 1.00 95.06 428 ARG A CA 1
ATOM 3323 C C . ARG A 1 428 ? 15.137 10.479 -21.924 1.00 95.06 428 ARG A C 1
ATOM 3325 O O . ARG A 1 428 ? 14.947 9.342 -22.340 1.00 95.06 428 ARG A O 1
ATOM 3332 N N . MET A 1 429 ? 14.767 10.877 -20.714 1.00 95.50 429 MET A N 1
ATOM 3333 C CA . MET A 1 429 ? 14.217 9.993 -19.691 1.00 95.50 429 MET A CA 1
ATOM 3334 C C . MET A 1 429 ? 12.903 10.522 -19.124 1.00 95.50 429 MET A C 1
ATOM 3336 O O . MET A 1 429 ? 12.725 11.718 -18.929 1.00 95.50 429 MET A O 1
ATOM 3340 N N . ARG A 1 430 ? 11.977 9.624 -18.806 1.00 95.12 430 ARG A N 1
ATOM 3341 C CA . ARG A 1 430 ? 10.781 9.915 -18.008 1.00 95.12 430 ARG A CA 1
ATOM 3342 C C . ARG A 1 430 ? 10.507 8.774 -17.046 1.00 95.12 430 ARG A C 1
ATOM 3344 O O . ARG A 1 430 ? 10.942 7.650 -17.283 1.00 95.12 430 ARG A O 1
ATOM 3351 N N . TRP A 1 431 ? 9.773 9.039 -15.977 1.00 96.25 431 TRP A N 1
ATOM 3352 C CA . TRP A 1 431 ? 9.508 8.032 -14.949 1.00 96.25 431 TRP A CA 1
ATOM 3353 C C . TRP A 1 431 ? 8.132 8.210 -14.325 1.00 96.25 431 TRP A C 1
ATOM 3355 O O . TRP A 1 431 ? 7.495 9.259 -14.445 1.00 96.25 431 TRP A O 1
ATOM 3365 N N . GLY A 1 432 ? 7.669 7.163 -13.654 1.00 94.25 432 GLY A N 1
ATOM 3366 C CA . GLY A 1 432 ? 6.353 7.129 -13.039 1.00 94.25 432 GLY A CA 1
ATOM 3367 C C . GLY A 1 432 ? 6.164 5.920 -12.135 1.00 94.25 432 GLY A C 1
ATOM 3368 O O . GLY A 1 432 ? 6.868 4.913 -12.238 1.00 94.25 432 GLY A O 1
ATOM 3369 N N . LEU A 1 433 ? 5.186 6.030 -11.241 1.00 93.81 433 LEU A N 1
ATOM 3370 C CA . LEU A 1 433 ? 4.685 4.912 -10.449 1.00 93.81 433 LEU A CA 1
ATOM 3371 C C . LEU A 1 433 ? 3.443 4.366 -11.142 1.00 93.81 433 LEU A C 1
ATOM 3373 O O . LEU A 1 433 ? 2.448 5.078 -11.258 1.00 93.81 433 LEU A O 1
ATOM 3377 N N . ILE A 1 434 ? 3.516 3.134 -11.633 1.00 91.94 434 ILE A N 1
ATOM 3378 C CA . ILE A 1 434 ? 2.510 2.517 -12.497 1.00 91.94 434 ILE A CA 1
ATOM 3379 C C . ILE A 1 434 ? 1.873 1.334 -11.754 1.00 91.94 434 ILE A C 1
ATOM 3381 O O . ILE A 1 434 ? 2.598 0.431 -11.325 1.00 91.94 434 ILE A O 1
ATOM 3385 N N . PRO A 1 435 ? 0.541 1.311 -11.566 1.00 85.25 435 PRO A N 1
ATOM 3386 C CA . PRO A 1 435 ? -0.152 0.138 -11.038 1.00 85.25 435 PRO A CA 1
ATOM 3387 C C . PRO A 1 435 ? 0.114 -1.092 -11.918 1.00 85.25 435 PRO A C 1
ATOM 3389 O O . PRO A 1 435 ? 0.177 -0.958 -13.140 1.00 85.25 435 PRO A O 1
ATOM 3392 N N . SER A 1 436 ? 0.305 -2.264 -11.301 1.00 79.12 436 SER A N 1
ATOM 3393 C CA . SER A 1 436 ? 0.478 -3.521 -12.051 1.00 79.12 436 SER A CA 1
ATOM 3394 C C . SER A 1 436 ? -0.771 -3.962 -12.785 1.00 79.12 436 SER A C 1
ATOM 3396 O O . SER A 1 436 ? -1.881 -3.735 -12.249 1.00 79.12 436 SER A O 1
#

pLDDT: mean 81.28, std 19.25, range [29.55, 98.5]